Protein AF-0000000070184275 (afdb_homodimer)

Secondary structure (DSSP, 8-state):
--------------HHHHHHHHHHT-SHHHHHHHHHHHHHSEE-HHHHHHHHT---HHHHHHHHHHHBTTTEEEETTEEEE-HHHHHHHHHHHHHTTSPPPPPEEEEEEEEPTTT-PEEEEEEETTEEEEE-TTT--EEEEEE--HHHHHTS-HHHHHHHHHHHHHHHHHHHHTTB-TTT--BEEEEEEES-SSS-SEEEEEEETTT--EEEEEHHHHGGG-HHHHHHHHHTT--GGGS-GGGSTTTSSS-EEEEEETTEEEEEEEEETTEEEEEEE-TTS-EEEEEEE---/--------------HHHHHHHHHHT-SHHHHHHHHHHHHHSEE-HHHHHHHHT---HHHHHHHHHHHBTTTEEEETTEEEE-HHHHHHHHHHHHHTTSPPPPPEEEEEEEEPTTT-PEEEEEEETTEEEEE-TTT--EEEEEE--HHHHHTS-HHHHHHHHHHHHHHHHHHHHTTB-TTT--BEEEEEEES-SSS-SEEEEEEETTT--EEEEEHHHHGGG-HHHHHHHHHTT--GGGS-GGGSTTTSSS-EEEEEETTEEEEEEEEETTEEEEEEE-TTS-EEEEEEE---

Solvent-accessible surface area (backbone atoms only — not comparable to full-atom values): 31453 Å² total; per-residue (Å²): 134,84,81,90,54,93,71,79,78,67,81,67,58,34,40,59,52,43,8,52,54,26,42,63,38,40,33,37,68,44,45,33,40,52,53,35,33,62,74,54,55,54,32,39,71,68,57,40,34,59,62,37,67,46,83,52,64,67,61,42,50,52,47,48,58,71,36,46,76,65,29,23,38,82,54,96,80,26,35,29,63,28,65,55,28,49,51,50,46,50,49,43,60,45,54,21,59,58,84,71,47,82,65,38,82,43,80,52,93,34,62,28,83,85,77,59,49,59,21,28,41,36,35,55,70,26,40,33,33,34,27,23,84,84,81,61,50,57,74,42,77,51,79,47,52,34,49,24,41,59,81,38,54,69,67,54,34,53,52,50,48,31,49,47,49,54,42,36,43,48,35,30,71,72,29,26,24,71,86,56,48,17,52,28,56,47,34,56,36,76,59,69,84,56,76,48,58,55,25,31,35,31,46,23,75,68,79,58,53,74,46,76,41,42,53,43,57,59,38,66,78,34,45,69,51,35,35,54,35,44,76,69,73,42,55,76,86,78,44,53,62,69,74,38,66,42,40,58,74,84,25,63,44,80,78,37,78,84,70,47,29,35,35,39,46,41,75,56,90,79,30,37,38,40,40,30,24,37,52,64,69,43,77,77,45,77,47,77,45,70,73,129,135,84,82,89,52,94,73,80,78,70,82,64,59,35,39,60,52,43,9,52,53,26,42,63,39,40,32,37,68,45,45,33,38,51,53,36,34,62,74,52,56,53,30,39,70,68,58,39,34,60,64,37,69,45,83,53,64,66,62,41,49,53,48,50,58,72,35,46,76,65,29,24,38,80,53,96,80,25,35,28,62,28,63,56,26,48,51,49,46,50,51,43,60,44,55,21,59,57,81,69,45,83,64,39,82,43,80,50,93,34,60,29,84,87,78,58,49,58,21,26,42,36,34,52,69,27,39,33,34,36,28,22,84,85,81,61,50,58,74,43,77,51,79,48,50,34,49,25,42,60,82,38,55,67,68,53,33,51,51,52,48,33,50,47,49,54,44,37,44,50,35,30,69,71,27,24,25,72,85,55,48,18,51,26,55,47,32,54,35,75,59,70,83,56,75,48,58,54,24,32,35,31,44,23,74,68,80,56,53,74,47,74,42,40,53,43,56,60,39,64,77,35,43,68,51,35,35,54,35,44,76,71,72,42,54,75,83,78,45,51,63,71,74,38,64,42,39,57,76,83,26,63,44,80,76,36,77,84,70,46,29,35,35,39,47,43,74,56,90,80,31,37,38,38,38,29,22,37,53,63,69,42,78,77,47,78,48,79,46,70,73,130

pLDDT: mean 89.22, std 12.29, range [20.38, 98.25]

Radius of gyration: 24.87 Å; Cα contacts (8 Å, |Δi|>4): 1134; chains: 2; bounding box: 64×76×77 Å

Foldseek 3Di:
DPPVPPPPCLPDDPVVVVVVVVVLVPDVLLVLLLLQQVVVQFDALVSSCVSSPHDDSVVSVVSVVSCDPPFWDQDPRGIHGDPNSVVVVVVCLQPVVDDFADKDWAWDPFAQLVPGHTWIWIDTQFWTWTADPPPGATQDIDGDTRNLRRVDDNVVSLLVVQLVVLVQLQCLLVQAHPVPRAGKFWFWDAPPVHSARIWIWIAGPNPGDIDIFQLVSNCLPPPVVQVVCVVLPHHSSRDRPSPQDQRDDDQKDFDDVVQTKIWGWHDHDQKIKIWIAGGRSHTDDIDIDDDD/DPPPPPPPCLPDDPVVVVVVVVVLVPDVLLVLLLLQQVVVQFDALVRSCVSSPHDDSVVSVVSVVSCDPPFWDQDPRHIHGDPNSVVVVVVCLQPVVDDFADKDWAWDPFAQLVPGHTWIWIGTQFWTWTADPPPGATQDIDGDTRNLRRVDDNVVSLLVVQLVVLVQLQCQLVQAHPVPRAGKFWFWDAPPVHSARIWIWIAGPNPGDIDIFQLVSNCLPPPVVQVVCVVLPHHSSVDRPSPQDQRDDDQKDFDDVVQTKIWGWHDHDQKIKIWIAGGRSHTDDIDIDDDD

Structure (mmCIF, N/CA/C/O backbone):
data_AF-0000000070184275-model_v1
#
loop_
_entity.id
_entity.type
_entity.pdbx_description
1 polymer 'Putative transcriptional regulator, contains HTH domain'
#
loop_
_atom_site.group_PDB
_atom_site.id
_atom_site.type_symbol
_atom_site.label_atom_id
_atom_site.label_alt_id
_atom_site.label_comp_id
_atom_site.label_asym_id
_atom_site.label_entity_id
_atom_site.label_seq_id
_atom_site.pdbx_PDB_ins_code
_atom_site.Cartn_x
_atom_site.Cartn_y
_atom_site.Cartn_z
_atom_site.occupancy
_atom_site.B_iso_or_equiv
_atom_site.auth_seq_id
_atom_site.auth_comp_id
_atom_site.auth_asym_id
_atom_site.auth_atom_id
_atom_site.pdbx_PDB_model_num
ATOM 1 N N . MET A 1 1 ? 5.344 22.141 -36.656 1 20.38 1 MET A N 1
ATOM 2 C CA . MET A 1 1 ? 4.105 22.172 -35.875 1 20.38 1 MET A CA 1
ATOM 3 C C . MET A 1 1 ? 4.398 22.078 -34.375 1 20.38 1 MET A C 1
ATOM 5 O O . MET A 1 1 ? 5.145 21.188 -33.938 1 20.38 1 MET A O 1
ATOM 9 N N . ASP A 1 2 ? 4.301 23.094 -33.438 1 22.06 2 ASP A N 1
ATOM 10 C CA . ASP A 1 2 ? 4.859 23.531 -32.156 1 22.06 2 ASP A CA 1
ATOM 11 C C . ASP A 1 2 ? 4.422 22.609 -31.031 1 22.06 2 ASP A C 1
ATOM 13 O O . ASP A 1 2 ? 3.232 22.312 -30.875 1 22.06 2 ASP A O 1
ATOM 17 N N . ARG A 1 3 ? 5.012 21.5 -30.734 1 21.61 3 ARG A N 1
ATOM 18 C CA . ARG A 1 3 ? 5.035 20.391 -29.781 1 21.61 3 ARG A CA 1
ATOM 19 C C . ARG A 1 3 ? 4.609 20.859 -28.391 1 21.61 3 ARG A C 1
ATOM 21 O O . ARG A 1 3 ? 4.832 20.156 -27.406 1 21.61 3 ARG A O 1
ATOM 28 N N . ARG A 1 4 ? 4.453 22.219 -28.047 1 30.14 4 ARG A N 1
ATOM 29 C CA . ARG A 1 4 ? 3.953 22.969 -26.906 1 30.14 4 ARG A CA 1
ATOM 30 C C . ARG A 1 4 ? 2.584 22.453 -26.469 1 30.14 4 ARG A C 1
ATOM 32 O O . ARG A 1 4 ? 1.748 23.219 -26 1 30.14 4 ARG A O 1
ATOM 39 N N . GLY A 1 5 ? 1.942 21.359 -26.859 1 26.84 5 GLY A N 1
ATOM 40 C CA . GLY A 1 5 ? 0.765 20.531 -27.062 1 26.84 5 GLY A CA 1
ATOM 41 C C . GLY A 1 5 ? 0.108 20.078 -25.781 1 26.84 5 GLY A C 1
ATOM 42 O O . GLY A 1 5 ? 0.647 20.297 -24.688 1 26.84 5 GLY A O 1
ATOM 43 N N . MET A 1 6 ? -0.789 18.969 -25.672 1 29.98 6 MET A N 1
ATOM 44 C CA . MET A 1 6 ? -1.665 18.625 -24.547 1 29.98 6 MET A CA 1
ATOM 45 C C . MET A 1 6 ? -0.872 18.5 -23.266 1 29.98 6 MET A C 1
ATOM 47 O O . MET A 1 6 ? -0.197 17.5 -23.031 1 29.98 6 MET A O 1
ATOM 51 N N . SER A 1 7 ? -0.055 19.297 -22.703 1 34.16 7 SER A N 1
ATOM 52 C CA . SER A 1 7 ? 0.747 19.359 -21.484 1 34.16 7 SER A CA 1
ATOM 53 C C . SER A 1 7 ? 0.037 18.688 -20.328 1 34.16 7 SER A C 1
ATOM 55 O O . SER A 1 7 ? -1.111 19.016 -20.016 1 34.16 7 SER A O 1
ATOM 57 N N . GLU A 1 8 ? 0.13 17.391 -19.969 1 40.06 8 GLU A N 1
ATOM 58 C CA . GLU A 1 8 ? -0.425 16.375 -19.094 1 40.06 8 GLU A CA 1
ATOM 59 C C . GLU A 1 8 ? -0.727 16.938 -17.703 1 40.06 8 GLU A C 1
ATOM 61 O O . GLU A 1 8 ? 0.146 17.531 -17.062 1 40.06 8 GLU A O 1
ATOM 66 N N . SER A 1 9 ? -1.924 17.484 -17.359 1 41.97 9 SER A N 1
ATOM 67 C CA . SER A 1 9 ? -2.609 18.062 -16.203 1 41.97 9 SER A CA 1
ATOM 68 C C . SER A 1 9 ? -2.125 17.438 -14.906 1 41.97 9 SER A C 1
ATOM 70 O O . SER A 1 9 ? -2.584 16.359 -14.516 1 41.97 9 SER A O 1
ATOM 72 N N . THR A 1 10 ? -0.894 17.156 -14.688 1 50.34 10 THR A N 1
ATOM 73 C CA . THR A 1 10 ? -0.517 16.875 -13.312 1 50.34 10 THR A CA 1
ATOM 74 C C . THR A 1 10 ? -1.271 17.797 -12.352 1 50.34 10 THR A C 1
ATOM 76 O O . THR A 1 10 ? -1.134 19.016 -12.414 1 50.34 10 THR A O 1
ATOM 79 N N . LEU A 1 11 ? -2.521 17.453 -11.969 1 58.44 11 LEU A N 1
ATOM 80 C CA . LEU A 1 11 ? -3.373 18.172 -11.023 1 58.44 11 LEU A CA 1
ATOM 81 C C . LEU A 1 11 ? -2.539 18.844 -9.945 1 58.44 11 LEU A C 1
ATOM 83 O O . LEU A 1 11 ? -1.762 18.188 -9.25 1 58.44 11 LEU A O 1
ATOM 87 N N . GLU A 1 12 ? -2.242 20.078 -10.148 1 76.56 12 GLU A N 1
ATOM 88 C CA . GLU A 1 12 ? -1.49 21 -9.297 1 76.56 12 GLU A CA 1
ATOM 89 C C . GLU A 1 12 ? -2.135 21.125 -7.922 1 76.56 12 GLU A C 1
ATOM 91 O O . GLU A 1 12 ? -3.361 21.188 -7.809 1 76.56 12 GLU A O 1
ATOM 96 N N . VAL A 1 13 ? -1.323 20.984 -6.941 1 85.88 13 VAL A N 1
ATOM 97 C CA . VAL A 1 13 ? -1.755 21.156 -5.559 1 85.88 13 VAL A CA 1
ATOM 98 C C . VAL A 1 13 ? -2.131 22.609 -5.312 1 85.88 13 VAL A C 1
ATOM 100 O O . VAL A 1 13 ? -1.393 23.516 -5.695 1 85.88 13 VAL A O 1
ATOM 103 N N . ASP A 1 14 ? -3.328 22.875 -4.887 1 90.75 14 ASP A N 1
ATOM 104 C CA . ASP A 1 14 ? -3.686 24.203 -4.398 1 90.75 14 ASP A CA 1
ATOM 105 C C . ASP A 1 14 ? -3.006 24.5 -3.062 1 90.75 14 ASP A C 1
ATOM 107 O O . ASP A 1 14 ? -3.564 24.219 -2.002 1 90.75 14 ASP A O 1
ATOM 111 N N . THR A 1 15 ? -1.89 25.172 -3.127 1 93.75 15 THR A N 1
ATOM 112 C CA . THR A 1 15 ? -1.046 25.312 -1.946 1 93.75 15 THR A CA 1
ATOM 113 C C . THR A 1 15 ? -1.691 26.25 -0.931 1 93.75 15 THR A C 1
ATOM 115 O O . THR A 1 15 ? -1.501 26.094 0.277 1 93.75 15 THR A O 1
ATOM 118 N N . GLU A 1 16 ? -2.439 27.188 -1.404 1 94.5 16 GLU A N 1
ATOM 119 C CA . GL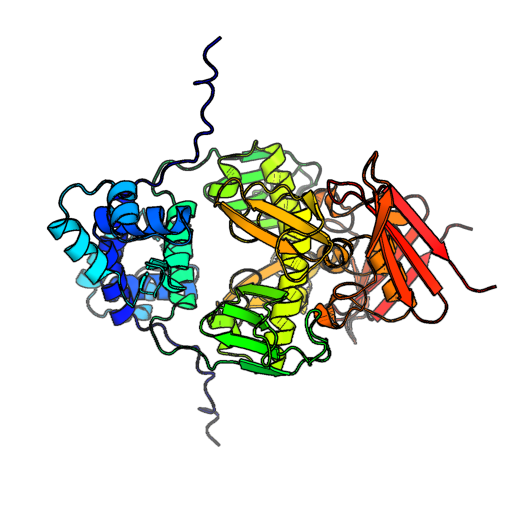U A 1 16 ? -3.137 28.078 -0.483 1 94.5 16 GLU A CA 1
ATOM 120 C C . GLU A 1 16 ? -4.215 27.344 0.299 1 94.5 16 GLU A C 1
ATOM 122 O O . GLU A 1 16 ? -4.312 27.484 1.52 1 94.5 16 GLU A O 1
ATOM 127 N N . ALA A 1 17 ? -4.941 26.609 -0.433 1 93.12 17 ALA A N 1
ATOM 128 C CA . ALA A 1 17 ? -5.977 25.812 0.222 1 93.12 17 ALA A CA 1
ATOM 129 C C . ALA A 1 17 ? -5.363 24.797 1.193 1 93.12 17 ALA A C 1
ATOM 131 O O . ALA A 1 17 ? -5.91 24.562 2.27 1 93.12 17 ALA A O 1
ATOM 132 N N . ALA A 1 18 ? -4.289 24.266 0.787 1 94.44 18 ALA A N 1
ATOM 133 C CA . ALA A 1 18 ? -3.586 23.312 1.646 1 94.44 18 ALA A CA 1
ATOM 134 C C . ALA A 1 18 ? -3.125 23.969 2.939 1 94.44 18 ALA A C 1
ATOM 136 O O . ALA A 1 18 ? -3.348 23.438 4.031 1 94.44 18 ALA A O 1
ATOM 137 N N . ALA A 1 19 ? -2.512 25.109 2.801 1 95.88 19 ALA A N 1
ATOM 138 C CA . ALA A 1 19 ? -2.031 25.844 3.969 1 95.88 19 ALA A CA 1
ATOM 139 C C . ALA A 1 19 ? -3.184 26.188 4.91 1 95.88 19 ALA A C 1
ATOM 141 O O . ALA A 1 19 ? -3.047 26.078 6.129 1 95.88 19 ALA A O 1
ATOM 142 N N . ASP A 1 20 ? -4.223 26.578 4.305 1 95.38 20 ASP A N 1
ATOM 143 C CA . ASP A 1 20 ? -5.41 26.891 5.094 1 95.38 20 ASP A CA 1
ATOM 144 C C . ASP A 1 20 ? -5.891 25.656 5.863 1 95.38 20 ASP A C 1
ATOM 146 O O . ASP A 1 20 ? -6.234 25.75 7.043 1 95.38 20 ASP A O 1
ATOM 150 N N . ALA A 1 21 ? -5.922 24.578 5.16 1 94.56 21 ALA A N 1
ATOM 151 C CA . ALA A 1 21 ? -6.332 23.312 5.785 1 94.56 21 ALA A CA 1
ATOM 152 C C . ALA A 1 21 ? -5.414 22.953 6.945 1 94.56 21 ALA A C 1
ATOM 154 O O . ALA A 1 21 ? -5.879 22.562 8.016 1 94.56 21 ALA A O 1
ATOM 155 N N . PHE A 1 22 ? -4.145 23.109 6.738 1 95.62 22 PHE A N 1
ATOM 156 C CA . PHE A 1 22 ? -3.188 22.812 7.801 1 95.62 22 PHE A CA 1
ATOM 157 C C . PHE A 1 22 ? -3.367 23.781 8.969 1 95.62 22 PHE A C 1
ATOM 159 O O . PHE A 1 22 ? -3.18 23.406 10.125 1 95.62 22 PHE A O 1
ATOM 166 N N . GLY A 1 23 ? -3.672 24.984 8.633 1 96.38 23 GLY A N 1
ATOM 167 C CA . GLY A 1 23 ? -3.953 25.953 9.68 1 96.38 23 GLY A CA 1
ATOM 168 C C . GLY A 1 23 ? -5.086 25.547 10.594 1 96.38 23 GLY A C 1
ATOM 169 O O . GLY A 1 23 ? -5.027 25.766 11.805 1 96.38 23 GLY A O 1
ATOM 170 N N . VAL A 1 24 ? -6.043 24.938 10.023 1 96.31 24 VAL A N 1
ATOM 171 C CA . VAL A 1 24 ? -7.176 24.453 10.797 1 96.31 24 VAL A CA 1
ATOM 172 C C . VAL A 1 24 ? -6.703 23.375 11.773 1 96.31 24 VAL A C 1
ATOM 174 O O . VAL A 1 24 ? -7.215 23.266 12.891 1 96.31 24 VAL A O 1
ATOM 177 N N . LEU A 1 25 ? -5.711 22.672 11.422 1 96.5 25 LEU A N 1
ATOM 178 C CA . LEU A 1 25 ? -5.242 21.531 12.203 1 96.5 25 LEU A CA 1
ATOM 179 C C . LEU A 1 25 ? 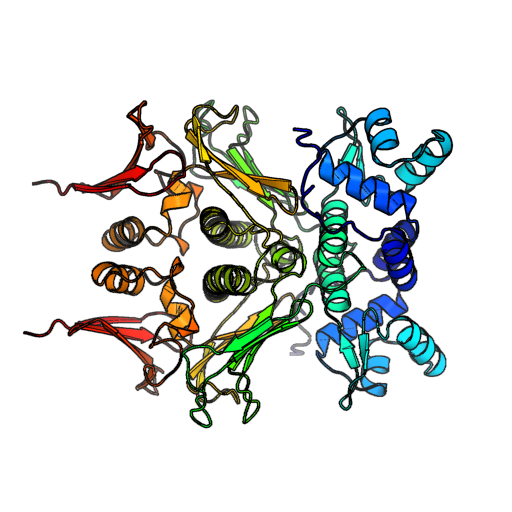-4.168 21.969 13.203 1 96.5 25 LEU A C 1
ATOM 181 O O . LEU A 1 25 ? -3.623 21.141 13.93 1 96.5 25 LEU A O 1
ATOM 185 N N . SER A 1 26 ? -3.887 23.297 13.227 1 96.88 26 SER A N 1
ATOM 186 C CA . SER A 1 26 ? -2.861 23.812 14.133 1 96.88 26 SER A CA 1
ATOM 187 C C . SER A 1 26 ? -3.395 23.938 15.555 1 96.88 26 SER A C 1
ATOM 189 O O . SER A 1 26 ? -3.006 24.844 16.281 1 96.88 26 SER A O 1
ATOM 191 N N . ASP A 1 27 ? -4.355 23.172 15.906 1 96.56 27 ASP A N 1
ATOM 192 C CA . ASP A 1 27 ? -4.977 23.109 17.219 1 96.56 27 ASP A CA 1
ATOM 193 C C . ASP A 1 27 ? -5.09 21.656 17.703 1 96.56 27 ASP A C 1
ATOM 195 O O . ASP A 1 27 ? -5.691 20.812 17.031 1 96.56 27 ASP A O 1
ATOM 199 N N . ASP A 1 28 ? -4.57 21.438 18.922 1 95.75 28 ASP A N 1
ATOM 200 C CA . ASP A 1 28 ? -4.473 20.062 19.391 1 95.75 28 ASP A CA 1
ATOM 201 C C . ASP A 1 28 ? -5.855 19.484 19.656 1 95.75 28 ASP A C 1
ATOM 203 O O . ASP A 1 28 ? -6.07 18.281 19.5 1 95.75 28 ASP A O 1
ATOM 207 N N . SER A 1 29 ? -6.781 20.312 20.031 1 96.06 29 SER A N 1
ATOM 208 C CA . SER A 1 29 ? -8.141 19.812 20.234 1 96.06 29 SER A CA 1
ATOM 209 C C . SER A 1 29 ? -8.742 19.266 18.953 1 96.06 29 SER A C 1
ATOM 211 O O . SER A 1 29 ? -9.453 18.266 18.969 1 96.06 29 SER A O 1
ATOM 213 N N . ARG A 1 30 ? -8.5 19.906 17.906 1 97.31 30 ARG A N 1
ATOM 214 C CA . ARG A 1 30 ? -9.031 19.469 16.625 1 97.31 30 ARG A CA 1
ATOM 215 C C . ARG A 1 30 ? -8.336 18.188 16.156 1 97.31 30 ARG A C 1
ATOM 217 O O . ARG A 1 30 ? -8.969 17.312 15.555 1 97.31 30 ARG A O 1
ATOM 224 N N . VAL A 1 31 ? -7.09 18.062 16.406 1 96.25 31 VAL A N 1
ATOM 225 C CA . VAL A 1 31 ? -6.375 16.812 16.156 1 96.25 31 VAL A CA 1
ATOM 226 C C . VAL A 1 31 ? -6.98 15.688 16.984 1 96.25 31 VAL A C 1
ATOM 228 O O . VAL A 1 31 ? -7.215 14.594 16.484 1 96.25 31 VAL A O 1
ATOM 231 N N . ASP A 1 32 ? -7.309 16.016 18.203 1 95.38 32 ASP A N 1
ATOM 232 C CA . ASP A 1 32 ? -7.934 15.039 19.094 1 95.38 32 ASP A CA 1
ATOM 233 C C . ASP A 1 32 ? -9.273 14.57 18.531 1 95.38 32 ASP A C 1
ATOM 235 O O . ASP A 1 32 ? -9.609 13.383 18.609 1 95.38 32 ASP A O 1
ATOM 239 N N . ILE A 1 33 ? -9.992 15.469 18.031 1 96.06 33 ILE A N 1
ATOM 240 C CA . ILE A 1 33 ? -11.305 15.148 17.484 1 96.06 33 ILE A CA 1
ATOM 241 C C . ILE A 1 33 ? -11.156 14.18 16.312 1 96.06 33 ILE A C 1
ATOM 243 O O . ILE A 1 33 ? -11.891 13.195 16.219 1 96.06 33 ILE A O 1
ATOM 247 N N . LEU A 1 34 ? -10.219 14.43 15.43 1 95.12 34 LEU A N 1
ATOM 248 C CA . LEU A 1 34 ? -9.992 13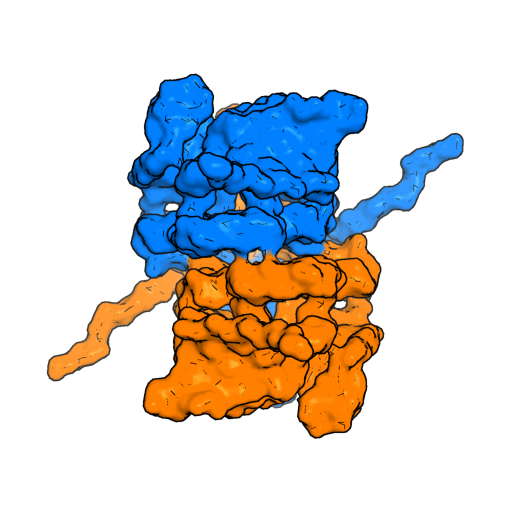.562 14.281 1 95.12 34 LEU A CA 1
ATOM 249 C C . LEU A 1 34 ? -9.602 12.156 14.727 1 95.12 34 LEU A C 1
ATOM 251 O O . LEU A 1 34 ? -10.109 11.164 14.203 1 95.12 34 LEU A O 1
ATOM 255 N N . LEU A 1 35 ? -8.734 12.086 15.734 1 92.5 35 LEU A N 1
ATOM 256 C CA . LEU A 1 35 ? -8.297 10.789 16.234 1 92.5 35 LEU A CA 1
ATOM 257 C C . LEU A 1 35 ? -9.445 10.039 16.906 1 92.5 35 LEU A C 1
ATOM 259 O O . LEU A 1 35 ? -9.578 8.828 16.734 1 92.5 35 LEU A O 1
ATOM 263 N N . ALA A 1 36 ? -10.281 10.766 17.562 1 92.94 36 ALA A N 1
ATOM 264 C CA . ALA A 1 36 ? -11.445 10.156 18.203 1 92.94 36 ALA A CA 1
ATOM 265 C C . ALA A 1 36 ? -12.414 9.586 17.172 1 92.94 36 ALA A C 1
ATOM 267 O O . ALA A 1 36 ? -12.961 8.5 17.359 1 92.94 36 ALA A O 1
ATOM 268 N N . LEU A 1 37 ? -12.609 10.336 16.156 1 92.25 37 LEU A N 1
ATOM 269 C CA . LEU A 1 37 ? -13.523 9.906 15.117 1 92.25 37 LEU A CA 1
ATOM 270 C C . LEU A 1 37 ? -12.977 8.68 14.391 1 92.25 37 LEU A C 1
ATOM 272 O O . LEU A 1 37 ? -13.742 7.805 13.969 1 92.25 37 LEU A O 1
ATOM 276 N N . TRP A 1 38 ? -11.758 8.68 14.18 1 87.31 38 TRP A N 1
ATOM 277 C CA . TRP A 1 38 ? -11.133 7.523 13.547 1 87.31 38 TRP A CA 1
ATOM 278 C C . TRP A 1 38 ? -11.367 6.262 14.367 1 87.31 38 TRP A C 1
ATOM 280 O O . TRP A 1 38 ? -11.688 5.203 13.812 1 87.31 38 TRP A O 1
ATOM 290 N N . ASP A 1 39 ? -11.297 6.359 15.625 1 83 39 ASP A N 1
ATOM 291 C CA . ASP A 1 39 ? -11.453 5.223 16.531 1 83 39 ASP A CA 1
ATOM 292 C C . ASP A 1 39 ? -12.891 4.707 16.516 1 83 39 ASP A C 1
ATOM 294 O O . ASP A 1 39 ? -13.117 3.498 16.578 1 83 39 ASP A O 1
ATOM 298 N N . ALA A 1 40 ? -13.82 5.598 16.391 1 82.75 40 ALA A N 1
ATOM 299 C CA . ALA A 1 40 ? -15.227 5.227 16.531 1 82.75 40 ALA A CA 1
ATOM 300 C C . ALA A 1 40 ? -15.867 5.012 15.164 1 82.75 40 ALA A C 1
ATOM 302 O O . ALA A 1 40 ? -17 4.531 15.07 1 82.75 40 ALA A O 1
ATOM 303 N N . GLU A 1 41 ? -15.148 5.242 14.055 1 76.69 41 GLU A N 1
ATOM 304 C CA . GLU A 1 41 ? -15.664 5.211 12.695 1 76.69 41 GLU A CA 1
ATOM 305 C C . GLU A 1 41 ? -16.781 6.234 12.508 1 76.69 41 GLU A C 1
ATOM 307 O O . GLU A 1 41 ? -16.719 7.062 11.594 1 76.69 41 GLU A O 1
ATOM 312 N N . GLN A 1 42 ? -17.812 6.125 13.367 1 82.25 42 GLN A N 1
ATOM 313 C CA . GLN A 1 42 ? -18.906 7.09 13.438 1 82.25 42 GLN A CA 1
ATOM 314 C C . GLN A 1 42 ? -19.281 7.379 14.883 1 82.25 42 GLN A C 1
ATOM 316 O O . GLN A 1 42 ? -19.203 6.496 15.742 1 82.25 42 GLN A O 1
ATOM 321 N N . SER A 1 43 ? -19.578 8.703 15.102 1 89.25 43 SER A N 1
ATOM 322 C CA . SER A 1 43 ? -19.875 9.062 16.484 1 89.25 43 SER A CA 1
ATOM 323 C C . SER A 1 43 ? -20.906 10.195 16.547 1 89.25 43 SER A C 1
ATOM 325 O O . SER A 1 43 ? -20.906 11.086 15.695 1 89.25 43 SER A O 1
ATOM 327 N N . SER A 1 44 ? -21.719 10.102 17.516 1 92.25 44 SER A N 1
ATOM 328 C CA . SER A 1 44 ? -22.609 11.227 17.812 1 92.25 44 SER A CA 1
ATOM 329 C C . SER A 1 44 ? -21.828 12.398 18.406 1 92.25 44 SER A C 1
ATOM 331 O O . SER A 1 44 ? -20.672 12.25 18.781 1 92.25 44 SER A O 1
ATOM 333 N N . PHE A 1 45 ? -22.531 13.531 18.422 1 93.31 45 PHE A N 1
ATOM 334 C CA . PHE A 1 45 ? -21.922 14.742 18.953 1 93.31 45 PHE A CA 1
ATOM 335 C C . PHE A 1 45 ? -21.438 14.508 20.375 1 93.31 45 PHE A C 1
ATOM 337 O O . PHE A 1 45 ? -20.266 14.75 20.688 1 93.31 45 PHE A O 1
ATOM 344 N N . GLU A 1 46 ? -22.25 14.016 21.188 1 93.06 46 GLU A N 1
ATOM 345 C CA . GLU A 1 46 ? -21.938 13.836 22.609 1 93.06 46 GLU A CA 1
ATOM 346 C C . GLU A 1 46 ? -20.844 12.789 22.797 1 93.06 46 GLU A C 1
ATOM 348 O O . GLU A 1 46 ? -19.922 12.977 23.609 1 93.06 46 GLU A O 1
ATOM 353 N N . ASP A 1 47 ? -20.906 11.742 22.141 1 94.69 47 ASP A N 1
ATOM 354 C CA . ASP A 1 47 ? -19.906 10.688 22.234 1 94.69 47 ASP A CA 1
ATOM 355 C C . ASP A 1 47 ? -18.547 11.172 21.734 1 94.69 47 ASP A C 1
ATOM 357 O O . ASP A 1 47 ? -17.516 10.844 22.312 1 94.69 47 ASP A O 1
ATOM 361 N N . LEU A 1 48 ? -18.609 11.922 20.672 1 94.69 48 LEU A N 1
ATOM 362 C CA . LEU A 1 48 ? -17.375 12.453 20.094 1 94.69 48 LEU A CA 1
ATOM 363 C C . LEU A 1 48 ? -16.719 13.445 21.047 1 94.69 48 LEU A C 1
ATOM 365 O O . LEU A 1 48 ? -15.5 13.43 21.219 1 94.69 48 LEU A O 1
ATOM 369 N N . ARG A 1 49 ? -17.531 14.312 21.625 1 95.31 49 ARG A N 1
ATOM 370 C CA . ARG A 1 49 ? -17.016 15.281 22.594 1 95.31 49 ARG A CA 1
ATOM 371 C C . ARG A 1 49 ? -16.312 14.578 23.75 1 95.31 49 ARG A C 1
ATOM 373 O O . ARG A 1 49 ? -15.211 14.953 24.141 1 95.31 49 ARG A O 1
ATOM 380 N N . ARG A 1 50 ? -16.938 13.57 24.281 1 93.94 50 ARG A N 1
ATOM 381 C CA . ARG A 1 50 ? -16.375 12.805 25.391 1 93.94 50 ARG A CA 1
ATOM 382 C C . ARG A 1 50 ? -15.086 12.109 24.984 1 93.94 50 ARG A C 1
ATOM 384 O O . ARG A 1 50 ? -14.094 12.156 25.719 1 93.94 50 ARG A O 1
ATOM 391 N N . ALA A 1 51 ? -15.07 11.547 23.859 1 92.81 51 ALA A N 1
ATOM 392 C CA . ALA A 1 51 ? -13.906 10.812 23.375 1 92.81 51 ALA A CA 1
ATOM 393 C C . ALA A 1 51 ? -12.727 11.75 23.125 1 92.81 51 ALA A C 1
ATOM 395 O O . ALA A 1 51 ? -11.57 11.367 23.328 1 92.81 51 ALA A O 1
ATOM 396 N N . ALA A 1 52 ? -13.023 12.945 22.688 1 93.62 52 ALA A N 1
ATOM 397 C CA . ALA A 1 52 ? -11.984 13.922 22.375 1 93.62 52 ALA A CA 1
ATOM 398 C C . ALA A 1 52 ? -11.445 14.578 23.656 1 93.62 52 ALA A C 1
ATOM 400 O O . ALA A 1 52 ? -10.453 15.305 23.609 1 93.62 52 ALA A O 1
ATOM 401 N N . GLY A 1 53 ? -12.148 14.422 24.734 1 93.06 53 GLY A N 1
ATOM 402 C CA . GLY A 1 53 ? -11.695 14.945 26.016 1 93.06 53 GLY A CA 1
ATOM 403 C C . GLY A 1 53 ? -11.945 16.422 26.172 1 93.06 53 GLY A C 1
ATOM 404 O O . GLY A 1 53 ? -11.164 17.125 26.828 1 93.06 53 GLY A O 1
ATOM 405 N N . ILE A 1 54 ? -12.875 16.891 25.484 1 94.44 54 ILE A N 1
ATOM 406 C CA . ILE A 1 54 ? -13.203 18.312 25.594 1 94.44 54 ILE A CA 1
ATOM 407 C C . ILE A 1 54 ? -14.469 18.484 26.422 1 94.44 54 ILE A C 1
ATOM 409 O O . ILE A 1 54 ? -15.562 18.094 26 1 94.44 54 ILE A O 1
ATOM 413 N N . ASP A 1 55 ? -14.438 19.062 27.547 1 91.81 55 ASP A N 1
ATOM 414 C CA . ASP A 1 55 ? -15.547 19.141 28.5 1 91.81 55 ASP A CA 1
ATOM 415 C C . ASP A 1 55 ? -16.547 20.203 28.078 1 91.81 55 ASP A C 1
ATOM 417 O O . ASP A 1 55 ? -17.766 19.984 28.156 1 91.81 55 ASP A O 1
ATOM 421 N N . ASP A 1 56 ? -16.062 21.297 27.719 1 94 56 ASP A N 1
ATOM 422 C CA . ASP A 1 56 ? -16.938 22.422 27.375 1 94 56 ASP A CA 1
ATOM 423 C C . ASP A 1 56 ? -17.609 22.203 26.016 1 94 56 ASP A C 1
ATOM 425 O O . ASP A 1 56 ? -16.938 22.125 24.984 1 94 56 ASP A O 1
ATOM 429 N N . SER A 1 57 ? -18.922 22.203 25.953 1 94.12 57 SER A N 1
ATOM 430 C CA . SER A 1 57 ? -19.688 21.906 24.75 1 94.12 57 SER A CA 1
ATOM 431 C C . SER A 1 57 ? -19.531 23 23.719 1 94.12 57 SER A C 1
ATOM 433 O O . SER A 1 57 ? -19.469 22.734 22.516 1 94.12 57 SER A O 1
ATOM 435 N N . GLY A 1 58 ? -19.531 24.203 24.141 1 94.81 58 GLY A N 1
ATOM 436 C CA . GLY A 1 58 ? -19.328 25.312 23.219 1 94.81 58 GLY A CA 1
ATOM 437 C C . GLY A 1 58 ? -17.984 25.266 22.516 1 94.81 58 GLY A C 1
ATOM 438 O O . GLY A 1 58 ? -17.922 25.453 21.297 1 94.81 58 GLY A O 1
ATOM 439 N N . ARG A 1 59 ? -17 25.062 23.312 1 95.5 59 ARG A N 1
ATOM 440 C CA . ARG A 1 59 ? -15.664 24.938 22.75 1 95.5 59 ARG A CA 1
ATOM 441 C C . ARG A 1 59 ? -15.602 23.766 21.766 1 95.5 59 ARG A C 1
ATOM 443 O O . ARG A 1 59 ? -15.016 23.906 20.688 1 95.5 59 ARG A O 1
ATOM 450 N N . PHE A 1 60 ? -16.141 22.688 22.156 1 96.62 60 PHE A N 1
ATOM 451 C CA . PHE A 1 60 ? -16.172 21.516 21.281 1 96.62 60 PHE A CA 1
ATOM 452 C C . PHE A 1 60 ? -16.875 21.844 19.969 1 96.62 60 PHE A C 1
ATOM 454 O O . PHE A 1 60 ? -16.359 21.516 18.891 1 96.62 60 PHE A O 1
ATOM 461 N N . ASN A 1 61 ? -17.953 22.375 20.047 1 95.69 61 ASN A N 1
ATOM 462 C CA . ASN A 1 61 ? -18.719 22.719 18.859 1 95.69 61 ASN A CA 1
ATOM 463 C C . ASN A 1 61 ? -17.938 23.641 17.922 1 95.69 61 ASN A C 1
ATOM 465 O O . ASN A 1 61 ? -17.969 23.484 16.703 1 95.69 61 ASN A O 1
ATOM 469 N N . TYR A 1 62 ? -17.359 24.594 18.531 1 96.5 62 TYR A N 1
ATOM 470 C CA . TYR A 1 62 ? -16.531 25.516 17.75 1 96.5 62 TYR A CA 1
ATOM 471 C C . TYR A 1 62 ? -15.477 24.766 16.953 1 96.5 62 TYR A C 1
ATOM 473 O O . TYR A 1 62 ? -15.305 25 15.75 1 96.5 62 TYR A O 1
ATOM 481 N N . HIS A 1 63 ? -14.688 23.938 17.609 1 96.38 63 HIS A N 1
ATOM 482 C CA . HIS A 1 63 ? -13.625 23.188 16.969 1 96.38 63 HIS A CA 1
ATOM 483 C C . HIS A 1 63 ? -14.188 22.219 15.93 1 96.38 63 HIS A C 1
ATOM 485 O O . HIS A 1 63 ? -13.617 22.078 14.844 1 96.38 63 HIS A O 1
ATOM 491 N N . LEU A 1 64 ? -15.234 21.594 16.25 1 96.69 64 LEU A N 1
ATOM 492 C CA . LEU A 1 64 ? -15.875 20.656 15.328 1 96.69 64 LEU A CA 1
ATOM 493 C C . LEU A 1 64 ? -16.344 21.375 14.07 1 96.69 64 LEU A C 1
ATOM 495 O O . LEU A 1 64 ? -16.156 20.875 12.961 1 96.69 64 LEU A O 1
ATOM 499 N N . ASP A 1 65 ? -16.844 22.547 14.234 1 95.88 65 ASP A N 1
ATOM 500 C CA . ASP A 1 65 ? -17.328 23.344 13.109 1 95.88 65 ASP A CA 1
ATOM 501 C C . ASP A 1 65 ? -16.188 23.672 12.148 1 95.88 65 ASP A C 1
ATOM 503 O O . ASP A 1 65 ? -16.391 23.75 10.93 1 95.88 65 ASP A O 1
ATOM 507 N N . GLN A 1 66 ? -15.109 23.922 12.68 1 96.38 66 GLN A N 1
ATOM 508 C CA . GLN A 1 66 ? -13.953 24.25 11.852 1 96.38 66 GLN A CA 1
ATOM 509 C C . GLN A 1 66 ? -13.523 23.047 11.016 1 96.38 66 GLN A C 1
ATOM 511 O O . GLN A 1 66 ? -12.914 23.219 9.953 1 96.38 66 GLN A O 1
ATOM 516 N N . LEU A 1 67 ? -13.789 21.797 11.469 1 96.88 67 LEU A N 1
ATOM 517 C CA . LEU A 1 67 ? -13.359 20.562 10.812 1 96.88 67 LEU A CA 1
ATOM 518 C C . LEU A 1 67 ? -14.391 20.109 9.781 1 96.88 67 LEU A C 1
ATOM 520 O O . LEU A 1 67 ? -14.047 19.453 8.805 1 96.88 67 LEU A O 1
ATOM 524 N N . VAL A 1 68 ? -15.602 20.422 10 1 95 68 VAL A N 1
ATOM 525 C CA . VAL A 1 68 ? -16.719 19.922 9.195 1 95 68 VAL A CA 1
ATOM 526 C C . VAL A 1 68 ? -16.562 20.406 7.75 1 95 68 VAL A C 1
ATOM 528 O O . VAL A 1 68 ? -16.172 21.562 7.512 1 95 68 VAL A O 1
ATOM 531 N N . ASP A 1 69 ? -16.844 19.516 6.832 1 89.5 69 ASP A N 1
ATOM 532 C CA . ASP A 1 69 ? -16.797 19.688 5.383 1 89.5 69 ASP A CA 1
ATOM 533 C C . ASP A 1 69 ? -15.43 19.281 4.828 1 89.5 69 ASP A C 1
ATOM 535 O O . ASP A 1 69 ? -15.344 18.422 3.941 1 89.5 69 ASP A O 1
ATOM 539 N N . ARG A 1 70 ? -14.375 19.797 5.449 1 90.75 70 ARG A N 1
ATOM 540 C CA . ARG A 1 70 ? -13.07 19.469 4.898 1 90.75 70 ARG A CA 1
ATOM 541 C C . ARG A 1 70 ? -12.555 18.141 5.445 1 90.75 70 ARG A C 1
ATOM 543 O O . ARG A 1 70 ? -12.078 17.297 4.688 1 90.75 70 ARG A O 1
ATOM 550 N N . PHE A 1 71 ? -12.688 17.984 6.742 1 95 71 PHE A N 1
ATOM 551 C CA . PHE A 1 71 ? -12.07 16.812 7.363 1 95 71 PHE A CA 1
ATOM 552 C C . PHE A 1 71 ? -13.133 15.875 7.93 1 95 71 PHE A C 1
ATOM 554 O O . PHE A 1 71 ? -12.875 14.688 8.141 1 95 71 PHE A O 1
ATOM 561 N N . VAL A 1 72 ? -14.281 16.453 8.266 1 94.69 72 VAL A N 1
ATOM 562 C CA . VAL A 1 72 ? -15.367 15.719 8.922 1 94.69 72 VAL A CA 1
ATOM 563 C C . VAL A 1 72 ? -16.672 15.93 8.148 1 94.69 72 VAL A C 1
ATOM 565 O O . VAL A 1 72 ? -16.953 17.047 7.699 1 94.69 72 VAL A O 1
ATOM 568 N N . ARG A 1 73 ? -17.375 14.867 8.039 1 93 73 ARG A N 1
ATOM 569 C CA . ARG A 1 73 ? -18.688 14.93 7.422 1 93 73 ARG A CA 1
ATOM 570 C C . ARG A 1 73 ? -19.797 14.695 8.445 1 93 73 ARG A C 1
ATOM 572 O O . ARG A 1 73 ? -19.703 13.766 9.258 1 93 73 ARG A O 1
ATOM 579 N N . LYS A 1 74 ? -20.766 15.516 8.398 1 92.81 74 LYS A N 1
ATOM 580 C CA . LYS A 1 74 ? -21.953 15.32 9.219 1 92.81 74 LYS A CA 1
ATOM 581 C C . LYS A 1 74 ? -23 14.484 8.484 1 92.81 74 LYS A C 1
ATOM 583 O O . LYS A 1 74 ? -23.328 14.766 7.336 1 92.81 74 LYS A O 1
ATOM 588 N N . THR A 1 75 ? -23.438 13.406 9.055 1 88.81 75 THR A N 1
ATOM 589 C CA . THR A 1 75 ? -24.484 12.555 8.5 1 88.81 75 THR A CA 1
ATOM 590 C C . THR A 1 75 ? -25.672 12.469 9.453 1 88.81 75 THR A C 1
ATOM 592 O O . THR A 1 75 ? -25.656 13.055 10.539 1 88.81 75 THR A O 1
ATOM 595 N N . ASP A 1 76 ? -26.672 11.742 9.016 1 87.5 76 ASP A N 1
ATOM 596 C CA . ASP A 1 76 ? -27.844 11.547 9.867 1 87.5 76 ASP A CA 1
ATOM 597 C C . ASP A 1 76 ? -27.484 10.75 11.117 1 87.5 76 ASP A C 1
ATOM 599 O O . ASP A 1 76 ? -28.125 10.914 12.164 1 87.5 76 ASP A O 1
ATOM 603 N N . ASP A 1 77 ? -26.484 10 11.039 1 87.81 77 ASP A N 1
ATOM 604 C CA . ASP A 1 77 ? -26.109 9.102 12.125 1 87.81 77 ASP A CA 1
ATOM 605 C C . ASP A 1 77 ? -24.969 9.688 12.961 1 87.81 77 ASP A C 1
ATOM 607 O O . ASP A 1 77 ? -24.484 9.055 13.898 1 87.81 77 ASP A O 1
ATOM 611 N N . GLY A 1 78 ? -24.578 10.891 12.586 1 93.44 78 GLY A N 1
ATOM 612 C CA . GLY A 1 78 ? -23.5 11.516 13.328 1 93.44 78 GLY A CA 1
ATOM 613 C C . GLY A 1 78 ? -22.391 12.055 12.438 1 93.44 78 GLY A C 1
ATOM 614 O O . GLY A 1 78 ? -22.672 12.68 11.414 1 93.44 78 GLY A O 1
ATOM 615 N N . TYR A 1 79 ? -21.203 11.914 13.016 1 95.25 79 TYR A N 1
ATOM 616 C CA . TYR A 1 79 ? -20.047 12.477 12.328 1 95.25 79 TYR A CA 1
ATOM 617 C C . TYR A 1 79 ? -19.078 11.375 11.898 1 95.25 79 TYR A C 1
ATOM 619 O O . TYR A 1 79 ? -18.891 10.391 12.617 1 95.25 79 TYR A O 1
ATOM 627 N N . ARG A 1 80 ? -18.5 11.539 10.734 1 93.12 80 ARG A N 1
ATOM 628 C CA . ARG A 1 80 ? -17.469 10.633 10.242 1 93.12 80 ARG A CA 1
ATOM 629 C C . ARG A 1 80 ? -16.359 11.406 9.539 1 93.12 80 ARG A C 1
ATOM 631 O O . ARG A 1 80 ? -16.531 12.562 9.172 1 93.12 80 ARG A O 1
ATOM 638 N N . LEU A 1 81 ? -15.266 10.773 9.344 1 91.12 81 LEU A N 1
ATOM 639 C CA . LEU A 1 81 ? -14.156 11.414 8.656 1 91.12 81 LEU A CA 1
ATOM 640 C C . LEU A 1 81 ? -14.406 11.484 7.156 1 91.12 81 LEU A C 1
ATOM 642 O O . LEU A 1 81 ? -14.969 10.562 6.57 1 91.12 81 LEU A O 1
ATOM 646 N N . THR A 1 82 ? -14.023 12.617 6.535 1 88.62 82 THR A N 1
ATOM 647 C CA . THR A 1 82 ? -13.875 12.648 5.086 1 88.62 82 THR A CA 1
ATOM 648 C C . THR A 1 82 ? -12.609 11.914 4.652 1 88.62 82 THR A C 1
ATOM 650 O O . THR A 1 82 ? -11.828 11.477 5.492 1 88.62 82 THR A O 1
ATOM 653 N N . SER A 1 83 ? -12.414 11.781 3.32 1 83.19 83 SER A N 1
ATOM 654 C CA . SER A 1 83 ? -11.195 11.164 2.811 1 83.19 83 SER A CA 1
ATOM 655 C C . SER A 1 83 ? -9.961 11.945 3.25 1 83.19 83 SER A C 1
ATOM 657 O O . SER A 1 83 ? -8.945 11.352 3.629 1 83.19 83 SER A O 1
ATOM 659 N N . LEU A 1 84 ? -10.086 13.25 3.188 1 88.31 84 LEU A N 1
ATOM 660 C CA . LEU A 1 84 ? -8.977 14.078 3.633 1 88.31 84 LEU A CA 1
ATOM 661 C C . LEU A 1 84 ? -8.727 13.898 5.129 1 88.31 84 LEU A C 1
ATOM 663 O O . LEU A 1 84 ? -7.578 13.797 5.566 1 88.31 84 LEU A O 1
ATOM 667 N N . GLY A 1 85 ? -9.828 13.836 5.867 1 91.88 85 GLY A N 1
ATOM 668 C CA . GLY A 1 85 ? -9.695 13.578 7.293 1 91.88 85 GLY A CA 1
ATOM 669 C C . GLY A 1 85 ? -9 12.266 7.602 1 91.88 85 GLY A C 1
ATOM 670 O O . GLY A 1 85 ? -8.133 12.211 8.477 1 91.88 85 GLY A O 1
ATOM 671 N N . ALA A 1 86 ? -9.367 11.281 6.906 1 87.56 86 ALA A N 1
ATOM 672 C CA . ALA A 1 86 ? -8.75 9.969 7.078 1 87.56 86 ALA A CA 1
ATOM 673 C C . ALA A 1 86 ? -7.266 10.016 6.719 1 87.56 86 ALA A C 1
ATOM 675 O O . ALA A 1 86 ? -6.438 9.414 7.406 1 87.56 86 ALA A O 1
ATOM 676 N N . ASN A 1 87 ? -6.914 10.695 5.688 1 88.38 87 ASN A N 1
ATOM 677 C CA . ASN A 1 87 ? -5.516 10.844 5.289 1 88.38 87 ASN A CA 1
ATOM 678 C C . ASN A 1 87 ? -4.699 11.547 6.371 1 88.38 87 ASN A C 1
ATOM 680 O O . ASN A 1 87 ? -3.551 11.18 6.625 1 88.38 87 ASN A O 1
ATOM 684 N N . VAL A 1 88 ? -5.289 12.539 6.926 1 92.56 88 VAL A N 1
ATOM 685 C CA . VAL A 1 88 ? -4.613 13.258 7.996 1 92.56 88 VAL A CA 1
ATOM 686 C C . VAL A 1 88 ? -4.375 12.328 9.18 1 92.56 88 VAL A C 1
ATOM 688 O O . VAL A 1 88 ? -3.285 12.312 9.758 1 92.56 88 VAL A O 1
ATOM 691 N N . VAL A 1 89 ? -5.359 11.602 9.5 1 89.94 89 VAL A N 1
ATOM 692 C CA . VAL A 1 89 ? -5.219 10.672 10.617 1 89.94 89 VAL A CA 1
ATOM 693 C C . VAL A 1 89 ? -4.121 9.656 10.32 1 89.94 89 VAL A C 1
ATOM 695 O O . VAL A 1 89 ? -3.334 9.305 11.195 1 89.94 89 VAL A O 1
ATOM 698 N N . ASP A 1 90 ? -4.031 9.227 9.109 1 86.25 90 ASP A N 1
ATOM 699 C CA . ASP A 1 90 ? -2.953 8.328 8.703 1 86.25 90 ASP A CA 1
ATOM 700 C C . ASP A 1 90 ? -1.586 8.953 8.961 1 86.25 90 ASP A C 1
ATOM 702 O O . ASP A 1 90 ? -0.683 8.297 9.484 1 86.25 90 ASP A O 1
ATOM 706 N N . LEU A 1 91 ? -1.501 10.172 8.57 1 88.88 91 LEU A N 1
ATOM 707 C CA . LEU A 1 91 ? -0.258 10.898 8.805 1 88.88 91 LEU A CA 1
ATOM 708 C C . LEU A 1 91 ? 0.046 10.984 10.297 1 88.88 91 LEU A C 1
ATOM 710 O O . LEU A 1 91 ? 1.183 10.75 10.719 1 88.88 91 LEU A O 1
ATOM 714 N N . LEU A 1 92 ? -0.958 11.273 11.125 1 89 92 LEU A N 1
ATOM 715 C CA . LEU A 1 92 ? -0.811 11.383 12.57 1 89 92 LEU A CA 1
ATOM 716 C C . LEU A 1 92 ? -0.342 10.062 13.172 1 89 92 LEU A C 1
ATOM 718 O O . LEU A 1 92 ? 0.592 10.039 13.977 1 89 92 LEU A O 1
ATOM 722 N N . LEU A 1 93 ? -0.934 9.039 12.742 1 83.25 93 LEU A N 1
ATOM 723 C CA . LEU A 1 93 ? -0.643 7.73 13.312 1 83.25 93 LEU A CA 1
ATOM 724 C C . LEU A 1 93 ? 0.721 7.23 12.859 1 83.25 93 LEU A C 1
ATOM 726 O O . LEU A 1 93 ? 1.4 6.508 13.586 1 83.25 93 LEU A O 1
ATOM 730 N N . ASP A 1 94 ? 1.102 7.621 11.719 1 82.12 94 ASP A N 1
ATOM 731 C CA . ASP A 1 94 ? 2.4 7.203 11.195 1 82.12 94 ASP A CA 1
ATOM 732 C C . ASP A 1 94 ? 3.533 7.996 11.844 1 82.12 94 ASP A C 1
ATOM 734 O O . ASP A 1 94 ? 4.535 7.422 12.273 1 82.12 94 ASP A O 1
ATOM 738 N N . ALA A 1 95 ? 3.324 9.305 11.906 1 82.81 95 ALA A N 1
ATOM 739 C CA . ALA A 1 95 ? 4.383 10.18 12.398 1 82.81 95 ALA A CA 1
ATOM 740 C C . ALA A 1 95 ? 4.438 10.164 13.93 1 82.81 95 ALA A C 1
ATOM 742 O O . ALA A 1 95 ? 5.504 10.344 14.516 1 82.81 95 ALA A O 1
ATOM 743 N N . ARG A 1 96 ? 3.303 10.055 14.508 1 79.12 96 ARG A N 1
ATOM 744 C CA . ARG A 1 96 ? 3.1 10.023 15.953 1 79.12 96 ARG A CA 1
ATOM 745 C C . ARG A 1 96 ? 3.717 11.25 16.609 1 79.12 96 ARG A C 1
ATOM 747 O O . ARG A 1 96 ? 3.428 11.547 17.781 1 79.12 96 ARG A O 1
ATOM 754 N N . PHE A 1 97 ? 4.625 11.891 15.922 1 78.19 97 PHE A N 1
ATOM 755 C CA . PHE A 1 97 ? 5.254 13.125 16.391 1 78.19 97 PHE A CA 1
ATOM 756 C C . PHE A 1 97 ? 5.926 12.914 17.734 1 78.19 97 PHE A C 1
ATOM 758 O O . PHE A 1 97 ? 5.93 13.812 18.578 1 78.19 97 PHE A O 1
ATOM 765 N N . GLY A 1 98 ? 6.25 11.656 17.969 1 72.56 98 GLY A N 1
ATOM 766 C CA . GLY A 1 98 ? 6.961 11.281 19.172 1 72.56 98 GLY A CA 1
ATOM 767 C C . GLY A 1 98 ? 8.266 10.555 18.906 1 72.56 98 GLY A C 1
ATOM 768 O O . GLY A 1 98 ? 8.992 10.906 17.984 1 72.56 98 GLY A O 1
ATOM 769 N N . LEU A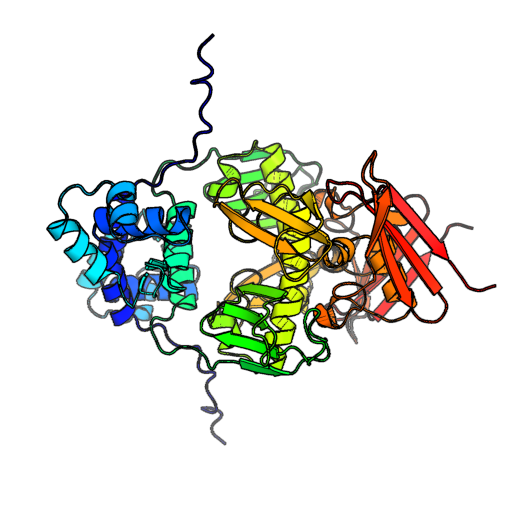 1 99 ? 8.5 9.703 19.734 1 72.25 99 LEU A N 1
ATOM 770 C CA . LEU A 1 99 ? 9.766 8.977 19.656 1 72.25 99 LEU A CA 1
ATOM 771 C C . LEU A 1 99 ? 9.766 8.008 18.469 1 72.25 99 LEU A C 1
ATOM 773 O O . LEU A 1 99 ? 8.734 7.41 18.156 1 72.25 99 LEU A O 1
ATOM 777 N N . SER A 1 100 ? 10.875 7.996 17.859 1 77.19 100 SER A N 1
ATOM 778 C CA . SER A 1 100 ? 11.086 7.059 16.766 1 77.19 100 SER A CA 1
ATOM 779 C C . SER A 1 100 ? 11.234 5.633 17.281 1 77.19 100 SER A C 1
ATOM 781 O O . SER A 1 100 ? 11.812 5.406 18.344 1 77.19 100 SER A O 1
ATOM 783 N N . PRO A 1 101 ? 10.594 4.73 16.547 1 84.44 101 PRO A N 1
ATOM 784 C CA . PRO A 1 101 ? 10.828 3.334 16.938 1 84.44 101 PRO A CA 1
ATOM 785 C C . PRO A 1 101 ? 12.305 2.945 16.891 1 84.44 101 PRO A C 1
ATOM 787 O O . PRO A 1 101 ? 13.109 3.648 16.266 1 84.44 101 PRO A O 1
ATOM 790 N N . SER A 1 102 ? 12.594 1.896 17.562 1 90.81 102 SER A N 1
ATOM 791 C CA . SER A 1 102 ? 13.977 1.429 17.625 1 90.81 102 SER A CA 1
ATOM 792 C C . SER A 1 102 ? 14.5 1.078 16.234 1 90.81 102 SER A C 1
ATOM 794 O O . SER A 1 102 ? 13.781 0.483 15.422 1 90.81 102 SER A O 1
ATOM 796 N N . PRO A 1 103 ? 15.688 1.406 15.984 1 94.75 103 PRO A N 1
ATOM 797 C CA . PRO A 1 103 ? 16.297 1.049 14.703 1 94.75 103 PRO A CA 1
ATOM 798 C C . PRO A 1 103 ? 16.641 -0.434 14.609 1 94.75 103 PRO A C 1
ATOM 800 O O . PRO A 1 103 ? 16.531 -1.162 15.594 1 94.75 103 PRO A O 1
ATOM 803 N N . ILE A 1 104 ? 16.938 -0.904 13.438 1 97.25 104 ILE A N 1
ATOM 804 C CA . ILE A 1 104 ? 17.359 -2.275 13.172 1 97.25 104 ILE A CA 1
ATOM 805 C C . ILE A 1 104 ? 18.719 -2.27 12.469 1 97.25 104 ILE A C 1
ATOM 807 O O . ILE A 1 104 ? 18.953 -1.455 11.578 1 97.25 104 ILE A O 1
ATOM 811 N N . ASP A 1 105 ? 19.625 -3.061 12.914 1 97.94 105 ASP A N 1
ATOM 812 C CA . ASP A 1 105 ? 20.875 -3.441 12.266 1 97.94 105 ASP A CA 1
ATOM 813 C C . ASP A 1 105 ? 21.156 -4.93 12.453 1 97.94 105 ASP A C 1
ATOM 815 O O . ASP A 1 105 ? 21.641 -5.348 13.5 1 97.94 105 ASP A O 1
ATOM 819 N N . GLU A 1 106 ? 20.797 -5.703 11.453 1 97.12 106 GLU A N 1
ATOM 820 C CA . GLU A 1 106 ? 20.922 -7.156 11.539 1 97.12 106 GLU A CA 1
ATOM 821 C C . GLU A 1 106 ? 21.594 -7.73 10.297 1 97.12 106 GLU A C 1
ATOM 823 O O . GLU A 1 106 ? 21.359 -7.262 9.18 1 97.12 106 GLU A O 1
ATOM 828 N N . PRO A 1 107 ? 22.422 -8.711 10.453 1 95.75 107 PRO A N 1
ATOM 829 C CA . PRO A 1 107 ? 23.031 -9.367 9.297 1 95.75 107 PRO A CA 1
ATOM 830 C C . PRO A 1 107 ? 22.031 -10.219 8.516 1 95.75 107 PRO A C 1
ATOM 832 O O . PRO A 1 107 ? 21.047 -10.688 9.078 1 95.75 107 PRO A O 1
ATOM 835 N N . THR A 1 108 ? 22.297 -10.32 7.293 1 94.94 108 THR A N 1
ATOM 836 C CA . THR A 1 108 ? 21.5 -11.203 6.441 1 94.94 108 THR A CA 1
ATOM 837 C C . THR A 1 108 ? 22.359 -12.367 5.93 1 94.94 108 THR A C 1
ATOM 839 O O . THR A 1 108 ? 23.516 -12.516 6.332 1 94.94 108 THR A O 1
ATOM 842 N N . ASN A 1 109 ? 21.75 -13.18 5.125 1 90.19 109 ASN A N 1
ATOM 843 C CA . ASN A 1 109 ? 22.484 -14.289 4.523 1 90.19 109 ASN A CA 1
ATOM 844 C C . ASN A 1 109 ? 22.875 -13.977 3.082 1 90.19 109 ASN A C 1
ATOM 846 O O . ASN A 1 109 ? 23.344 -14.852 2.357 1 90.19 109 ASN A O 1
ATOM 850 N N . ALA A 1 110 ? 22.703 -12.812 2.67 1 90.31 110 ALA A N 1
ATOM 851 C CA . ALA A 1 110 ? 23.047 -12.406 1.312 1 90.31 110 ALA A CA 1
ATOM 852 C C . ALA A 1 110 ? 24.438 -11.773 1.275 1 90.31 110 ALA A C 1
ATOM 854 O O . ALA A 1 110 ? 24.828 -11.047 2.197 1 90.31 110 ALA A O 1
ATOM 855 N N . ASP A 1 111 ? 25.078 -11.961 0.163 1 91.06 111 ASP A N 1
ATOM 856 C CA . ASP A 1 111 ? 26.422 -11.406 -0.011 1 91.06 111 ASP A CA 1
ATOM 857 C C . ASP A 1 111 ? 26.375 -10.102 -0.797 1 91.06 111 ASP A C 1
ATOM 859 O O . ASP A 1 111 ? 25.547 -9.938 -1.699 1 91.06 111 ASP A O 1
ATOM 863 N N . CYS A 1 112 ? 27.266 -9.25 -0.476 1 92.5 112 CYS A N 1
ATOM 864 C CA . CYS A 1 112 ? 27.453 -8.008 -1.223 1 92.5 112 CYS A CA 1
ATOM 865 C C . CYS A 1 112 ? 27.984 -8.289 -2.621 1 92.5 112 CYS A C 1
ATOM 867 O O . CYS A 1 112 ? 29.016 -8.961 -2.773 1 92.5 112 CYS A O 1
ATOM 869 N N . PRO A 1 113 ? 27.359 -7.773 -3.551 1 87.19 113 PRO A N 1
ATOM 870 C CA . PRO A 1 113 ? 27.844 -8.016 -4.914 1 87.19 113 PRO A CA 1
ATOM 871 C C . PRO A 1 113 ? 29.156 -7.309 -5.215 1 87.19 113 PRO A C 1
ATOM 873 O O . PRO A 1 113 ? 29.859 -7.684 -6.156 1 87.19 113 PRO A O 1
ATOM 876 N N . ALA A 1 114 ? 29.469 -6.348 -4.48 1 89.5 114 ALA A N 1
ATOM 877 C CA . ALA A 1 114 ? 30.656 -5.547 -4.742 1 89.5 114 ALA A CA 1
ATOM 878 C C . ALA A 1 114 ? 31.875 -6.152 -4.055 1 89.5 114 ALA A C 1
ATOM 880 O O . ALA A 1 114 ? 32.969 -6.168 -4.621 1 89.5 114 ALA A O 1
ATOM 881 N N . CYS A 1 115 ? 31.719 -6.688 -2.844 1 94.19 115 CYS A N 1
ATOM 882 C CA . CYS A 1 115 ? 32.938 -7.078 -2.115 1 94.19 115 CYS A CA 1
ATOM 883 C C . CYS A 1 115 ? 32.75 -8.453 -1.482 1 94.19 115 CYS A C 1
ATOM 885 O O . CYS A 1 115 ? 33.688 -8.984 -0.882 1 94.19 115 CYS A O 1
ATOM 887 N N . GLY A 1 116 ? 31.578 -9.016 -1.485 1 91.69 116 GLY A N 1
ATOM 888 C CA . GLY A 1 116 ? 31.359 -10.383 -1.048 1 91.69 116 GLY A CA 1
ATOM 889 C C . GLY A 1 116 ? 31 -10.492 0.422 1 91.69 116 GLY A C 1
ATOM 890 O O . GLY A 1 116 ? 30.594 -11.555 0.893 1 91.69 116 GLY A O 1
ATOM 891 N N . GLU A 1 117 ? 31.109 -9.422 1.183 1 95.25 117 GLU A N 1
ATOM 892 C CA . GLU A 1 117 ? 30.734 -9.438 2.596 1 95.25 117 GLU A CA 1
ATOM 893 C C . GLU A 1 117 ? 29.234 -9.586 2.775 1 95.25 117 GLU A C 1
ATOM 895 O O . GLU A 1 117 ? 28.453 -9.273 1.866 1 95.25 117 GLU A O 1
ATOM 900 N N . ARG A 1 118 ? 28.844 -10.016 4 1 94.88 118 ARG A N 1
ATOM 901 C CA . ARG A 1 118 ? 27.422 -10.203 4.266 1 94.88 118 ARG A CA 1
ATOM 902 C C . ARG A 1 118 ? 26.688 -8.867 4.336 1 94.88 118 ARG A C 1
ATOM 904 O O . ARG A 1 118 ? 27.141 -7.945 5.016 1 94.88 118 ARG A O 1
ATOM 911 N N . LEU A 1 119 ? 25.641 -8.758 3.693 1 96.06 119 LEU A N 1
ATOM 912 C CA . LEU A 1 119 ? 24.797 -7.57 3.752 1 96.06 119 LEU A CA 1
ATOM 913 C C . LEU A 1 119 ? 24.078 -7.477 5.094 1 96.06 119 LEU A C 1
ATOM 915 O O . LEU A 1 119 ? 23.875 -8.492 5.766 1 96.06 119 LEU A O 1
ATOM 919 N N . HIS A 1 120 ? 23.781 -6.258 5.477 1 98.19 120 HIS A N 1
ATOM 920 C CA . HIS A 1 120 ? 22.938 -6 6.645 1 98.19 120 HIS A CA 1
ATOM 921 C C . HIS A 1 120 ? 21.625 -5.336 6.242 1 98.19 120 HIS A C 1
ATOM 923 O O . HIS A 1 120 ? 21.562 -4.617 5.242 1 98.19 120 HIS A O 1
ATOM 929 N N . VAL A 1 121 ? 20.625 -5.633 7.023 1 97.94 121 VAL A N 1
ATOM 930 C CA . VAL A 1 121 ? 19.375 -4.891 6.918 1 97.94 121 VAL A CA 1
ATOM 931 C C . VAL A 1 121 ? 19.312 -3.82 8.008 1 97.94 121 VAL A C 1
ATOM 933 O O . VAL A 1 121 ? 19.594 -4.098 9.172 1 97.94 121 VAL A O 1
ATOM 936 N N . TYR A 1 122 ? 19.016 -2.594 7.559 1 97.75 122 TYR A N 1
ATOM 937 C CA . TYR A 1 122 ? 18.922 -1.44 8.445 1 97.75 122 TYR A CA 1
ATOM 938 C C . TYR A 1 122 ? 17.531 -0.825 8.406 1 97.75 122 TYR A C 1
ATOM 940 O O . TYR A 1 122 ? 16.906 -0.753 7.348 1 97.75 122 TYR A O 1
ATOM 948 N N . TYR A 1 123 ? 17.094 -0.428 9.539 1 96.19 123 TYR A N 1
ATOM 949 C CA . TYR A 1 123 ? 15.859 0.358 9.641 1 96.19 123 TYR A CA 1
ATOM 950 C C . TYR A 1 123 ? 16.062 1.573 10.539 1 96.19 123 TYR A C 1
ATOM 952 O O . TYR A 1 123 ? 16.594 1.452 11.648 1 96.19 123 TYR A O 1
ATOM 960 N N . GLU A 1 124 ? 15.664 2.744 10.023 1 90.62 124 GLU A N 1
ATOM 961 C CA . GLU A 1 124 ? 15.656 3.963 10.828 1 90.62 124 GLU A CA 1
ATOM 962 C C . GLU A 1 124 ? 14.555 4.918 10.367 1 90.62 124 GLU A C 1
ATOM 964 O O . GLU A 1 124 ? 14.586 5.398 9.227 1 90.62 124 GLU A O 1
ATOM 969 N N . ASP A 1 125 ? 13.617 5.117 11.203 1 81.62 125 ASP A N 1
ATOM 970 C CA . ASP A 1 125 ? 12.57 6.109 11.008 1 81.62 125 ASP A CA 1
ATOM 971 C C . ASP A 1 125 ? 11.859 5.91 9.672 1 81.62 125 ASP A C 1
ATOM 973 O O . ASP A 1 125 ? 11.711 6.855 8.891 1 81.62 125 ASP A O 1
ATOM 977 N N . GLY A 1 126 ? 11.609 4.703 9.367 1 87.94 126 GLY A N 1
ATOM 978 C CA . GLY A 1 126 ? 10.828 4.406 8.18 1 87.94 126 GLY A CA 1
ATOM 979 C C . GLY A 1 126 ? 11.672 3.939 7.008 1 87.94 126 GLY A C 1
ATOM 980 O O . GLY A 1 126 ? 11.156 3.357 6.051 1 87.94 126 GLY A O 1
ATOM 981 N N . ASP A 1 127 ? 12.969 4.238 7.066 1 90.12 127 ASP A N 1
ATOM 982 C CA . ASP A 1 127 ? 13.867 3.863 5.973 1 90.12 127 ASP A CA 1
ATOM 983 C C . ASP A 1 127 ? 14.391 2.439 6.156 1 90.12 127 ASP A C 1
ATOM 985 O O . ASP A 1 127 ? 14.992 2.121 7.184 1 90.12 127 ASP A O 1
ATOM 989 N N . MET A 1 128 ? 14.109 1.649 5.207 1 94.94 128 MET A N 1
ATOM 990 C CA . MET A 1 128 ? 14.672 0.302 5.152 1 94.94 128 MET A CA 1
ATOM 991 C C . MET A 1 128 ? 15.773 0.21 4.102 1 94.94 128 MET A C 1
ATOM 993 O O . MET A 1 128 ? 15.586 0.651 2.965 1 94.94 128 MET A O 1
ATOM 997 N N . ARG A 1 129 ? 16.922 -0.369 4.52 1 95.94 129 ARG A N 1
ATOM 998 C CA . ARG A 1 129 ? 18.031 -0.501 3.582 1 95.94 129 ARG A CA 1
ATOM 999 C C . ARG A 1 129 ? 18.703 -1.87 3.703 1 95.94 129 ARG A C 1
ATOM 1001 O O . ARG A 1 129 ? 18.844 -2.4 4.809 1 95.94 129 ARG A O 1
ATOM 1008 N N . LEU A 1 130 ? 18.984 -2.434 2.648 1 96.06 130 LEU A N 1
ATOM 1009 C CA . LEU A 1 130 ? 19.922 -3.541 2.564 1 96.06 130 LEU A CA 1
ATOM 1010 C C . LEU A 1 130 ? 21.266 -3.066 2.029 1 96.06 130 LEU A C 1
ATOM 1012 O O . LEU A 1 130 ? 21.375 -2.652 0.873 1 96.06 130 LEU A O 1
ATOM 1016 N N . ALA A 1 131 ? 22.266 -3.09 2.867 1 96.62 131 ALA A N 1
ATOM 1017 C CA . ALA A 1 131 ? 23.531 -2.453 2.518 1 96.62 131 ALA A CA 1
ATOM 1018 C C . ALA A 1 131 ? 24.703 -3.203 3.133 1 96.62 131 ALA A C 1
ATOM 1020 O O . ALA A 1 131 ? 24.531 -3.969 4.086 1 96.62 131 ALA A O 1
ATOM 1021 N N . CYS A 1 132 ? 25.812 -2.986 2.551 1 96.69 132 CYS A N 1
ATOM 1022 C CA . CYS A 1 132 ? 27.047 -3.586 3.029 1 96.69 132 CYS A CA 1
ATOM 1023 C C . CYS A 1 132 ? 27.703 -2.713 4.098 1 96.69 132 CYS A C 1
ATOM 1025 O O . CYS A 1 132 ? 27.969 -1.534 3.861 1 96.69 132 CYS A O 1
ATOM 1027 N N . PRO A 1 133 ? 27.953 -3.275 5.297 1 96.5 133 PRO A N 1
ATOM 1028 C CA . PRO A 1 133 ? 28.594 -2.473 6.336 1 96.5 133 PRO A CA 1
ATOM 1029 C C . PRO A 1 133 ? 30.062 -2.184 6.035 1 96.5 133 PRO A C 1
ATOM 1031 O O . PRO A 1 133 ? 30.641 -1.263 6.609 1 96.5 133 PRO A O 1
ATOM 1034 N N . SER A 1 134 ? 30.641 -2.895 5.172 1 96.38 134 SER A N 1
ATOM 1035 C CA . SER A 1 134 ? 32.062 -2.764 4.883 1 96.38 134 SER A CA 1
ATOM 1036 C C . SER A 1 134 ? 32.312 -1.73 3.791 1 96.38 134 SER A C 1
ATOM 1038 O O . SER A 1 134 ? 33.156 -0.828 3.961 1 96.38 134 SER A O 1
ATOM 1040 N N . CYS A 1 135 ? 31.625 -1.884 2.621 1 96.19 135 CYS A N 1
ATOM 1041 C CA . CYS A 1 135 ? 31.922 -0.995 1.501 1 96.19 135 CYS A CA 1
ATOM 1042 C C . CYS A 1 135 ? 30.781 -0.003 1.284 1 96.19 135 CYS A C 1
ATOM 1044 O O . CYS A 1 135 ? 30.828 0.8 0.351 1 96.19 135 CYS A O 1
ATOM 1046 N N . GLU A 1 136 ? 29.656 -0.099 1.942 1 93.88 136 GLU A N 1
ATOM 1047 C CA . GLU A 1 136 ? 28.562 0.853 2.025 1 93.88 136 GLU A CA 1
ATOM 1048 C C . GLU A 1 136 ? 27.656 0.76 0.798 1 93.88 136 GLU A C 1
ATOM 1050 O O . GLU A 1 136 ? 26.781 1.61 0.595 1 93.88 136 GLU A O 1
ATOM 1055 N N . THR A 1 137 ? 27.938 -0.281 0.028 1 93.44 137 THR A N 1
ATOM 1056 C CA . THR A 1 137 ? 27.062 -0.504 -1.122 1 93.44 137 THR A CA 1
ATOM 1057 C C . THR A 1 137 ? 25.625 -0.768 -0.672 1 93.44 137 THR A C 1
ATOM 1059 O O . THR A 1 137 ? 25.391 -1.589 0.216 1 93.44 137 THR A O 1
ATOM 1062 N N . VAL A 1 138 ? 24.703 0.007 -1.275 1 93.25 138 VAL A N 1
ATOM 1063 C CA . VAL A 1 138 ? 23.281 -0.199 -1.013 1 93.25 138 VAL A CA 1
ATOM 1064 C C . VAL A 1 138 ? 22.656 -0.999 -2.154 1 93.25 138 VAL A C 1
ATOM 1066 O O . VAL A 1 138 ? 22.703 -0.586 -3.314 1 93.25 138 VAL A O 1
ATOM 1069 N N . VAL A 1 139 ? 22.016 -2.094 -1.793 1 91.94 139 VAL A N 1
ATOM 1070 C CA . VAL A 1 139 ? 21.469 -2.947 -2.84 1 91.94 139 VAL A CA 1
ATOM 1071 C C . VAL A 1 139 ? 19.938 -2.826 -2.863 1 91.94 139 VAL A C 1
ATOM 1073 O O . VAL A 1 139 ? 19.297 -3.225 -3.834 1 91.94 139 VAL A O 1
ATOM 1076 N N . HIS A 1 140 ? 19.391 -2.303 -1.791 1 92.88 140 HIS A N 1
ATOM 1077 C CA . HIS A 1 140 ? 17.953 -2.111 -1.691 1 92.88 140 HIS A CA 1
ATOM 1078 C C . HIS A 1 140 ? 17.609 -0.945 -0.767 1 92.88 140 HIS A C 1
ATOM 1080 O O . HIS A 1 140 ? 18.281 -0.736 0.246 1 92.88 140 HIS A O 1
ATOM 1086 N N . TYR A 1 141 ? 16.672 -0.187 -1.179 1 91.56 141 TYR A N 1
ATOM 1087 C CA . TYR A 1 141 ? 16.109 0.88 -0.356 1 91.56 141 TYR A CA 1
ATOM 1088 C C . TYR A 1 141 ? 14.594 0.912 -0.461 1 91.56 141 TYR A C 1
ATOM 1090 O O . TYR A 1 141 ? 14.031 0.754 -1.55 1 91.56 141 TYR A O 1
ATOM 1098 N N . GLY A 1 142 ? 13.938 1.022 0.672 1 91.38 142 GLY A N 1
ATOM 1099 C CA . GLY A 1 142 ? 12.484 1.117 0.706 1 91.38 142 GLY A CA 1
ATOM 1100 C C . GLY A 1 142 ? 11.961 1.803 1.953 1 91.38 142 GLY A C 1
ATOM 1101 O O . GLY A 1 142 ? 12.742 2.34 2.746 1 91.38 142 GLY A O 1
ATOM 1102 N N . PHE A 1 143 ? 10.625 1.839 2.021 1 89.94 143 PHE A N 1
ATOM 1103 C CA . PHE A 1 143 ? 9.961 2.5 3.137 1 89.94 143 PHE A CA 1
ATOM 1104 C C . PHE A 1 143 ? 9.062 1.521 3.889 1 89.94 143 PHE A C 1
ATOM 1106 O O . PHE A 1 143 ? 8.367 0.709 3.275 1 89.94 143 PHE A O 1
ATOM 1113 N N . PHE A 1 144 ? 9.18 1.547 5.152 1 92.5 144 PHE A N 1
ATOM 1114 C CA . PHE A 1 144 ? 8.305 0.818 6.062 1 92.5 144 PHE A CA 1
ATOM 1115 C C . PHE A 1 144 ? 7.852 1.715 7.207 1 92.5 144 PHE A C 1
ATOM 1117 O O . PHE A 1 144 ? 8.672 2.213 7.977 1 92.5 144 PHE A O 1
ATOM 1124 N N . PRO A 1 145 ? 6.574 1.95 7.355 1 88.25 145 PRO A N 1
ATOM 1125 C CA . PRO A 1 145 ? 6.082 2.955 8.305 1 88.25 145 PRO A CA 1
ATOM 1126 C C . PRO A 1 145 ? 6.484 2.654 9.742 1 88.25 145 PRO A C 1
ATOM 1128 O O . PRO A 1 145 ? 6.457 1.496 10.164 1 88.25 145 PRO A O 1
ATOM 1131 N N . PRO A 1 146 ? 6.766 3.691 10.516 1 86.25 146 PRO A N 1
ATOM 1132 C CA . PRO A 1 146 ? 7.156 3.527 11.914 1 86.25 146 PRO A CA 1
ATOM 1133 C C . PRO A 1 146 ? 6.094 2.814 12.742 1 86.25 146 PRO A C 1
ATOM 1135 O O . PRO A 1 146 ? 6.426 2.047 13.648 1 86.25 146 PRO A O 1
ATOM 1138 N N . ARG A 1 147 ? 4.898 3.033 12.414 1 82.75 147 ARG A N 1
ATOM 1139 C CA . ARG A 1 147 ? 3.822 2.365 13.141 1 82.75 147 ARG A CA 1
ATOM 1140 C C . ARG A 1 147 ? 3.955 0.849 13.039 1 82.75 147 ARG A C 1
ATOM 1142 O O . ARG A 1 147 ? 3.711 0.135 14.016 1 82.75 147 ARG A O 1
ATOM 1149 N N . GLY A 1 148 ? 4.293 0.382 11.906 1 89.25 148 GLY A N 1
ATOM 1150 C CA . GLY A 1 148 ? 4.492 -1.047 11.727 1 89.25 148 GLY A CA 1
ATOM 1151 C C . GLY A 1 148 ? 5.684 -1.589 12.484 1 89.25 148 GLY A C 1
ATOM 1152 O O . GLY A 1 148 ? 5.688 -2.748 12.906 1 89.25 148 GLY A O 1
ATOM 1153 N N . ARG A 1 149 ? 6.668 -0.733 12.688 1 91.94 149 ARG A N 1
ATOM 1154 C CA . ARG A 1 149 ? 7.891 -1.106 13.391 1 91.94 149 ARG A CA 1
ATOM 1155 C C . ARG A 1 149 ? 7.68 -1.079 14.906 1 91.94 149 ARG A C 1
ATOM 1157 O O . ARG A 1 149 ? 8.234 -1.908 15.625 1 91.94 149 ARG A O 1
ATOM 1164 N N . ALA A 1 150 ? 6.879 -0.227 15.328 1 86 150 ALA A N 1
ATOM 1165 C CA . ALA A 1 150 ? 6.758 0.072 16.75 1 86 150 ALA A CA 1
ATOM 1166 C C . ALA A 1 150 ? 6.227 -1.133 17.531 1 86 150 ALA A C 1
ATOM 1168 O O . ALA A 1 150 ? 6.566 -1.331 18.688 1 86 150 ALA A O 1
ATOM 1169 N N . THR A 1 151 ? 5.48 -1.964 16.891 1 87.75 151 THR A N 1
ATOM 1170 C CA . THR A 1 151 ? 4.809 -3.043 17.609 1 87.75 151 THR A CA 1
ATOM 1171 C C . THR A 1 151 ? 5.41 -4.395 17.234 1 87.75 151 THR A C 1
ATOM 1173 O O . THR A 1 151 ? 4.832 -5.441 17.531 1 87.75 151 THR A O 1
ATOM 1176 N N . ARG A 1 152 ? 6.516 -4.379 16.516 1 94.31 152 ARG A N 1
ATOM 1177 C CA . ARG A 1 152 ? 7.141 -5.613 16.047 1 94.31 152 ARG A CA 1
ATOM 1178 C C . ARG A 1 152 ? 8.578 -5.715 16.547 1 94.31 152 ARG A C 1
ATOM 1180 O O . ARG A 1 152 ? 9.234 -4.695 16.797 1 94.31 152 ARG A O 1
ATOM 1187 N N . THR A 1 153 ? 9.008 -6.941 16.75 1 95.56 153 THR A N 1
ATOM 1188 C CA . THR A 1 153 ? 10.438 -7.184 16.891 1 95.56 153 THR A CA 1
ATOM 1189 C C . THR A 1 153 ? 11.164 -6.887 15.578 1 95.56 153 THR A C 1
ATOM 1191 O O . THR A 1 153 ? 10.523 -6.672 14.547 1 95.56 153 THR A O 1
ATOM 1194 N N . ALA A 1 154 ? 12.461 -6.836 15.68 1 96.38 154 ALA A N 1
ATOM 1195 C CA . ALA A 1 154 ? 13.258 -6.625 14.477 1 96.38 154 ALA A CA 1
ATOM 1196 C C . ALA A 1 154 ? 12.977 -7.711 13.438 1 96.38 154 ALA A C 1
ATOM 1198 O O . ALA A 1 154 ? 12.742 -7.414 12.266 1 96.38 154 ALA A O 1
ATOM 1199 N N . GLU A 1 155 ? 12.93 -8.969 13.883 1 96.06 155 GLU A N 1
ATOM 1200 C CA . GLU A 1 155 ? 12.703 -10.102 12.992 1 96.06 155 GLU A CA 1
ATOM 1201 C C . GLU A 1 155 ? 11.328 -10.023 12.344 1 96.06 155 GLU A C 1
ATOM 1203 O O . GLU A 1 155 ? 11.195 -10.211 11.133 1 96.06 155 GLU A O 1
ATOM 1208 N N . GLU A 1 156 ? 10.383 -9.688 13.148 1 95.94 156 GLU A N 1
ATOM 1209 C CA . GLU A 1 156 ? 9.023 -9.586 12.641 1 95.94 156 GLU A CA 1
ATOM 1210 C C . GLU A 1 156 ? 8.883 -8.43 11.648 1 95.94 156 GLU A C 1
ATOM 1212 O O . GLU A 1 156 ? 8.141 -8.523 10.672 1 95.94 156 GLU A O 1
ATOM 1217 N N . THR A 1 157 ? 9.602 -7.336 11.93 1 96.5 157 THR A N 1
ATOM 1218 C CA . THR A 1 157 ? 9.594 -6.18 11.047 1 96.5 157 THR A CA 1
ATOM 1219 C C . THR A 1 157 ? 10.172 -6.539 9.68 1 96.5 157 THR A C 1
ATOM 1221 O O . THR A 1 157 ? 9.594 -6.215 8.641 1 96.5 157 THR A O 1
ATOM 1224 N N . ILE A 1 158 ? 11.242 -7.266 9.719 1 97 158 ILE A N 1
ATOM 1225 C CA . ILE A 1 158 ? 11.93 -7.66 8.492 1 97 158 ILE A CA 1
ATOM 1226 C C . ILE A 1 158 ? 11.023 -8.586 7.676 1 97 158 ILE A C 1
ATOM 1228 O O . ILE A 1 158 ? 10.906 -8.438 6.461 1 97 158 ILE A O 1
ATOM 1232 N N . ASP A 1 159 ? 10.336 -9.445 8.352 1 95.81 159 ASP A N 1
ATOM 1233 C CA . ASP A 1 159 ? 9.414 -10.352 7.684 1 95.81 159 ASP A CA 1
ATOM 1234 C C . ASP A 1 159 ? 8.258 -9.586 7.047 1 95.81 159 ASP A C 1
ATOM 1236 O O . ASP A 1 159 ? 7.91 -9.82 5.887 1 95.81 159 ASP A O 1
ATOM 1240 N N . ALA A 1 160 ? 7.68 -8.68 7.812 1 95.88 160 ALA A N 1
ATOM 1241 C CA . ALA A 1 160 ? 6.562 -7.879 7.316 1 95.88 160 ALA A CA 1
ATOM 1242 C C . ALA A 1 160 ? 6.984 -7.031 6.121 1 95.88 160 ALA A C 1
ATOM 1244 O O . ALA A 1 160 ? 6.25 -6.93 5.137 1 95.88 160 ALA A O 1
ATOM 1245 N N . TYR A 1 161 ? 8.172 -6.496 6.23 1 96.31 161 TYR A N 1
ATOM 1246 C CA . TYR A 1 161 ? 8.688 -5.672 5.145 1 96.31 161 TYR A CA 1
ATOM 1247 C C . TYR A 1 161 ? 8.898 -6.5 3.883 1 96.31 161 TYR A C 1
ATOM 1249 O O . TYR A 1 161 ? 8.586 -6.051 2.777 1 96.31 161 TYR A O 1
ATOM 1257 N N . SER A 1 162 ? 9.414 -7.652 4.062 1 95 162 SER A N 1
ATOM 1258 C CA . SER A 1 162 ? 9.656 -8.523 2.914 1 95 162 SER A CA 1
ATOM 1259 C C . SER A 1 162 ? 8.359 -8.867 2.195 1 95 162 SER A C 1
ATOM 1261 O O . SER A 1 162 ? 8.312 -8.898 0.963 1 95 162 SER A O 1
ATOM 1263 N N . ARG A 1 163 ? 7.332 -9.078 2.91 1 92.69 163 ARG A N 1
ATOM 1264 C CA . ARG A 1 163 ? 6.023 -9.336 2.316 1 92.69 163 ARG A CA 1
ATOM 1265 C C . ARG A 1 163 ? 5.516 -8.109 1.566 1 92.69 163 ARG A C 1
ATOM 1267 O O . ARG A 1 163 ? 4.934 -8.227 0.487 1 92.69 163 ARG A O 1
ATOM 1274 N N . GLN A 1 164 ? 5.77 -6.992 2.117 1 93.81 164 GLN A N 1
ATOM 1275 C CA . GLN A 1 164 ? 5.379 -5.742 1.474 1 93.81 164 GLN A CA 1
ATOM 1276 C C . GLN A 1 164 ? 6.145 -5.527 0.172 1 93.81 164 GLN A C 1
ATOM 1278 O O . GLN A 1 164 ? 5.574 -5.086 -0.826 1 93.81 164 GLN A O 1
ATOM 1283 N N . VAL A 1 165 ? 7.422 -5.828 0.22 1 93 165 VAL A N 1
ATOM 1284 C CA . VAL A 1 165 ? 8.258 -5.648 -0.964 1 93 165 VAL A CA 1
ATOM 1285 C C . VAL A 1 165 ? 7.711 -6.492 -2.113 1 93 165 VAL A C 1
ATOM 1287 O O . VAL A 1 165 ? 7.602 -6.016 -3.244 1 93 165 VAL A O 1
ATOM 1290 N N . TRP A 1 166 ? 7.359 -7.664 -1.81 1 88.25 166 TRP A N 1
ATOM 1291 C CA . TRP A 1 166 ? 6.789 -8.547 -2.822 1 88.25 166 TRP A CA 1
ATOM 1292 C C . TRP A 1 166 ? 5.539 -7.926 -3.441 1 88.25 166 TRP A C 1
ATOM 1294 O O . TRP A 1 166 ? 5.406 -7.879 -4.664 1 88.25 166 TRP A O 1
ATOM 1304 N N . ARG A 1 167 ? 4.699 -7.426 -2.643 1 88.56 167 ARG A N 1
ATOM 1305 C CA . ARG A 1 167 ? 3.471 -6.797 -3.115 1 88.56 167 ARG A CA 1
ATOM 1306 C C . ARG A 1 167 ? 3.773 -5.543 -3.928 1 88.56 167 ARG A C 1
ATOM 1308 O O . ARG A 1 167 ? 3.174 -5.32 -4.984 1 88.56 167 ARG A O 1
ATOM 1315 N N . ASP A 1 168 ? 4.68 -4.785 -3.459 1 91.69 168 ASP A N 1
ATOM 1316 C CA . ASP A 1 168 ? 5.016 -3.525 -4.117 1 91.69 168 ASP A CA 1
ATOM 1317 C C . ASP A 1 168 ? 5.594 -3.768 -5.508 1 91.69 168 ASP A C 1
ATOM 1319 O O . ASP A 1 168 ? 5.207 -3.105 -6.473 1 91.69 168 ASP A O 1
ATOM 1323 N N . VAL A 1 169 ? 6.441 -4.746 -5.586 1 90.81 169 VAL A N 1
ATOM 1324 C CA . VAL A 1 169 ? 7.133 -5 -6.848 1 90.81 169 VAL A CA 1
ATOM 1325 C C . VAL A 1 169 ? 6.145 -5.539 -7.879 1 90.81 169 VAL A C 1
ATOM 1327 O O . VAL A 1 169 ? 6.176 -5.141 -9.047 1 90.81 169 VAL A O 1
ATOM 1330 N N . THR A 1 170 ? 5.273 -6.367 -7.465 1 88.56 170 THR A N 1
ATOM 1331 C CA . THR A 1 170 ? 4.309 -6.953 -8.391 1 88.56 170 THR A CA 1
ATOM 1332 C C . THR A 1 170 ? 3.295 -5.91 -8.844 1 88.56 170 THR A C 1
ATOM 1334 O O . THR A 1 170 ? 2.836 -5.941 -9.992 1 88.56 170 THR A O 1
ATOM 1337 N N . LEU A 1 171 ? 2.959 -4.977 -7.961 1 91.75 171 LEU A N 1
ATOM 1338 C CA . LEU A 1 171 ? 2.055 -3.893 -8.328 1 91.75 171 LEU A CA 1
ATOM 1339 C C . LEU A 1 171 ? 2.715 -2.953 -9.336 1 91.75 171 LEU A C 1
ATOM 1341 O O . LEU A 1 171 ? 2.119 -2.621 -10.359 1 91.75 171 LEU A O 1
ATOM 1345 N N . ALA A 1 172 ? 3.951 -2.615 -9.039 1 92.19 172 ALA A N 1
ATOM 1346 C CA . ALA A 1 172 ? 4.699 -1.73 -9.93 1 92.19 172 ALA A CA 1
ATOM 1347 C C . ALA A 1 172 ? 4.848 -2.348 -11.312 1 92.19 172 ALA A C 1
ATOM 1349 O O . ALA A 1 172 ? 4.699 -1.657 -12.328 1 92.19 172 ALA A O 1
ATOM 1350 N N . HIS A 1 173 ? 5.098 -3.598 -11.312 1 88.62 173 HIS A N 1
ATOM 1351 C CA . HIS A 1 173 ? 5.242 -4.312 -12.578 1 88.62 173 HIS A CA 1
ATOM 1352 C C . HIS A 1 173 ? 3.961 -4.242 -13.398 1 88.62 173 HIS A C 1
ATOM 1354 O O . HIS A 1 173 ? 4.008 -4.219 -14.633 1 88.62 173 HIS A O 1
ATOM 1360 N N . ARG A 1 174 ? 2.887 -4.152 -12.734 1 90.25 174 ARG A N 1
ATOM 1361 C CA . ARG A 1 174 ? 1.609 -4.152 -13.438 1 90.25 174 ARG A CA 1
ATOM 1362 C C . ARG A 1 174 ? 1.115 -2.729 -13.68 1 90.25 174 ARG A C 1
ATOM 1364 O O . ARG A 1 174 ? -0.073 -2.51 -13.922 1 90.25 174 ARG A O 1
ATOM 1371 N N . GLY A 1 175 ? 1.975 -1.807 -13.453 1 92.12 175 GLY A N 1
ATOM 1372 C CA . GLY A 1 175 ? 1.722 -0.448 -13.906 1 92.12 175 GLY A CA 1
ATOM 1373 C C . GLY A 1 175 ? 1.053 0.417 -12.859 1 92.12 175 GLY A C 1
ATOM 1374 O O . GLY A 1 175 ? 0.495 1.47 -13.172 1 92.12 175 GLY A O 1
ATOM 1375 N N . VAL A 1 176 ? 1.002 -0.013 -11.664 1 94.5 176 VAL A N 1
ATOM 1376 C CA . VAL A 1 176 ? 0.395 0.758 -10.578 1 94.5 176 VAL A CA 1
ATOM 1377 C C . VAL A 1 176 ? 1.45 1.099 -9.531 1 94.5 176 VAL A C 1
ATOM 1379 O O . VAL A 1 176 ? 2.107 0.207 -8.992 1 94.5 176 VAL A O 1
ATOM 1382 N N . CYS A 1 177 ? 1.607 2.346 -9.219 1 94.06 177 CYS A N 1
ATOM 1383 C CA . CYS A 1 177 ? 2.564 2.807 -8.227 1 94.06 177 CYS A CA 1
ATOM 1384 C C . CYS A 1 177 ? 2.16 2.348 -6.828 1 94.06 177 CYS A C 1
ATOM 1386 O O . CYS A 1 177 ? 1.066 2.664 -6.359 1 94.06 177 CYS A O 1
ATOM 1388 N N . PRO A 1 178 ? 3.061 1.616 -6.164 1 91.31 178 PRO A N 1
ATOM 1389 C CA . PRO A 1 178 ? 2.717 1.163 -4.812 1 91.31 178 PRO A CA 1
ATOM 1390 C C . PRO A 1 178 ? 2.547 2.318 -3.828 1 91.31 178 PRO A C 1
ATOM 1392 O O . PRO A 1 178 ? 1.93 2.15 -2.773 1 91.31 178 PRO A O 1
ATOM 1395 N N . HIS A 1 179 ? 3.104 3.43 -4.145 1 86.88 179 HIS A N 1
ATOM 1396 C CA . HIS A 1 179 ? 3.088 4.578 -3.246 1 86.88 179 HIS A CA 1
ATOM 1397 C C . HIS A 1 179 ? 1.811 5.395 -3.418 1 86.88 179 HIS A C 1
ATOM 1399 O O . HIS A 1 179 ? 1.165 5.762 -2.434 1 86.88 179 HIS A O 1
ATOM 1405 N N . CYS A 1 180 ? 1.42 5.68 -4.637 1 86.56 180 CYS A N 1
ATOM 1406 C CA . CYS A 1 180 ? 0.332 6.629 -4.828 1 86.56 180 CYS A CA 1
ATOM 1407 C C . CYS A 1 180 ? -0.74 6.055 -5.746 1 86.56 180 CYS A C 1
ATOM 1409 O O . CYS A 1 180 ? -1.705 6.742 -6.086 1 86.56 180 CYS A O 1
ATOM 1411 N N . SER A 1 181 ? -0.554 4.867 -6.242 1 92.19 181 SER A N 1
ATOM 1412 C CA . SER A 1 181 ? -1.457 4.195 -7.172 1 92.19 181 SER A CA 1
ATOM 1413 C C . SER A 1 181 ? -1.455 4.879 -8.539 1 92.19 181 SER A C 1
ATOM 1415 O O . SER A 1 181 ? -2.377 4.691 -9.336 1 92.19 181 SER A O 1
ATOM 1417 N N . GLY A 1 182 ? -0.5 5.707 -8.773 1 92.31 182 GLY A N 1
ATOM 1418 C CA . GLY A 1 182 ? -0.342 6.328 -10.078 1 92.31 182 GLY A CA 1
ATOM 1419 C C . GLY A 1 182 ? 0.157 5.367 -11.141 1 92.31 182 GLY A C 1
ATOM 1420 O O . GLY A 1 182 ? 0.272 4.164 -10.891 1 92.31 182 GLY A O 1
ATOM 1421 N N . ARG A 1 183 ? 0.346 5.93 -12.422 1 94.19 183 ARG A N 1
ATOM 1422 C CA . ARG A 1 183 ? 0.751 5.109 -13.562 1 94.19 183 ARG A CA 1
ATOM 1423 C C . ARG A 1 183 ? 2.252 4.836 -13.531 1 94.19 183 ARG A C 1
ATOM 1425 O O . ARG A 1 183 ? 3.049 5.754 -13.328 1 94.19 183 ARG A O 1
ATOM 1432 N N . MET A 1 184 ? 2.582 3.604 -13.711 1 92.75 184 MET A N 1
ATOM 1433 C CA . MET A 1 184 ? 3.973 3.164 -13.688 1 92.75 184 MET A CA 1
ATOM 1434 C C . MET A 1 184 ? 4.328 2.406 -14.961 1 92.75 184 MET A C 1
ATOM 1436 O O . MET A 1 184 ? 3.486 1.7 -15.523 1 92.75 184 MET A O 1
ATOM 1440 N N . GLU A 1 185 ? 5.492 2.654 -15.398 1 90.38 185 GLU A N 1
ATOM 1441 C CA . GLU A 1 185 ? 6.105 1.833 -16.438 1 90.38 185 GLU A CA 1
ATOM 1442 C C . GLU A 1 185 ? 7.516 1.402 -16.047 1 90.38 185 GLU A C 1
ATOM 1444 O O . GLU A 1 185 ? 8.289 2.205 -15.531 1 90.38 185 GLU A O 1
ATOM 1449 N N . THR A 1 186 ? 7.758 0.131 -16.203 1 89.88 186 THR A N 1
ATOM 1450 C CA . THR A 1 186 ? 9.07 -0.394 -15.852 1 89.88 186 THR A CA 1
ATOM 1451 C C . THR A 1 186 ? 9.797 -0.917 -17.094 1 89.88 186 THR A C 1
ATOM 1453 O O . THR A 1 186 ? 9.172 -1.476 -18 1 89.88 186 THR A O 1
ATOM 1456 N N . ARG A 1 187 ? 11.062 -0.735 -17.125 1 93.62 187 ARG A N 1
ATOM 1457 C CA . ARG A 1 187 ? 11.938 -1.222 -18.203 1 93.62 187 ARG A CA 1
ATOM 1458 C C . ARG A 1 187 ? 13.219 -1.816 -17.625 1 93.62 187 ARG A C 1
ATOM 1460 O O . ARG A 1 187 ? 13.711 -1.362 -16.594 1 93.62 187 ARG A O 1
ATOM 1467 N N . ILE A 1 188 ? 13.727 -2.785 -18.359 1 94.25 188 ILE A N 1
ATOM 1468 C CA . ILE A 1 188 ? 14.977 -3.404 -17.938 1 94.25 188 ILE A CA 1
ATOM 1469 C C . ILE A 1 188 ? 16.156 -2.555 -18.391 1 94.25 188 ILE A C 1
ATOM 1471 O O . ILE A 1 188 ? 16.188 -2.088 -19.531 1 94.25 188 ILE A O 1
ATOM 1475 N N . GLU A 1 189 ? 17.031 -2.275 -17.484 1 92.19 189 GLU A N 1
ATOM 1476 C CA . GLU A 1 189 ? 18.281 -1.562 -17.766 1 92.19 189 GLU A CA 1
ATOM 1477 C C . GLU A 1 189 ? 19.484 -2.402 -17.375 1 92.19 189 GLU A C 1
ATOM 1479 O O . GLU A 1 189 ? 19.5 -3.033 -16.328 1 92.19 189 GLU A O 1
ATOM 1484 N N . VAL A 1 190 ? 20.375 -2.428 -18.297 1 90.44 190 VAL A N 1
ATOM 1485 C CA . VAL A 1 190 ? 21.641 -3.105 -18.031 1 90.44 190 VAL A CA 1
ATOM 1486 C C . VAL A 1 190 ? 22.656 -2.111 -17.484 1 90.44 190 VAL A C 1
ATOM 1488 O O . VAL A 1 190 ? 22.812 -1.016 -18.031 1 90.44 190 VAL A O 1
ATOM 1491 N N . ASP A 1 191 ? 23.219 -2.4 -16.344 1 83.94 191 ASP A N 1
ATOM 1492 C CA . ASP A 1 191 ? 24.219 -1.596 -15.656 1 83.94 191 ASP A CA 1
ATOM 1493 C C . ASP A 1 191 ? 23.672 -0.217 -15.305 1 83.94 191 ASP A C 1
ATOM 1495 O O . ASP A 1 191 ? 24.25 0.805 -15.68 1 83.94 191 ASP A O 1
ATOM 1499 N N . PRO A 1 192 ? 22.531 -0.035 -14.57 1 78.94 192 PRO A N 1
ATOM 1500 C CA . PRO A 1 192 ? 21.859 1.216 -14.219 1 78.94 192 PRO A CA 1
ATOM 1501 C C . PRO A 1 192 ? 22.641 2.047 -13.211 1 78.94 192 PRO A C 1
ATOM 1503 O O . PRO A 1 192 ? 22.094 2.992 -12.633 1 78.94 192 PRO A O 1
ATOM 1506 N N . ASP A 1 193 ? 23.906 1.942 -13.062 1 77.31 193 ASP A N 1
ATOM 1507 C CA . ASP A 1 193 ? 24.688 2.637 -12.047 1 77.31 193 ASP A CA 1
ATOM 1508 C C . ASP A 1 193 ? 24.188 2.307 -10.641 1 77.31 193 ASP A C 1
ATOM 1510 O O . ASP A 1 193 ? 23.938 3.207 -9.836 1 77.31 193 ASP A O 1
ATOM 1514 N N . TRP A 1 194 ? 23.891 1.201 -10.461 1 78.94 194 TRP A N 1
ATOM 1515 C CA . TRP A 1 194 ? 23.438 0.568 -9.227 1 78.94 194 TRP A CA 1
ATOM 1516 C C . TRP A 1 194 ? 24.203 -0.73 -8.969 1 78.94 194 TRP A C 1
ATOM 1518 O O . TRP A 1 194 ? 24.984 -1.181 -9.812 1 78.94 194 TRP A O 1
ATOM 1528 N N . ALA A 1 195 ? 24.094 -1.261 -7.844 1 78.31 195 ALA A N 1
ATOM 1529 C CA . ALA A 1 195 ? 24.812 -2.459 -7.434 1 78.31 195 ALA A CA 1
ATOM 1530 C C . ALA A 1 195 ? 24.297 -3.693 -8.164 1 78.31 195 ALA A C 1
ATOM 1532 O O . ALA A 1 195 ? 24.953 -4.746 -8.156 1 78.31 195 ALA A O 1
ATOM 1533 N N . ILE A 1 196 ? 23.203 -3.551 -8.914 1 82.81 196 ILE A N 1
ATOM 1534 C CA . ILE A 1 196 ? 22.578 -4.664 -9.625 1 82.81 196 ILE A CA 1
ATOM 1535 C C . ILE A 1 196 ? 22.844 -4.531 -11.125 1 82.81 196 ILE A C 1
ATOM 1537 O O . ILE A 1 196 ? 22.594 -3.475 -11.711 1 82.81 196 ILE A O 1
ATOM 1541 N N . ASP A 1 197 ? 23.328 -5.566 -11.734 1 86.25 197 ASP A N 1
ATOM 1542 C CA . ASP A 1 197 ? 23.781 -5.52 -13.125 1 86.25 197 ASP A CA 1
ATOM 1543 C C . ASP A 1 197 ? 22.594 -5.383 -14.07 1 86.25 197 ASP A C 1
ATOM 1545 O O . ASP A 1 197 ? 22.688 -4.715 -15.102 1 86.25 197 ASP A O 1
ATOM 1549 N N . VAL A 1 198 ? 21.594 -6.105 -13.781 1 90.5 198 VAL A N 1
ATOM 1550 C CA . VAL A 1 198 ? 20.375 -6.062 -14.586 1 90.5 198 VAL A CA 1
ATOM 1551 C C . VAL A 1 198 ? 19.172 -5.805 -13.688 1 90.5 198 VAL A C 1
ATOM 1553 O O . VAL A 1 198 ? 18.844 -6.633 -12.836 1 90.5 198 VAL A O 1
ATOM 1556 N N . ALA A 1 199 ? 18.578 -4.652 -13.906 1 92.19 199 ALA A N 1
ATOM 1557 C CA . ALA A 1 199 ? 17.469 -4.262 -13.023 1 92.19 199 ALA A CA 1
ATOM 1558 C C . ALA A 1 199 ? 16.281 -3.74 -13.828 1 92.19 199 ALA A C 1
ATOM 1560 O O . ALA A 1 199 ? 16.438 -3.289 -14.961 1 92.19 199 ALA A O 1
ATOM 1561 N N . ALA A 1 200 ? 15.133 -3.994 -13.289 1 92.38 200 ALA A N 1
ATOM 1562 C CA . ALA A 1 200 ? 13.938 -3.309 -13.781 1 92.38 200 ALA A CA 1
ATOM 1563 C C . ALA A 1 200 ? 13.789 -1.941 -13.125 1 92.38 200 ALA A C 1
ATOM 1565 O O . ALA A 1 200 ? 13.828 -1.827 -11.898 1 92.38 200 ALA A O 1
ATOM 1566 N N . GLN A 1 201 ? 13.656 -0.95 -13.969 1 91.88 201 GLN A N 1
ATOM 1567 C CA . GLN A 1 201 ? 13.547 0.407 -13.445 1 91.88 201 GLN A CA 1
ATOM 1568 C C . GLN A 1 201 ? 12.305 1.104 -13.984 1 91.88 201 GLN A C 1
ATOM 1570 O O . GLN A 1 201 ? 11.867 0.829 -15.102 1 91.88 201 GLN A O 1
ATOM 1575 N N . GLY A 1 202 ? 11.789 1.925 -13.07 1 90.5 202 GLY A N 1
ATOM 1576 C CA . GLY A 1 202 ? 10.656 2.756 -13.453 1 90.5 202 GLY A CA 1
ATOM 1577 C C . GLY A 1 202 ? 10.469 3.963 -12.555 1 90.5 202 GLY A C 1
ATOM 1578 O O . GLY A 1 202 ? 11.156 4.102 -11.539 1 90.5 202 GLY A O 1
ATOM 1579 N N . ARG A 1 203 ? 9.664 4.84 -13.062 1 90.69 203 ARG A N 1
ATOM 1580 C CA . ARG A 1 203 ? 9.273 6.031 -12.312 1 90.69 203 ARG A CA 1
ATOM 1581 C C . ARG A 1 203 ? 7.781 6.301 -12.445 1 90.69 203 ARG A C 1
ATOM 1583 O O . ARG A 1 203 ? 7.227 6.199 -13.539 1 90.69 203 ARG A O 1
ATOM 1590 N N . CYS A 1 204 ? 7.191 6.535 -11.297 1 92.06 204 CYS A N 1
ATOM 1591 C CA . CYS A 1 204 ? 5.77 6.855 -11.352 1 92.06 204 CYS A CA 1
ATOM 1592 C C . CYS A 1 204 ? 5.531 8.156 -12.109 1 92.06 204 CYS A C 1
ATOM 1594 O O . CYS A 1 204 ? 6.207 9.156 -11.859 1 92.06 204 CYS A O 1
ATOM 1596 N N . ARG A 1 205 ? 4.613 8.188 -12.945 1 90.31 205 ARG A N 1
ATOM 1597 C CA . ARG A 1 205 ? 4.305 9.367 -13.75 1 90.31 205 ARG A CA 1
ATOM 1598 C C . ARG A 1 205 ? 3.541 10.398 -12.93 1 90.31 205 ARG A C 1
ATOM 1600 O O . ARG A 1 205 ? 3.531 11.586 -13.273 1 90.31 205 ARG A O 1
ATOM 1607 N N . ASP A 1 206 ? 2.957 9.938 -11.906 1 84.81 206 ASP A N 1
ATOM 1608 C CA . ASP A 1 206 ? 2.041 10.812 -11.18 1 84.81 206 ASP A CA 1
ATOM 1609 C C . ASP A 1 206 ? 2.703 11.391 -9.93 1 84.81 206 ASP A C 1
ATOM 1611 O O . ASP A 1 206 ? 2.451 12.539 -9.562 1 84.81 206 ASP A O 1
ATOM 1615 N N . CYS A 1 207 ? 3.566 10.633 -9.281 1 81.31 207 CYS A N 1
ATOM 1616 C CA . CYS A 1 207 ? 4.203 11.164 -8.078 1 81.31 207 CYS A CA 1
ATOM 1617 C C . CYS A 1 207 ? 5.707 11.297 -8.273 1 81.31 207 CYS A C 1
ATOM 1619 O O . CYS A 1 207 ? 6.395 11.883 -7.434 1 81.31 207 CYS A O 1
ATOM 1621 N N . GLY A 1 208 ? 6.293 10.633 -9.219 1 83.5 208 GLY A N 1
ATOM 1622 C CA . GLY A 1 208 ? 7.711 10.75 -9.508 1 83.5 208 GLY A CA 1
ATOM 1623 C C . GLY A 1 208 ? 8.562 9.766 -8.727 1 83.5 208 GLY A C 1
ATOM 1624 O O . GLY A 1 208 ? 9.781 9.703 -8.914 1 83.5 208 GLY A O 1
ATOM 1625 N N . ALA A 1 209 ? 7.992 8.961 -7.898 1 85.12 209 ALA A N 1
ATOM 1626 C CA . ALA A 1 209 ? 8.766 8 -7.113 1 85.12 209 ALA A CA 1
ATOM 1627 C C . ALA A 1 209 ? 9.484 7.008 -8.016 1 85.12 209 ALA A C 1
ATOM 1629 O O . ALA A 1 209 ? 8.891 6.441 -8.938 1 85.12 209 ALA A O 1
ATOM 1630 N N . PRO A 1 210 ? 10.758 6.875 -7.711 1 87.62 210 PRO A N 1
ATOM 1631 C CA . PRO A 1 210 ? 11.508 5.867 -8.461 1 87.62 210 PRO A CA 1
ATOM 1632 C C . PRO A 1 210 ? 11.359 4.465 -7.871 1 87.62 210 PRO A C 1
ATOM 1634 O O . PRO A 1 210 ? 11.273 4.309 -6.652 1 87.62 210 PRO A O 1
ATOM 1637 N N . TYR A 1 211 ? 11.32 3.496 -8.758 1 89.5 211 TYR A N 1
ATOM 1638 C CA . TYR A 1 211 ? 11.328 2.094 -8.352 1 89.5 211 TYR A CA 1
ATOM 1639 C C . TYR A 1 211 ? 12.344 1.299 -9.164 1 89.5 211 TYR A C 1
ATOM 1641 O O . TYR A 1 211 ? 12.352 1.354 -10.391 1 89.5 211 TYR A O 1
ATOM 1649 N N . SER A 1 212 ? 13.242 0.724 -8.492 1 90.88 212 SER A N 1
ATOM 1650 C CA . SER A 1 212 ? 14.242 -0.159 -9.094 1 90.88 212 SER A CA 1
ATOM 1651 C C . SER A 1 212 ? 14.32 -1.487 -8.344 1 90.88 212 SER A C 1
ATOM 1653 O O . SER A 1 212 ? 14.406 -1.511 -7.117 1 90.88 212 SER A O 1
ATOM 1655 N N . PHE A 1 213 ? 14.297 -2.562 -9.117 1 90.62 213 PHE A N 1
ATOM 1656 C CA . PHE A 1 213 ? 14.32 -3.887 -8.508 1 90.62 213 PHE A CA 1
ATOM 1657 C C . PHE A 1 213 ? 15.094 -4.871 -9.375 1 90.62 213 PHE A C 1
ATOM 1659 O O . PHE A 1 213 ? 15.117 -4.742 -10.602 1 90.62 213 PHE A O 1
ATOM 1666 N N . PRO A 1 214 ? 15.727 -5.805 -8.672 1 90.12 214 PRO A N 1
ATOM 1667 C CA . PRO A 1 214 ? 16.219 -6.926 -9.484 1 90.12 214 PRO A CA 1
ATOM 1668 C C . PRO A 1 214 ? 15.109 -7.621 -10.266 1 90.12 214 PRO A C 1
ATOM 1670 O O . PRO A 1 214 ? 14 -7.793 -9.75 1 90.12 214 PRO A O 1
ATOM 1673 N N . ILE A 1 215 ? 15.375 -8.055 -11.523 1 90.12 215 ILE A N 1
ATOM 1674 C CA . ILE A 1 215 ? 14.328 -8.578 -12.391 1 90.12 215 ILE A CA 1
ATOM 1675 C C . ILE A 1 215 ? 13.781 -9.883 -11.805 1 90.12 215 ILE A C 1
ATOM 1677 O O . ILE A 1 215 ? 12.633 -10.258 -12.078 1 90.12 215 ILE A O 1
ATOM 1681 N N . GLY A 1 216 ? 14.57 -10.562 -11 1 89.81 216 GLY A N 1
ATOM 1682 C CA . GLY A 1 216 ? 14.078 -11.766 -10.344 1 89.81 216 GLY A CA 1
ATOM 1683 C C . GLY A 1 216 ? 12.867 -11.516 -9.477 1 89.81 216 GLY A C 1
ATOM 1684 O O . GLY A 1 216 ? 11.992 -12.383 -9.352 1 89.81 216 GLY A O 1
ATOM 1685 N N . LEU A 1 217 ? 12.766 -10.336 -8.867 1 90.06 217 LEU A N 1
ATOM 1686 C CA . LEU A 1 217 ? 11.648 -10.008 -7.992 1 90.06 217 LEU A CA 1
ATOM 1687 C C . LEU A 1 217 ? 10.359 -9.852 -8.797 1 90.06 217 LEU A C 1
ATOM 1689 O O . LEU A 1 217 ? 9.273 -10.117 -8.281 1 90.06 217 LEU A O 1
ATOM 1693 N N . HIS A 1 218 ? 10.5 -9.578 -10.07 1 86.38 218 HIS A N 1
ATOM 1694 C CA . HIS A 1 218 ? 9.336 -9.398 -10.93 1 86.38 218 HIS A CA 1
ATOM 1695 C C . HIS A 1 218 ? 8.68 -10.734 -11.258 1 86.38 218 HIS A C 1
ATOM 1697 O O . HIS A 1 218 ? 7.52 -10.773 -11.68 1 86.38 218 HIS A O 1
ATOM 1703 N N . LEU A 1 219 ? 9.406 -11.742 -11.023 1 90 219 LEU A N 1
ATOM 1704 C CA . LEU A 1 219 ? 8.938 -13.055 -11.453 1 90 219 LEU A CA 1
ATOM 1705 C C . LEU A 1 219 ? 8.18 -13.75 -10.336 1 90 219 LEU A C 1
ATOM 1707 O O . LEU A 1 219 ? 7.637 -14.844 -10.531 1 90 219 LEU A O 1
ATOM 1711 N N . LEU A 1 220 ? 8.086 -13.07 -9.203 1 86.62 220 LEU A N 1
ATOM 1712 C CA . LEU A 1 220 ? 7.504 -13.727 -8.039 1 86.62 220 LEU A CA 1
ATOM 1713 C C . LEU A 1 220 ? 6 -13.906 -8.211 1 86.62 220 LEU A C 1
ATOM 1715 O O . LEU A 1 220 ? 5.383 -14.703 -7.496 1 86.62 220 LEU A O 1
ATOM 1719 N N . ALA A 1 221 ? 5.398 -13.18 -9.148 1 84.06 221 ALA A N 1
ATOM 1720 C CA . ALA A 1 221 ? 3.973 -13.359 -9.414 1 84.06 221 ALA A CA 1
ATOM 1721 C C . ALA A 1 221 ? 3.742 -14.148 -10.695 1 84.06 221 ALA A C 1
ATOM 1723 O O . ALA A 1 221 ? 2.602 -14.32 -11.133 1 84.06 221 ALA A O 1
ATOM 1724 N N . GLU A 1 222 ? 4.82 -14.539 -11.344 1 90 222 GLU A N 1
ATOM 1725 C CA . GLU A 1 222 ? 4.703 -15.367 -12.547 1 90 222 GLU A CA 1
ATOM 1726 C C . GLU A 1 222 ? 4.238 -16.781 -12.195 1 90 222 GLU A C 1
ATOM 1728 O O . GLU A 1 222 ? 4.902 -17.484 -11.43 1 90 222 GLU A O 1
ATOM 1733 N N . PRO A 1 223 ? 3.105 -17.203 -12.781 1 91.38 223 PRO A N 1
ATOM 1734 C CA . PRO A 1 223 ? 2.525 -18.484 -12.398 1 91.38 223 PRO A CA 1
ATOM 1735 C C . PRO A 1 223 ? 3.521 -19.641 -12.508 1 91.38 223 PRO A C 1
ATOM 1737 O O . PRO A 1 223 ? 3.586 -20.484 -11.609 1 91.38 223 PRO A O 1
ATOM 1740 N N . ALA A 1 224 ? 4.297 -19.625 -13.531 1 94 224 ALA A N 1
ATOM 1741 C CA . ALA A 1 224 ? 5.266 -20.703 -13.711 1 94 224 ALA A CA 1
ATOM 1742 C C . ALA A 1 224 ? 6.309 -20.703 -12.602 1 94 224 ALA A C 1
ATOM 1744 O O . ALA A 1 224 ? 6.738 -21.766 -12.133 1 94 224 ALA A O 1
ATOM 1745 N N . VAL A 1 225 ? 6.738 -19.547 -12.188 1 93.38 225 VAL A N 1
ATOM 1746 C CA . VAL A 1 225 ? 7.734 -19.406 -11.133 1 93.38 225 VAL A CA 1
ATOM 1747 C C . VAL A 1 225 ? 7.121 -19.812 -9.789 1 93.38 225 VAL A C 1
ATOM 1749 O O . VAL A 1 225 ? 7.715 -20.578 -9.023 1 93.38 225 VAL A O 1
ATOM 1752 N N . VAL A 1 226 ? 5.902 -19.344 -9.523 1 90.81 226 VAL A N 1
ATOM 1753 C CA . VAL A 1 226 ? 5.188 -19.688 -8.297 1 90.81 226 VAL A CA 1
ATOM 1754 C C . VAL A 1 226 ? 5.016 -21.203 -8.195 1 90.81 226 VAL A C 1
ATOM 1756 O O . VAL A 1 226 ? 5.316 -21.797 -7.16 1 90.81 226 VAL A O 1
ATOM 1759 N N . SER A 1 227 ? 4.594 -21.766 -9.281 1 92.62 227 SER A N 1
ATOM 1760 C CA . SER A 1 227 ? 4.359 -23.219 -9.32 1 92.62 227 SER A CA 1
ATOM 1761 C C . SER A 1 227 ? 5.66 -23.984 -9.133 1 92.62 227 SER A C 1
ATOM 1763 O O . SER A 1 227 ? 5.711 -24.953 -8.367 1 92.62 227 SER A O 1
ATOM 1765 N N . PHE A 1 228 ? 6.684 -23.609 -9.812 1 95.56 228 PHE A N 1
ATOM 1766 C CA . PHE A 1 228 ? 7.977 -24.281 -9.734 1 95.56 228 PHE A CA 1
ATOM 1767 C C . PHE A 1 228 ? 8.523 -24.25 -8.312 1 95.56 228 PHE A C 1
ATOM 1769 O O . PHE A 1 228 ? 8.969 -25.281 -7.793 1 95.56 228 PHE A O 1
ATOM 1776 N N . LEU A 1 229 ? 8.484 -23.094 -7.68 1 93.69 229 LEU A N 1
ATOM 1777 C CA . LEU A 1 229 ? 8.977 -22.938 -6.316 1 93.69 229 LEU A CA 1
ATOM 1778 C C . LEU A 1 229 ? 8.148 -23.781 -5.348 1 93.69 229 LEU A C 1
ATOM 1780 O O . LEU A 1 229 ? 8.703 -24.453 -4.477 1 93.69 229 LEU A O 1
ATOM 1784 N N . ALA A 1 230 ? 6.855 -23.766 -5.539 1 92.62 230 ALA A N 1
ATOM 1785 C CA . ALA A 1 230 ? 5.969 -24.547 -4.672 1 92.62 230 ALA A CA 1
ATOM 1786 C C . ALA A 1 230 ? 6.242 -26.031 -4.809 1 92.62 230 ALA A C 1
ATOM 1788 O O . ALA A 1 230 ? 6.242 -26.766 -3.816 1 92.62 230 ALA A O 1
ATOM 1789 N N . ASP A 1 231 ? 6.469 -26.469 -6.051 1 93.19 231 ASP A N 1
ATOM 1790 C CA . ASP A 1 231 ? 6.793 -27.875 -6.309 1 93.19 231 ASP A CA 1
ATOM 1791 C C . ASP A 1 231 ? 8.016 -28.312 -5.504 1 93.19 231 ASP A C 1
ATOM 1793 O O . ASP A 1 231 ? 8.156 -29.5 -5.172 1 93.19 231 ASP A O 1
ATOM 1797 N N . HIS A 1 232 ? 8.828 -27.406 -5.223 1 94.25 232 HIS A N 1
ATOM 1798 C CA . HIS A 1 232 ? 10.055 -27.719 -4.512 1 94.25 232 HIS A CA 1
ATOM 1799 C C . HIS A 1 232 ? 9.992 -27.25 -3.064 1 94.25 232 HIS A C 1
ATOM 1801 O O . HIS A 1 232 ? 11.031 -27.078 -2.416 1 94.25 232 HIS A O 1
ATOM 1807 N N . GLY A 1 233 ? 8.805 -26.828 -2.631 1 91.25 233 GLY A N 1
ATOM 1808 C CA . GLY A 1 233 ? 8.562 -26.547 -1.224 1 91.25 233 GLY A CA 1
ATOM 1809 C C . GLY A 1 233 ? 8.914 -25.141 -0.817 1 91.25 233 GLY A C 1
ATOM 1810 O O . GLY A 1 233 ? 9.086 -24.844 0.369 1 91.25 233 GLY A O 1
ATOM 1811 N N . THR A 1 234 ? 9.133 -24.297 -1.762 1 89.31 234 THR A N 1
ATOM 1812 C CA . THR A 1 234 ? 9.414 -22.891 -1.47 1 89.31 234 THR A CA 1
ATOM 1813 C C . THR A 1 234 ? 8.188 -22.031 -1.729 1 89.31 234 THR A C 1
ATOM 1815 O O . THR A 1 234 ? 7.637 -22.031 -2.83 1 89.31 234 THR A O 1
ATOM 1818 N N . PHE A 1 235 ? 7.84 -21.266 -0.702 1 86.19 235 PHE A N 1
ATOM 1819 C CA . PHE A 1 235 ? 6.723 -20.344 -0.82 1 86.19 235 PHE A CA 1
ATOM 1820 C C . PHE A 1 235 ? 7.199 -18.891 -0.683 1 86.19 235 PHE A C 1
ATOM 1822 O O . PHE A 1 235 ? 7.848 -18.547 0.304 1 86.19 235 PHE A O 1
ATOM 1829 N N . ILE A 1 236 ? 6.855 -18.125 -1.653 1 80.19 236 ILE A N 1
ATOM 1830 C CA . ILE A 1 236 ? 7.445 -16.797 -1.838 1 80.19 236 ILE A CA 1
ATOM 1831 C C . ILE A 1 236 ? 7.105 -15.914 -0.643 1 80.19 236 ILE A C 1
ATOM 1833 O O . ILE A 1 236 ? 7.922 -15.086 -0.225 1 80.19 236 ILE A O 1
ATOM 1837 N N . ASP A 1 237 ? 5.977 -16.125 -0.037 1 77.69 237 ASP A N 1
ATOM 1838 C CA . ASP A 1 237 ? 5.543 -15.25 1.051 1 77.69 237 ASP A CA 1
ATOM 1839 C C . ASP A 1 237 ? 6.125 -15.703 2.387 1 77.69 237 ASP A C 1
ATOM 1841 O O . ASP A 1 237 ? 5.879 -15.086 3.422 1 77.69 237 ASP A O 1
ATOM 1845 N N . GLU A 1 238 ? 6.906 -16.781 2.354 1 84.56 238 GLU A N 1
ATOM 1846 C CA . GLU A 1 238 ? 7.523 -17.281 3.578 1 84.56 238 GLU A CA 1
ATOM 1847 C C . GLU A 1 238 ? 9.031 -17.047 3.578 1 84.56 238 GLU A C 1
ATOM 1849 O O . GLU A 1 238 ? 9.727 -17.453 4.508 1 84.56 238 GLU A O 1
ATOM 1854 N N . ARG A 1 239 ? 9.445 -16.469 2.596 1 90.44 239 ARG A N 1
ATOM 1855 C CA . ARG A 1 239 ? 10.875 -16.188 2.469 1 90.44 239 ARG A CA 1
ATOM 1856 C C . ARG A 1 239 ? 11.133 -14.695 2.359 1 90.44 239 ARG A C 1
ATOM 1858 O O . ARG A 1 239 ? 10.336 -13.961 1.753 1 90.44 239 ARG A O 1
ATOM 1865 N N . ARG A 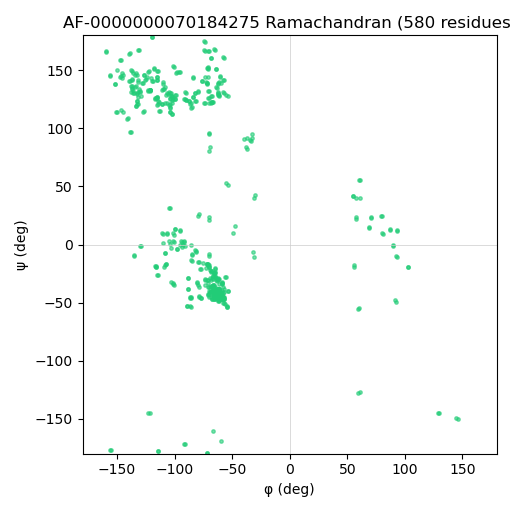1 240 ? 12.219 -14.312 2.965 1 94.06 240 ARG A N 1
ATOM 1866 C CA . ARG A 1 240 ? 12.688 -12.953 2.703 1 94.06 240 ARG A CA 1
ATOM 1867 C C . ARG A 1 240 ? 13.234 -12.828 1.283 1 94.06 240 ARG A C 1
ATOM 1869 O O . ARG A 1 240 ? 13.859 -13.758 0.77 1 94.06 240 ARG A O 1
ATOM 1876 N N . PHE A 1 241 ? 13.023 -11.688 0.658 1 91.31 241 PHE A N 1
ATOM 1877 C CA . PHE A 1 241 ? 13.273 -11.57 -0.773 1 91.31 241 PHE A CA 1
ATOM 1878 C C . PHE A 1 241 ? 14.75 -11.773 -1.083 1 91.31 241 PHE A C 1
ATOM 1880 O O . PHE A 1 241 ? 15.102 -12.305 -2.141 1 91.31 241 PHE A O 1
ATOM 1887 N N . TRP A 1 242 ? 15.656 -11.453 -0.15 1 91.38 242 TRP A N 1
ATOM 1888 C CA . TRP A 1 242 ? 17.078 -11.594 -0.42 1 91.38 242 TRP A CA 1
ATOM 1889 C C . TRP A 1 242 ? 17.531 -13.031 -0.2 1 91.38 242 TRP A C 1
ATOM 1891 O O . TRP A 1 242 ? 18.703 -13.367 -0.428 1 91.38 242 TRP A O 1
ATOM 1901 N N . GLU A 1 243 ? 16.656 -13.922 0.286 1 91.5 243 GLU A N 1
ATOM 1902 C CA . GLU A 1 243 ? 16.969 -15.336 0.47 1 91.5 243 GLU A CA 1
ATOM 1903 C C . GLU A 1 243 ? 16.75 -16.125 -0.818 1 91.5 243 GLU A C 1
ATOM 1905 O O . GLU A 1 243 ? 17.156 -17.281 -0.924 1 91.5 243 GLU A O 1
ATOM 1910 N N . LEU A 1 244 ? 16.078 -15.523 -1.752 1 90.69 244 LEU A N 1
ATOM 1911 C CA . LEU A 1 244 ? 15.883 -16.156 -3.049 1 90.69 244 LEU A CA 1
ATOM 1912 C C . LEU A 1 244 ? 17.094 -15.961 -3.947 1 90.69 244 LEU A C 1
ATOM 1914 O O . LEU A 1 244 ? 17.422 -14.836 -4.324 1 90.69 244 LEU A O 1
ATOM 1918 N N . ASP A 1 245 ? 17.656 -16.969 -4.414 1 87 245 ASP A N 1
ATOM 1919 C CA . ASP A 1 245 ? 18.969 -16.969 -5.074 1 87 245 ASP A CA 1
ATOM 1920 C C . ASP A 1 245 ? 18.891 -16.234 -6.414 1 87 245 ASP A C 1
ATOM 1922 O O . ASP A 1 245 ? 19.906 -15.719 -6.902 1 87 245 ASP A O 1
ATOM 1926 N N . PHE A 1 246 ? 17.75 -16.156 -6.934 1 89.88 246 PHE A N 1
ATOM 1927 C CA . PHE A 1 246 ? 17.641 -15.57 -8.266 1 89.88 246 PHE A CA 1
ATOM 1928 C C . PHE A 1 246 ? 17.328 -14.086 -8.188 1 89.88 246 PHE A C 1
ATOM 1930 O O . PHE A 1 246 ? 17.156 -13.43 -9.219 1 89.88 246 PHE A O 1
ATOM 1937 N N . VAL A 1 247 ? 17.25 -13.523 -6.973 1 87.06 247 VAL A N 1
ATOM 1938 C CA . VAL A 1 247 ? 16.984 -12.102 -6.805 1 87.06 247 VAL A CA 1
ATOM 1939 C C . VAL A 1 247 ? 18.297 -11.312 -6.871 1 87.06 247 VAL A C 1
ATOM 1941 O O . VAL A 1 247 ? 18.391 -10.32 -7.598 1 87.06 247 VAL A O 1
ATOM 1944 N N . TYR A 1 248 ? 19.188 -11.852 -5.961 1 80.38 248 TYR A N 1
ATOM 1945 C CA . TYR A 1 248 ? 20.5 -11.234 -5.965 1 80.38 248 TYR A CA 1
ATOM 1946 C C . TYR A 1 248 ? 21.562 -12.227 -6.414 1 80.38 248 TYR A C 1
ATOM 1948 O O . TYR A 1 248 ? 21.438 -13.43 -6.207 1 80.38 248 TYR A O 1
ATOM 1956 N N . GLY A 1 249 ? 22.281 -11.984 -7.457 1 73.44 249 GLY A N 1
ATOM 1957 C CA . GLY A 1 249 ? 23.328 -12.891 -7.895 1 73.44 249 GLY A CA 1
ATOM 1958 C C . GLY A 1 249 ? 23.484 -12.945 -9.398 1 73.44 249 GLY A C 1
ATOM 1959 O O . GLY A 1 249 ? 23.156 -11.984 -10.102 1 73.44 249 GLY A O 1
ATOM 1960 N N . ASP A 1 250 ? 23.938 -14.227 -9.734 1 80.5 250 ASP A N 1
ATOM 1961 C CA . ASP A 1 250 ? 24.312 -14.375 -11.133 1 80.5 250 ASP A CA 1
ATOM 1962 C C . ASP A 1 250 ? 23.25 -15.141 -11.914 1 80.5 250 ASP A C 1
ATOM 1964 O O . ASP A 1 250 ? 23.562 -15.867 -12.859 1 80.5 250 ASP A O 1
ATOM 1968 N N . ALA A 1 251 ? 22.094 -14.953 -11.469 1 88.75 251 ALA A N 1
ATOM 1969 C CA . ALA A 1 251 ? 21.031 -15.758 -12.055 1 88.75 251 ALA A CA 1
ATOM 1970 C C . ALA A 1 251 ? 20.5 -15.117 -13.344 1 88.75 251 ALA A C 1
ATOM 1972 O O . ALA A 1 251 ? 19.703 -15.719 -14.062 1 88.75 251 ALA A O 1
ATOM 1973 N N . VAL A 1 252 ? 20.906 -13.914 -13.648 1 91.62 252 VAL A N 1
ATOM 1974 C CA . VAL A 1 252 ? 20.375 -13.195 -14.805 1 91.62 252 VAL A CA 1
ATOM 1975 C C . VAL A 1 252 ? 21.438 -13.117 -15.898 1 91.62 252 VAL A C 1
ATOM 1977 O O . VAL A 1 252 ? 22.594 -12.828 -15.617 1 91.62 252 VAL A O 1
ATOM 1980 N N . SER A 1 253 ? 21.047 -13.383 -17.141 1 93 253 SER A N 1
ATOM 1981 C CA . SER A 1 253 ? 21.938 -13.258 -18.297 1 93 253 SER A CA 1
ATOM 1982 C C . SER A 1 253 ? 21.234 -12.539 -19.453 1 93 253 SER A C 1
ATOM 1984 O O . SER A 1 253 ? 20.031 -12.656 -19.609 1 93 253 SER A O 1
ATOM 1986 N N . VAL A 1 254 ? 22.047 -11.805 -20.156 1 94.75 254 VAL A N 1
ATOM 1987 C CA . VAL A 1 254 ? 21.578 -11.242 -21.422 1 94.75 254 VAL A CA 1
ATOM 1988 C C . VAL A 1 254 ? 21.75 -12.266 -22.547 1 94.75 254 VAL A C 1
ATOM 1990 O O . VAL A 1 254 ? 22.875 -12.633 -22.891 1 94.75 254 VAL A O 1
ATOM 1993 N N . VAL A 1 255 ? 20.656 -12.656 -23.141 1 96.12 255 VAL A N 1
ATOM 1994 C CA . VAL A 1 255 ? 20.766 -13.766 -24.078 1 96.12 255 VAL A CA 1
ATOM 1995 C C . VAL A 1 255 ? 20.578 -13.25 -25.5 1 96.12 255 VAL A C 1
ATOM 1997 O O . VAL A 1 255 ? 20.891 -13.953 -26.469 1 96.12 255 VAL A O 1
ATOM 2000 N N . SER A 1 256 ? 20.016 -12.125 -25.656 1 96.25 256 SER A N 1
ATOM 2001 C CA . SER A 1 256 ? 19.891 -11.453 -26.953 1 96.25 256 SER A CA 1
ATOM 2002 C C . SER A 1 256 ? 20 -9.938 -26.797 1 96.25 256 SER A C 1
ATOM 2004 O O . SER A 1 256 ? 19.469 -9.367 -25.844 1 96.25 256 SER A O 1
ATOM 2006 N N . GLU A 1 257 ? 20.562 -9.273 -27.75 1 93.56 257 GLU A N 1
ATOM 2007 C CA . GLU A 1 257 ? 20.672 -7.816 -27.734 1 93.56 257 GLU A CA 1
ATOM 2008 C C . GLU A 1 257 ? 19.641 -7.172 -28.656 1 93.56 257 GLU A C 1
ATOM 2010 O O . GLU A 1 257 ? 19.188 -6.055 -28.406 1 93.56 257 GLU A O 1
ATOM 2015 N N . SER A 1 258 ? 19.359 -7.957 -29.766 1 94.62 258 SER A N 1
ATOM 2016 C CA . SER A 1 258 ? 18.391 -7.438 -30.719 1 94.62 258 SER A CA 1
ATOM 2017 C C . SER A 1 258 ? 17.5 -8.555 -31.25 1 94.62 258 SER A C 1
ATOM 2019 O O . SER A 1 258 ? 17.938 -9.383 -32.062 1 94.62 258 SER A O 1
ATOM 2021 N N . PRO A 1 259 ? 16.25 -8.531 -30.812 1 95.44 259 PRO A N 1
ATOM 2022 C CA . PRO A 1 259 ? 15.648 -7.758 -29.719 1 95.44 259 PRO A CA 1
ATOM 2023 C C . PRO A 1 259 ? 16.219 -8.141 -28.344 1 95.44 259 PRO A C 1
ATOM 2025 O O . PRO A 1 259 ? 16.688 -9.266 -28.156 1 95.44 259 PRO A O 1
ATOM 2028 N N . PRO A 1 260 ? 16.219 -7.203 -27.453 1 96.12 260 PRO A N 1
ATOM 2029 C CA . PRO A 1 260 ? 16.766 -7.52 -26.125 1 96.12 260 PRO A CA 1
ATOM 2030 C C . PRO A 1 260 ? 15.992 -8.625 -25.406 1 96.12 260 PRO A C 1
ATOM 2032 O O . PRO A 1 260 ? 14.758 -8.609 -25.406 1 96.12 260 PRO A O 1
ATOM 2035 N N . ARG A 1 261 ? 16.719 -9.633 -24.922 1 97.88 261 ARG A N 1
ATOM 2036 C CA . ARG A 1 261 ? 16.172 -10.719 -24.109 1 97.88 261 ARG A CA 1
ATOM 2037 C C . ARG A 1 261 ? 17.047 -10.992 -22.891 1 97.88 261 ARG A C 1
ATOM 2039 O O . ARG A 1 261 ? 18.266 -11.008 -23 1 97.88 261 ARG A O 1
ATOM 2046 N N . TYR A 1 262 ? 16.359 -11.156 -21.812 1 96.19 262 TYR A N 1
ATOM 2047 C CA . TYR A 1 262 ? 17.016 -11.438 -20.531 1 96.19 262 TYR A CA 1
ATOM 2048 C C . TYR A 1 262 ? 16.516 -12.75 -19.953 1 96.19 262 TYR A C 1
ATOM 2050 O O . TYR A 1 262 ? 15.312 -13.023 -19.969 1 96.19 262 TYR A O 1
ATOM 2058 N N . GLN A 1 263 ? 17.438 -13.539 -19.531 1 96.94 263 GLN A N 1
ATOM 2059 C CA . GLN A 1 263 ? 17.047 -14.844 -19 1 96.94 263 GLN A CA 1
ATOM 2060 C C . GLN A 1 263 ? 17.375 -14.945 -17.516 1 96.94 263 GLN A C 1
ATOM 2062 O O . GLN A 1 263 ? 18.5 -14.625 -17.094 1 96.94 263 GLN A O 1
ATOM 2067 N N . VAL A 1 264 ? 16.391 -15.297 -16.734 1 96.44 264 VAL A N 1
ATOM 2068 C CA . VAL A 1 264 ? 16.562 -15.594 -15.32 1 96.44 264 VAL A CA 1
ATOM 2069 C C . VAL A 1 264 ? 16.516 -17.109 -15.102 1 96.44 264 VAL A C 1
ATOM 2071 O O . VAL A 1 264 ? 15.555 -17.766 -15.484 1 96.44 264 VAL A O 1
ATOM 2074 N N . THR A 1 265 ? 17.531 -17.625 -14.484 1 96.56 265 THR A N 1
ATOM 2075 C CA . THR A 1 265 ? 17.594 -19.047 -14.18 1 96.56 265 THR A CA 1
ATOM 2076 C C . THR A 1 265 ? 17.297 -19.297 -12.703 1 96.56 265 THR A C 1
ATOM 2078 O O . THR A 1 265 ? 18.031 -18.844 -11.828 1 96.56 265 THR A O 1
ATOM 2081 N N . ILE A 1 266 ? 16.219 -20.016 -12.461 1 95.56 266 ILE A N 1
ATOM 2082 C CA . ILE A 1 266 ? 15.812 -20.375 -11.109 1 95.56 266 ILE A CA 1
ATOM 2083 C C . ILE A 1 266 ? 16.094 -21.859 -10.867 1 95.56 266 ILE A C 1
ATOM 2085 O O . ILE A 1 266 ? 15.555 -22.719 -11.578 1 95.56 266 ILE A O 1
ATOM 2089 N N . THR A 1 267 ? 16.906 -22.125 -9.836 1 94.12 267 THR A N 1
ATOM 2090 C CA . THR A 1 267 ? 17.297 -23.5 -9.57 1 94.12 267 THR A CA 1
ATOM 2091 C C . THR A 1 267 ? 16.641 -24 -8.289 1 94.12 267 THR A C 1
ATOM 2093 O O . THR A 1 267 ? 16.484 -23.25 -7.32 1 94.12 267 THR A O 1
ATOM 2096 N N . ALA A 1 268 ? 16.172 -25.203 -8.297 1 92.12 268 ALA A N 1
ATOM 2097 C CA . ALA A 1 268 ? 15.656 -25.938 -7.137 1 92.12 268 ALA A CA 1
ATOM 2098 C C . ALA A 1 268 ? 15.992 -27.422 -7.223 1 92.12 268 ALA A C 1
ATOM 2100 O O . ALA A 1 268 ? 15.484 -28.125 -8.094 1 92.12 268 ALA A O 1
ATOM 2101 N N . GLY A 1 269 ? 16.812 -27.812 -6.301 1 89.25 269 GLY A N 1
ATOM 2102 C CA . GLY A 1 269 ? 17.297 -29.172 -6.438 1 89.25 269 GLY A CA 1
ATOM 2103 C C . GLY A 1 269 ? 18.078 -29.406 -7.719 1 89.25 269 GLY A C 1
ATOM 2104 O O . GLY A 1 269 ? 19.016 -28.672 -8.023 1 89.25 269 GLY A O 1
ATOM 2105 N N . ALA A 1 270 ? 17.688 -30.438 -8.492 1 93.44 270 ALA A N 1
ATOM 2106 C CA . ALA A 1 270 ? 18.344 -30.766 -9.742 1 93.44 270 ALA A CA 1
ATOM 2107 C C . ALA A 1 270 ? 17.625 -30.141 -10.93 1 93.44 270 ALA A C 1
ATOM 2109 O O . ALA A 1 270 ? 18.109 -30.203 -12.062 1 93.44 270 ALA A O 1
ATOM 2110 N N . GLU A 1 271 ? 16.562 -29.438 -10.656 1 95.81 271 GLU A N 1
ATOM 2111 C CA . GLU A 1 271 ? 15.766 -28.844 -11.727 1 95.81 271 GLU A CA 1
ATOM 2112 C C . GLU A 1 271 ? 16.062 -27.344 -11.883 1 95.81 271 GLU A C 1
ATOM 2114 O O . GLU A 1 271 ? 16.609 -26.719 -10.969 1 95.81 271 GLU A O 1
ATOM 2119 N N . ARG A 1 272 ? 15.844 -26.906 -13.07 1 96.31 272 ARG A N 1
ATOM 2120 C CA . ARG A 1 272 ? 15.977 -25.469 -13.305 1 96.31 272 ARG A CA 1
ATOM 2121 C C . ARG A 1 272 ? 14.844 -24.938 -14.172 1 96.31 272 ARG A C 1
ATOM 2123 O O . ARG A 1 272 ? 14.344 -25.656 -15.047 1 96.31 272 ARG A O 1
ATOM 2130 N N . LEU A 1 273 ? 14.398 -23.781 -13.852 1 97.38 273 LEU A N 1
ATOM 2131 C CA . LEU A 1 273 ? 13.422 -23.031 -14.633 1 97.38 273 LEU A CA 1
ATOM 2132 C C . LEU A 1 273 ? 14.07 -21.797 -15.266 1 97.38 273 LEU A C 1
ATOM 2134 O O . LEU A 1 273 ? 14.688 -20.984 -14.57 1 97.38 273 LEU A O 1
ATOM 2138 N N . GLU A 1 274 ? 14.008 -21.734 -16.578 1 97.62 274 GLU A N 1
ATOM 2139 C CA . GLU A 1 274 ? 14.523 -20.578 -17.297 1 97.62 274 GLU A CA 1
ATOM 2140 C C . GLU A 1 274 ? 13.383 -19.688 -17.797 1 97.62 274 GLU A C 1
ATOM 2142 O O . GLU A 1 274 ? 12.5 -20.141 -18.531 1 97.62 274 GLU A O 1
ATOM 2147 N N . VAL A 1 275 ? 13.422 -18.469 -17.328 1 97.62 275 VAL A N 1
ATOM 2148 C CA . VAL A 1 275 ? 12.398 -17.5 -17.703 1 97.62 275 VAL A CA 1
ATOM 2149 C C . VAL A 1 275 ? 13.031 -16.375 -18.547 1 97.62 275 VAL A C 1
ATOM 2151 O O . VAL A 1 275 ? 13.977 -15.727 -18.094 1 97.62 275 VAL A O 1
ATOM 2154 N N . THR A 1 276 ? 12.539 -16.172 -19.734 1 97.81 276 THR A N 1
ATOM 2155 C CA . THR A 1 276 ? 13.055 -15.133 -20.625 1 97.81 276 THR A CA 1
ATOM 2156 C C . THR A 1 276 ? 12.125 -13.93 -20.656 1 97.81 276 THR A C 1
ATOM 2158 O O . THR A 1 276 ? 10.914 -14.078 -20.828 1 97.81 276 THR A O 1
ATOM 2161 N N . LEU A 1 277 ? 12.711 -12.75 -20.469 1 96.56 277 LEU A N 1
ATOM 2162 C CA . LEU A 1 277 ? 11.953 -11.5 -20.453 1 96.56 277 LEU A CA 1
ATOM 2163 C C . LEU A 1 277 ? 12.406 -10.578 -21.578 1 96.56 277 LEU A C 1
ATOM 2165 O O . LEU A 1 277 ? 13.547 -10.664 -22.031 1 96.56 277 LEU A O 1
ATOM 2169 N N . ASP A 1 278 ? 11.531 -9.766 -22.047 1 96.38 278 ASP A N 1
ATOM 2170 C CA . ASP A 1 278 ? 11.906 -8.711 -22.969 1 96.38 278 ASP A CA 1
ATOM 2171 C C . ASP A 1 278 ? 12.258 -7.422 -22.234 1 96.38 278 ASP A C 1
ATOM 2173 O O . ASP A 1 278 ? 12.398 -7.43 -21 1 96.38 278 ASP A O 1
ATOM 2177 N N . GLU A 1 279 ? 12.445 -6.375 -22.938 1 94.31 279 GLU A N 1
ATOM 2178 C CA . GLU A 1 279 ? 12.953 -5.129 -22.359 1 94.31 279 GLU A CA 1
ATOM 2179 C C . GLU A 1 279 ? 11.898 -4.457 -21.484 1 94.31 279 GLU A C 1
ATOM 2181 O O . GLU A 1 279 ? 12.219 -3.578 -20.688 1 94.31 279 GLU A O 1
ATOM 2186 N N . GLN A 1 280 ? 10.648 -4.84 -21.625 1 91.56 280 GLN A N 1
ATOM 2187 C CA . GLN A 1 280 ? 9.562 -4.281 -20.828 1 91.56 280 GLN A CA 1
ATOM 2188 C C . GLN A 1 280 ? 9.195 -5.207 -19.672 1 91.56 280 GLN A C 1
ATOM 2190 O O . GLN A 1 280 ? 8.109 -5.094 -19.094 1 91.56 280 GLN A O 1
ATOM 2195 N N . CYS A 1 281 ? 10.055 -6.219 -19.375 1 91.56 281 CYS A N 1
ATOM 2196 C CA . CYS A 1 281 ? 9.906 -7.148 -18.25 1 91.56 281 CYS A CA 1
ATOM 2197 C C . CYS A 1 281 ? 8.734 -8.102 -18.5 1 91.56 281 CYS A C 1
ATOM 2199 O O . CYS A 1 281 ? 8.117 -8.586 -17.547 1 91.56 281 CYS A O 1
ATOM 2201 N N . VAL A 1 282 ? 8.414 -8.258 -19.781 1 92 282 VAL A N 1
ATOM 2202 C CA . VAL A 1 282 ? 7.355 -9.203 -20.125 1 92 282 VAL A CA 1
ATOM 2203 C C . VAL A 1 282 ? 7.957 -10.586 -20.375 1 92 282 VAL A C 1
ATOM 2205 O O . VAL A 1 282 ? 8.953 -10.711 -21.094 1 92 282 VAL A O 1
ATOM 2208 N N . VAL A 1 283 ? 7.391 -11.562 -19.766 1 94.56 283 VAL A N 1
ATOM 2209 C CA . VAL A 1 283 ? 7.855 -12.93 -19.969 1 94.56 283 VAL A CA 1
ATOM 2210 C C . VAL A 1 283 ? 7.492 -13.398 -21.391 1 94.56 283 VAL A C 1
ATOM 2212 O O . VAL A 1 283 ? 6.32 -13.375 -21.766 1 94.56 283 VAL A O 1
ATOM 2215 N N . VAL A 1 284 ? 8.477 -13.867 -22.141 1 96.81 284 VAL A N 1
ATOM 2216 C CA . VAL A 1 284 ? 8.227 -14.227 -23.531 1 96.81 284 VAL A CA 1
ATOM 2217 C C . VAL A 1 284 ? 8.445 -15.727 -23.719 1 96.81 284 VAL A C 1
ATOM 2219 O O . VAL A 1 284 ? 7.996 -16.312 -24.703 1 96.81 284 VAL A O 1
ATOM 2222 N N . ASP A 1 285 ? 9.172 -16.297 -22.75 1 96.94 285 ASP A N 1
ATOM 2223 C CA . ASP A 1 285 ? 9.422 -17.734 -22.844 1 96.94 285 ASP A CA 1
ATOM 2224 C C . ASP A 1 285 ? 9.719 -18.328 -21.484 1 96.94 285 ASP A C 1
ATOM 2226 O O . ASP A 1 285 ? 10.281 -17.656 -20.609 1 96.94 285 ASP A O 1
ATOM 2230 N N . ILE A 1 286 ? 9.289 -19.547 -21.297 1 97.06 286 ILE A N 1
ATOM 2231 C CA . ILE A 1 286 ? 9.562 -20.312 -20.078 1 97.06 286 ILE A CA 1
ATOM 2232 C C . ILE A 1 286 ? 9.953 -21.734 -20.438 1 97.06 286 ILE A C 1
ATOM 2234 O O . ILE A 1 286 ? 9.273 -22.391 -21.234 1 97.06 286 ILE A O 1
ATOM 2238 N N . ALA A 1 287 ? 11.078 -22.203 -19.859 1 97.31 287 ALA A N 1
ATOM 2239 C CA . ALA A 1 287 ? 11.531 -23.578 -20.062 1 97.31 287 ALA A CA 1
ATOM 2240 C C . ALA A 1 287 ? 11.906 -24.25 -18.75 1 97.31 287 ALA A C 1
ATOM 2242 O O . ALA A 1 287 ? 12.695 -23.703 -17.969 1 97.31 287 ALA A O 1
ATOM 2243 N N . ARG A 1 288 ? 11.289 -25.344 -18.5 1 95.81 288 ARG A N 1
ATOM 2244 C CA . ARG A 1 288 ? 11.625 -26.125 -17.312 1 95.81 288 ARG A CA 1
ATOM 2245 C C . ARG A 1 288 ? 12.484 -27.344 -17.672 1 95.81 288 ARG A C 1
ATOM 2247 O O . ARG A 1 288 ? 12.148 -28.078 -18.594 1 95.81 288 ARG A O 1
ATOM 2254 N N . HIS A 1 289 ? 13.594 -27.484 -17 1 94.88 289 HIS A N 1
ATOM 2255 C CA . HIS A 1 289 ? 14.539 -28.562 -17.266 1 94.88 289 HIS A CA 1
ATOM 2256 C C . HIS A 1 289 ? 14.617 -29.531 -16.094 1 94.88 289 HIS A C 1
ATOM 2258 O O . HIS A 1 289 ? 15.008 -29.141 -14.984 1 94.88 289 HIS A O 1
ATOM 2264 N N . VAL A 1 290 ? 14.172 -30.797 -16.328 1 90 290 VAL A N 1
ATOM 2265 C CA . VAL A 1 290 ? 14.219 -31.859 -15.328 1 90 290 VAL A CA 1
ATOM 2266 C C . VAL A 1 290 ? 15.383 -32.781 -15.633 1 90 290 VAL A C 1
ATOM 2268 O O . VAL A 1 290 ? 15.586 -33.188 -16.781 1 90 290 VAL A O 1
ATOM 2271 N N . PRO A 1 291 ? 16.266 -32.938 -14.617 1 82.25 291 PRO A N 1
ATOM 2272 C CA . PRO A 1 291 ? 17.359 -33.875 -14.914 1 82.25 291 PRO A CA 1
ATOM 2273 C C . PRO A 1 291 ? 16.859 -35.25 -15.352 1 82.25 291 PRO A C 1
ATOM 2275 O O . PRO A 1 291 ? 15.812 -35.688 -14.891 1 82.25 291 PRO A O 1
ATOM 2278 N N . HIS A 1 292 ? 17.297 -35.844 -16.469 1 67.88 292 HIS A N 1
ATOM 2279 C CA . HIS A 1 292 ? 17.062 -37.25 -16.891 1 67.88 292 HIS A CA 1
ATOM 2280 C C . HIS A 1 292 ? 17.75 -38.219 -15.945 1 67.88 292 HIS A C 1
ATOM 2282 O O . HIS A 1 292 ? 18.812 -37.906 -15.391 1 67.88 292 HIS A O 1
ATOM 2288 N N . MET B 1 1 ? -6.094 -11.562 41.531 1 21.36 1 MET B N 1
ATOM 2289 C CA . MET B 1 1 ? -4.867 -10.977 40.969 1 21.36 1 MET B CA 1
ATOM 2290 C C . MET B 1 1 ? -5.168 -10.109 39.781 1 21.36 1 MET B C 1
ATOM 2292 O O . MET B 1 1 ? -5.836 -10.547 38.844 1 21.36 1 MET B O 1
ATOM 2296 N N . ASP B 1 2 ? -5.203 -8.711 39.781 1 22.55 2 ASP B N 1
ATOM 2297 C CA . ASP B 1 2 ? -5.824 -7.566 39.125 1 22.55 2 ASP B CA 1
ATOM 2298 C C . ASP B 1 2 ? -5.301 -7.406 37.688 1 22.55 2 ASP B C 1
ATOM 2300 O O . ASP B 1 2 ? -4.09 -7.359 37.469 1 22.55 2 ASP B O 1
ATOM 2304 N N . ARG B 1 3 ? -5.727 -8.102 36.656 1 21.36 3 ARG B N 1
ATOM 2305 C CA . ARG B 1 3 ? -5.613 -8.258 35.219 1 21.36 3 ARG B CA 1
ATOM 2306 C C . ARG B 1 3 ? -5.328 -6.914 34.531 1 21.36 3 ARG B C 1
ATOM 2308 O O . ARG B 1 3 ? -5.559 -6.754 33.344 1 21.36 3 ARG B O 1
ATOM 2315 N N . ARG B 1 4 ? -5.32 -5.648 35.219 1 30 4 ARG B N 1
ATOM 2316 C CA . ARG B 1 4 ? -4.914 -4.277 34.906 1 30 4 ARG B CA 1
ATOM 2317 C C . ARG B 1 4 ? -3.531 -4.242 34.281 1 30 4 ARG B C 1
ATOM 2319 O O . ARG B 1 4 ? -2.701 -3.4 34.625 1 30 4 ARG B O 1
ATOM 2326 N N . GLY B 1 5 ? -2.836 -5.227 33.75 1 27.09 5 GLY B N 1
ATOM 2327 C CA . GLY B 1 5 ? -1.606 -5.836 33.25 1 27.09 5 GLY B CA 1
ATOM 2328 C C . GLY B 1 5 ? -0.977 -5.082 32.094 1 27.09 5 GLY B C 1
ATOM 2329 O O . GLY B 1 5 ? -1.586 -4.164 31.562 1 27.09 5 GLY B O 1
ATOM 2330 N N . MET B 1 6 ? 0.088 -5.625 31.312 1 29.92 6 MET B N 1
ATOM 2331 C CA . MET B 1 6 ? 0.972 -4.965 30.344 1 29.92 6 MET B CA 1
ATOM 2332 C C . MET B 1 6 ? 0.167 -4.223 29.281 1 29.92 6 MET B C 1
ATOM 2334 O O . MET B 1 6 ? -0.374 -4.844 28.375 1 29.92 6 MET B O 1
ATOM 2338 N N . SER B 1 7 ? -0.769 -3.379 29.422 1 33.88 7 SER B N 1
ATOM 2339 C CA . SER B 1 7 ? -1.601 -2.559 28.547 1 33.88 7 SER B CA 1
ATOM 2340 C C . SER B 1 7 ? -0.829 -2.111 27.312 1 33.88 7 SER B C 1
ATOM 2342 O O . SER B 1 7 ? 0.251 -1.527 27.422 1 33.88 7 SER B O 1
ATOM 2344 N N . GLU B 1 8 ? -0.731 -2.777 26.141 1 39.69 8 GLU B N 1
ATOM 2345 C CA . GLU B 1 8 ? -0.072 -2.768 24.844 1 39.69 8 GLU B CA 1
ATOM 2346 C C . GLU B 1 8 ? 0.098 -1.344 24.312 1 39.69 8 GLU B C 1
ATOM 2348 O O . GLU B 1 8 ? -0.869 -0.581 24.25 1 39.69 8 GLU B O 1
ATOM 2353 N N . SER B 1 9 ? 1.197 -0.57 24.531 1 41.41 9 SER B N 1
ATOM 2354 C CA . SER B 1 9 ? 1.757 0.739 24.219 1 41.41 9 SER B CA 1
ATOM 2355 C C . SER B 1 9 ? 1.271 1.227 22.844 1 41.41 9 SER B C 1
ATOM 2357 O O . SER B 1 9 ? 1.796 0.815 21.812 1 41.41 9 SER B O 1
ATOM 2359 N N . THR B 1 10 ? 0.064 1.109 22.453 1 49.94 10 THR B N 1
ATOM 2360 C CA . THR B 1 10 ? -0.399 1.871 21.297 1 49.94 10 THR B CA 1
ATOM 2361 C C . THR B 1 10 ? 0.229 3.262 21.281 1 49.94 10 THR B C 1
ATOM 2363 O O . THR B 1 10 ? 0.021 4.055 22.203 1 49.94 10 THR B O 1
ATOM 2366 N N . LEU B 1 11 ? 1.475 3.414 20.781 1 58.44 11 LEU B N 1
ATOM 2367 C CA . LEU B 1 11 ? 2.223 4.656 20.625 1 58.44 11 LEU B CA 1
ATOM 2368 C C . LEU B 1 11 ? 1.286 5.82 20.328 1 58.44 11 LEU B C 1
ATOM 2370 O O . LEU B 1 11 ? 0.564 5.797 19.328 1 58.44 11 LEU B O 1
ATOM 2374 N N . GLU B 1 12 ? 0.862 6.477 21.344 1 76.56 12 GLU B N 1
ATOM 2375 C CA . GLU B 1 12 ? -0.029 7.633 21.391 1 76.56 12 GLU B CA 1
ATOM 2376 C C . GLU B 1 12 ? 0.536 8.797 20.578 1 76.56 12 GLU B C 1
ATOM 2378 O O . GLU B 1 12 ? 1.742 9.047 20.594 1 76.56 12 GLU B O 1
ATOM 2383 N N . VAL B 1 13 ? -0.309 9.328 19.781 1 86.12 13 VAL B N 1
ATOM 2384 C CA . VAL B 1 13 ? 0.037 10.508 18.984 1 86.12 13 VAL B CA 1
ATOM 2385 C C . VAL B 1 13 ? 0.239 11.711 19.906 1 86.12 13 VAL B C 1
ATOM 2387 O O . VAL B 1 13 ? -0.579 11.961 20.797 1 86.12 13 VAL B O 1
ATOM 2390 N N . ASP B 1 14 ? 1.376 12.336 19.875 1 91.06 14 ASP B N 1
ATOM 2391 C CA . ASP B 1 14 ? 1.561 13.625 20.531 1 91.06 14 ASP B CA 1
ATOM 2392 C C . ASP B 1 14 ? 0.792 14.734 19.812 1 91.06 14 ASP B C 1
ATOM 2394 O O . ASP B 1 14 ? 1.326 15.375 18.906 1 91.06 14 ASP B O 1
ATOM 2398 N N . THR B 1 15 ? -0.382 15.016 20.281 1 93.81 15 THR B N 1
ATOM 2399 C CA . THR B 1 15 ? -1.291 15.883 19.547 1 93.81 15 THR B CA 1
ATOM 2400 C C . THR B 1 15 ? -0.8 17.328 19.578 1 93.81 15 THR B C 1
ATOM 2402 O O . THR B 1 15 ? -1.039 18.094 18.641 1 93.81 15 THR B O 1
ATOM 2405 N N . GLU B 1 16 ? -0.133 17.688 20.625 1 94.5 16 GLU B N 1
ATOM 2406 C CA . GLU B 1 16 ? 0.417 19.031 20.688 1 94.5 16 GLU B CA 1
ATOM 2407 C C . GLU B 1 16 ? 1.53 19.219 19.656 1 94.5 16 GLU B C 1
ATOM 2409 O O . GLU B 1 16 ? 1.556 20.234 18.938 1 94.5 16 GLU B O 1
ATOM 2414 N N . ALA B 1 17 ? 2.375 18.266 19.641 1 93.25 17 ALA B N 1
ATOM 2415 C CA . ALA B 1 17 ? 3.457 18.328 18.672 1 93.25 17 ALA B CA 1
ATOM 2416 C C . ALA B 1 17 ? 2.908 18.297 17.25 1 93.25 17 ALA B C 1
ATOM 2418 O O . ALA B 1 17 ? 3.428 18.984 16.359 1 93.25 17 ALA B O 1
ATOM 2419 N N . ALA B 1 18 ? 1.914 17.531 17.062 1 94.5 18 ALA B N 1
ATOM 2420 C CA . ALA B 1 18 ? 1.276 17.438 15.758 1 94.5 18 ALA B CA 1
ATOM 2421 C C . ALA B 1 18 ? 0.686 18.781 15.352 1 94.5 18 ALA B C 1
ATOM 2423 O O . ALA B 1 18 ? 0.909 19.25 14.227 1 94.5 18 ALA B O 1
ATOM 2424 N N . ALA B 1 19 ? -0.033 19.375 16.25 1 95.94 19 ALA B N 1
ATOM 2425 C CA . ALA B 1 19 ? -0.644 20.672 15.969 1 95.94 19 ALA B CA 1
ATOM 2426 C C . ALA B 1 19 ? 0.417 21.719 15.641 1 95.94 19 ALA B C 1
ATOM 2428 O O . ALA B 1 19 ? 0.235 22.531 14.727 1 95.94 19 ALA B O 1
ATOM 2429 N N . ASP B 1 20 ? 1.43 21.656 16.391 1 95.38 20 ASP B N 1
ATOM 2430 C CA . ASP B 1 20 ? 2.539 22.562 16.125 1 95.38 20 ASP B CA 1
ATOM 2431 C C . ASP B 1 20 ? 3.111 22.359 14.727 1 95.38 20 ASP B C 1
ATOM 2433 O O . ASP B 1 20 ? 3.385 23.328 14.016 1 95.38 20 ASP B O 1
ATOM 2437 N N . ALA B 1 21 ? 3.291 21.125 14.406 1 94.69 21 ALA B N 1
ATOM 2438 C CA . ALA B 1 21 ? 3.805 20.781 13.086 1 94.69 21 ALA B CA 1
ATOM 2439 C C . ALA B 1 21 ? 2.873 21.297 11.984 1 94.69 21 ALA B C 1
ATOM 2441 O O . ALA B 1 21 ? 3.328 21.859 10.992 1 94.69 21 ALA B O 1
ATOM 2442 N N . PHE B 1 22 ? 1.608 21.109 12.18 1 95.62 22 PHE B N 1
ATOM 2443 C CA . PHE B 1 22 ? 0.639 21.594 11.203 1 95.62 22 PHE B CA 1
ATOM 2444 C C . PHE B 1 22 ? 0.66 23.109 11.125 1 95.62 22 PHE B C 1
ATOM 2446 O O . PHE B 1 22 ? 0.454 23.688 10.055 1 95.62 22 PHE B O 1
ATOM 2453 N N . GLY B 1 23 ? 0.85 23.703 12.242 1 96.38 23 GLY B N 1
ATOM 2454 C CA . GLY B 1 23 ? 0.979 25.156 12.266 1 96.38 23 GLY B CA 1
ATOM 2455 C C . GLY B 1 23 ? 2.102 25.672 11.383 1 96.38 23 GLY B C 1
ATOM 2456 O O . GLY B 1 23 ? 1.963 26.703 10.734 1 96.38 23 GLY B O 1
ATOM 2457 N N . VAL B 1 24 ? 3.146 24.953 11.391 1 96.44 24 VAL B N 1
ATOM 2458 C CA . VAL B 1 24 ? 4.285 25.297 10.547 1 96.44 24 VAL B CA 1
ATOM 2459 C C . VAL B 1 24 ? 3.879 25.234 9.078 1 96.44 24 VAL B C 1
ATOM 2461 O O . VAL B 1 24 ? 4.34 26.047 8.266 1 96.44 24 VAL B O 1
ATOM 2464 N N . LEU B 1 25 ? 2.982 24.406 8.75 1 96.5 25 LEU B N 1
ATOM 2465 C CA . LEU B 1 25 ? 2.598 24.156 7.363 1 96.5 25 LEU B CA 1
ATOM 2466 C C . LEU B 1 25 ? 1.439 25.062 6.953 1 96.5 25 LEU B C 1
ATOM 2468 O O . LEU B 1 25 ? 0.948 24.984 5.828 1 96.5 25 LEU B O 1
ATOM 2472 N N . SER B 1 26 ? 1.023 25.953 7.891 1 96.81 26 SER B N 1
ATOM 2473 C CA . SER B 1 26 ? -0.096 26.844 7.598 1 96.81 26 SER B CA 1
ATOM 2474 C C . SER B 1 26 ? 0.345 28.031 6.738 1 96.81 26 SER B C 1
ATOM 2476 O O . SER B 1 26 ? -0.22 29.109 6.836 1 96.81 26 SER B O 1
ATOM 2478 N N . ASP B 1 27 ? 1.388 27.875 6.016 1 96.56 27 ASP B N 1
ATOM 2479 C CA . ASP B 1 27 ? 1.944 28.875 5.098 1 96.56 27 ASP B CA 1
ATOM 2480 C C . ASP B 1 27 ? 2.186 28.266 3.717 1 96.56 27 ASP B C 1
ATOM 2482 O O . ASP B 1 27 ? 2.912 27.266 3.586 1 96.56 27 ASP B O 1
ATOM 2486 N N . ASP B 1 28 ? 1.635 28.953 2.721 1 95.75 28 ASP B N 1
ATOM 2487 C CA . ASP B 1 28 ? 1.664 28.344 1.391 1 95.75 28 ASP B CA 1
ATOM 2488 C C . ASP B 1 28 ? 3.086 28.312 0.836 1 95.75 28 ASP B C 1
ATOM 2490 O O . ASP B 1 28 ? 3.436 27.406 0.07 1 95.75 28 ASP B O 1
ATOM 2494 N N . SER B 1 29 ? 3.902 29.234 1.237 1 96.06 29 SER B N 1
ATOM 2495 C CA . SER B 1 29 ? 5.293 29.203 0.795 1 96.06 29 SER B CA 1
ATOM 2496 C C . SER B 1 29 ? 6.008 27.953 1.296 1 96.06 29 SER B C 1
ATOM 2498 O O . SER B 1 29 ? 6.82 27.375 0.578 1 96.06 29 SER B O 1
ATOM 2500 N N . ARG B 1 30 ? 5.75 27.594 2.473 1 97.25 30 ARG B N 1
ATOM 2501 C CA . ARG B 1 30 ? 6.387 26.406 3.041 1 97.25 30 ARG B CA 1
ATOM 2502 C C . ARG B 1 30 ? 5.859 25.141 2.387 1 97.25 30 ARG B C 1
ATOM 2504 O O . ARG B 1 30 ? 6.613 24.172 2.188 1 97.25 30 ARG B O 1
ATOM 2511 N N . VAL B 1 31 ? 4.617 25.109 2.061 1 96.19 31 VAL B N 1
ATOM 2512 C CA . VAL B 1 31 ? 4.055 24.016 1.291 1 96.19 31 VAL B CA 1
ATOM 2513 C C . VAL B 1 31 ? 4.734 23.938 -0.074 1 96.19 31 VAL B C 1
ATOM 2515 O O . VAL B 1 31 ? 5.113 22.844 -0.525 1 96.19 31 VAL B O 1
ATOM 2518 N N . ASP B 1 32 ? 4.969 25.078 -0.653 1 95.31 32 ASP B N 1
ATOM 2519 C CA . ASP B 1 32 ? 5.652 25.141 -1.941 1 95.31 32 ASP B CA 1
ATOM 2520 C C . ASP B 1 32 ? 7.062 24.562 -1.844 1 95.31 32 ASP B C 1
ATOM 2522 O O . ASP B 1 32 ? 7.516 23.859 -2.75 1 95.31 32 ASP B O 1
ATOM 2526 N N . ILE B 1 33 ? 7.711 24.859 -0.8 1 96 33 ILE B N 1
ATOM 2527 C CA . ILE B 1 33 ? 9.078 24.375 -0.603 1 96 33 ILE B CA 1
ATOM 2528 C C . ILE B 1 33 ? 9.086 22.859 -0.526 1 96 33 ILE B C 1
ATOM 2530 O O . ILE B 1 33 ? 9.922 22.203 -1.15 1 96 33 ILE B O 1
ATOM 2534 N N . LEU B 1 34 ? 8.164 22.281 0.216 1 95.06 34 LEU B N 1
ATOM 2535 C CA . LEU B 1 34 ? 8.094 20.828 0.346 1 95.06 34 LEU B CA 1
ATOM 2536 C C . LEU B 1 34 ? 7.828 20.172 -1.006 1 95.06 34 LEU B C 1
ATOM 2538 O O . LEU B 1 34 ? 8.469 19.172 -1.352 1 95.06 34 LEU B O 1
ATOM 2542 N N . LEU B 1 35 ? 6.938 20.766 -1.774 1 92.5 35 LEU B N 1
ATOM 2543 C CA . LEU B 1 35 ? 6.609 20.219 -3.088 1 92.5 35 LEU B CA 1
ATOM 2544 C C . LEU B 1 35 ? 7.805 20.328 -4.031 1 92.5 35 LEU B C 1
ATOM 2546 O O . LEU B 1 35 ? 8.07 19.391 -4.797 1 92.5 35 LEU B O 1
ATOM 2550 N N . ALA B 1 36 ? 8.523 21.391 -3.918 1 92.69 36 ALA B N 1
ATOM 2551 C CA . ALA B 1 36 ? 9.711 21.578 -4.746 1 92.69 36 ALA B CA 1
ATOM 2552 C C . ALA B 1 36 ? 10.789 20.547 -4.41 1 92.69 36 ALA B C 1
ATOM 2554 O O . ALA B 1 36 ? 11.438 20.016 -5.309 1 92.69 36 ALA B O 1
ATOM 2555 N N . LEU B 1 37 ? 10.953 20.328 -3.168 1 91.94 37 LEU B N 1
ATOM 2556 C CA . LEU B 1 37 ? 11.953 19.359 -2.729 1 91.94 37 LEU B CA 1
ATOM 2557 C C . LEU B 1 37 ? 11.578 17.953 -3.162 1 91.94 37 LEU B C 1
ATOM 2559 O O . LEU B 1 37 ? 12.453 17.141 -3.486 1 91.94 37 LEU B O 1
ATOM 2563 N N . TRP B 1 38 ? 10.367 17.656 -3.062 1 87.25 38 TRP B N 1
ATOM 2564 C CA . TRP B 1 38 ? 9.898 16.359 -3.514 1 87.25 38 TRP B CA 1
ATOM 2565 C C . TRP B 1 38 ? 10.234 16.141 -4.984 1 87.25 38 TRP B C 1
ATOM 2567 O O . TRP B 1 38 ? 10.688 15.055 -5.367 1 87.25 38 TRP B O 1
ATOM 2577 N N . ASP B 1 39 ? 10.094 17.109 -5.777 1 82.94 39 ASP B N 1
ATOM 2578 C CA . ASP B 1 39 ? 10.328 17.031 -7.215 1 82.94 39 ASP B CA 1
ATOM 2579 C C . ASP B 1 39 ? 11.812 16.828 -7.52 1 82.94 39 ASP B C 1
ATOM 2581 O O . ASP B 1 39 ? 12.172 16.078 -8.43 1 82.94 39 ASP B O 1
ATOM 2585 N N . ALA B 1 40 ? 12.656 17.438 -6.746 1 82.5 40 ALA B N 1
ATOM 2586 C CA . ALA B 1 40 ? 14.086 17.438 -7.043 1 82.5 40 ALA B CA 1
ATOM 2587 C C . ALA B 1 40 ? 14.812 16.359 -6.242 1 82.5 40 ALA B C 1
ATOM 2589 O O . ALA B 1 40 ? 15.992 16.094 -6.469 1 82.5 40 ALA B O 1
ATOM 2590 N N . GLU B 1 41 ? 14.117 15.633 -5.348 1 76.5 41 GLU B N 1
ATOM 2591 C CA . GLU B 1 41 ? 14.695 14.672 -4.418 1 76.5 41 GLU B CA 1
ATOM 2592 C C . GLU B 1 41 ? 15.703 15.336 -3.486 1 76.5 41 GLU B C 1
ATOM 2594 O O . GLU B 1 41 ? 15.602 15.219 -2.264 1 76.5 41 GLU B O 1
ATOM 2599 N N . GLN B 1 42 ? 16.703 16.016 -4.105 1 82 42 GLN B N 1
ATOM 2600 C CA . GLN B 1 42 ? 17.672 16.828 -3.391 1 82 42 GLN B CA 1
ATOM 2601 C C . G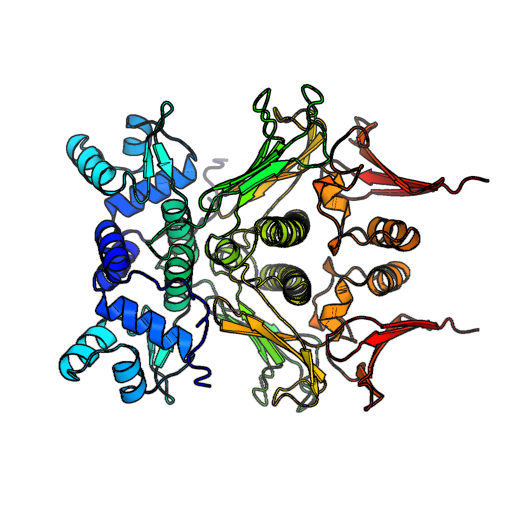LN B 1 42 ? 17.969 18.125 -4.145 1 82 42 GLN B C 1
ATOM 2603 O O . GLN B 1 42 ? 17.953 18.141 -5.379 1 82 42 GLN B O 1
ATOM 2608 N N . SER B 1 43 ? 18.094 19.203 -3.311 1 89.25 43 SER B N 1
ATOM 2609 C CA . SER B 1 43 ? 18.281 20.484 -3.967 1 89.25 43 SER B CA 1
ATOM 2610 C C . SER B 1 43 ? 19.188 21.391 -3.135 1 89.25 43 SER B C 1
ATOM 2612 O O . SER B 1 43 ? 19.125 21.375 -1.904 1 89.25 43 SER B O 1
ATOM 2614 N N . SER B 1 44 ? 19.969 22.125 -3.82 1 92.12 44 SER B N 1
ATOM 2615 C CA . SER B 1 44 ? 20.703 23.203 -3.15 1 92.12 44 SER B CA 1
ATOM 2616 C C . SER B 1 44 ? 19.781 24.328 -2.73 1 92.12 44 SER B C 1
ATOM 2618 O O . SER B 1 44 ? 18.625 24.391 -3.156 1 92.12 44 SER B O 1
ATOM 2620 N N . PHE B 1 45 ? 20.344 25.172 -1.88 1 93.19 45 PHE B N 1
ATOM 2621 C CA . PHE B 1 45 ? 19.594 26.328 -1.393 1 93.19 45 PHE B CA 1
ATOM 2622 C C . PHE B 1 45 ? 19.062 27.156 -2.553 1 93.19 45 PHE B C 1
ATOM 2624 O O . PHE B 1 45 ? 17.859 27.422 -2.641 1 93.19 45 PHE B O 1
ATOM 2631 N N . GLU B 1 46 ? 19.906 27.516 -3.432 1 93 46 GLU B N 1
ATOM 2632 C CA . GLU B 1 46 ? 19.547 28.391 -4.539 1 93 46 GLU B CA 1
ATOM 2633 C C . GLU B 1 46 ? 18.562 27.703 -5.492 1 93 46 GLU B C 1
ATOM 2635 O O . GLU B 1 46 ? 17.609 28.328 -5.949 1 93 46 GLU B O 1
ATOM 2640 N N . ASP B 1 47 ? 18.766 26.531 -5.797 1 94.62 47 ASP B N 1
ATOM 2641 C CA . ASP B 1 47 ? 17.891 25.781 -6.68 1 94.62 47 ASP B CA 1
ATOM 2642 C C . ASP B 1 47 ? 16.5 25.609 -6.051 1 94.62 47 ASP B C 1
ATOM 2644 O O . ASP B 1 47 ? 15.484 25.703 -6.738 1 94.62 47 ASP B O 1
ATOM 2648 N N . LEU B 1 48 ? 16.531 25.328 -4.773 1 94.62 48 LEU B N 1
ATOM 2649 C CA . LEU B 1 48 ? 15.273 25.141 -4.062 1 94.62 48 LEU B CA 1
ATOM 2650 C C . LEU B 1 48 ? 14.477 26.438 -4.012 1 94.62 48 LEU B C 1
ATOM 2652 O O . LEU B 1 48 ? 13.258 26.422 -4.207 1 94.62 48 LEU B O 1
ATOM 2656 N N . ARG B 1 49 ? 15.164 27.516 -3.725 1 95.31 49 ARG B N 1
ATOM 2657 C CA . ARG B 1 49 ? 14.5 28.828 -3.699 1 95.31 49 ARG B CA 1
ATOM 2658 C C . ARG B 1 49 ? 13.836 29.125 -5.039 1 95.31 49 ARG B C 1
ATOM 2660 O O . ARG B 1 49 ? 12.68 29.547 -5.082 1 95.31 49 ARG B O 1
ATOM 2667 N N . ARG B 1 50 ? 14.547 28.906 -6.109 1 93.81 50 ARG B N 1
ATOM 2668 C CA . ARG B 1 50 ? 14.023 29.141 -7.449 1 93.81 50 ARG B CA 1
ATOM 2669 C C . ARG B 1 50 ? 12.828 28.25 -7.742 1 93.81 50 ARG B C 1
ATOM 2671 O O . ARG B 1 50 ? 11.812 28.703 -8.258 1 93.81 50 ARG B O 1
ATOM 2678 N N . ALA B 1 51 ? 12.914 27.047 -7.391 1 92.75 51 ALA B N 1
ATOM 2679 C CA . ALA B 1 51 ? 11.867 26.062 -7.656 1 92.75 51 ALA B CA 1
ATOM 2680 C C . ALA B 1 51 ? 10.602 26.391 -6.859 1 92.75 51 ALA B C 1
ATOM 2682 O O . ALA B 1 51 ? 9.484 26.156 -7.328 1 92.75 51 ALA B O 1
ATOM 2683 N N . ALA B 1 52 ? 10.789 26.906 -5.676 1 93.5 52 ALA B N 1
ATOM 2684 C CA . ALA B 1 52 ? 9.664 27.219 -4.801 1 93.5 52 ALA B CA 1
ATOM 2685 C C . ALA B 1 52 ? 9.008 28.531 -5.207 1 93.5 52 ALA B C 1
ATOM 2687 O O . ALA B 1 52 ? 7.941 28.891 -4.695 1 93.5 52 ALA B O 1
ATOM 2688 N N . GLY B 1 53 ? 9.672 29.312 -6.016 1 93.06 53 GLY B N 1
ATOM 2689 C CA . GLY B 1 53 ? 9.109 30.547 -6.527 1 93.06 53 GLY B CA 1
ATOM 2690 C C . GLY B 1 53 ? 9.188 31.688 -5.535 1 93.06 53 GLY B C 1
ATOM 2691 O O . GLY B 1 53 ? 8.297 32.562 -5.504 1 93.06 53 GLY B O 1
ATOM 2692 N N . ILE B 1 54 ? 10.086 31.594 -4.688 1 94.38 54 ILE B N 1
ATOM 2693 C CA . ILE B 1 54 ? 10.258 32.656 -3.703 1 94.38 54 ILE B CA 1
ATOM 2694 C C . ILE B 1 54 ? 11.461 33.5 -4.086 1 94.38 54 ILE B C 1
ATOM 2696 O O . ILE B 1 54 ? 12.602 33.062 -4.027 1 94.38 54 ILE B O 1
ATOM 2700 N N . ASP B 1 55 ? 11.305 34.719 -4.426 1 91.81 55 ASP B N 1
ATOM 2701 C CA . ASP B 1 55 ? 12.359 35.594 -4.957 1 91.81 55 ASP B CA 1
ATOM 2702 C C . ASP B 1 55 ? 13.258 36.125 -3.84 1 91.81 55 ASP B C 1
ATOM 2704 O O . ASP B 1 55 ? 14.477 36.156 -3.986 1 91.81 55 ASP B O 1
ATOM 2708 N N . ASP B 1 56 ? 12.672 36.531 -2.818 1 94 56 ASP B N 1
ATOM 2709 C CA . ASP B 1 56 ? 13.43 37.125 -1.721 1 94 56 ASP B CA 1
ATOM 2710 C C . ASP B 1 56 ? 14.18 36.062 -0.929 1 94 56 ASP B C 1
ATOM 2712 O O . ASP B 1 56 ? 13.562 35.188 -0.319 1 94 56 ASP B O 1
ATOM 2716 N N . SER B 1 57 ? 15.492 36.156 -0.827 1 94.06 57 SER B N 1
ATOM 2717 C CA . SER B 1 57 ? 16.344 35.156 -0.187 1 94.06 57 SER B CA 1
ATOM 2718 C C . SER B 1 57 ? 16.109 35.094 1.32 1 94.06 57 SER B C 1
ATOM 2720 O O . SER B 1 57 ? 16.141 34.031 1.933 1 94.06 57 SER B O 1
ATOM 2722 N N . GLY B 1 58 ? 15.961 36.219 1.906 1 94.88 58 GLY B N 1
ATOM 2723 C CA . GLY B 1 58 ? 15.688 36.281 3.334 1 94.88 58 GLY B CA 1
ATOM 2724 C C . GLY B 1 58 ? 14.391 35.594 3.717 1 94.88 58 GLY B C 1
ATOM 2725 O O . GLY B 1 58 ? 14.359 34.812 4.68 1 94.88 58 GLY B O 1
ATOM 2726 N N . ARG B 1 59 ? 13.398 35.938 2.996 1 95.44 59 ARG B N 1
ATOM 2727 C CA . ARG B 1 59 ? 12.109 35.281 3.211 1 95.44 59 ARG B CA 1
ATOM 2728 C C . ARG B 1 59 ? 12.219 33.781 3.027 1 95.44 59 ARG B C 1
ATOM 2730 O O . ARG B 1 59 ? 11.672 33 3.824 1 95.44 59 ARG B O 1
ATOM 2737 N N . PHE B 1 60 ? 12.852 33.406 1.976 1 96.62 60 PHE B N 1
ATOM 2738 C CA . PHE B 1 60 ? 13.047 31.984 1.711 1 96.62 60 PHE B CA 1
ATOM 2739 C C . PHE B 1 60 ? 13.766 31.297 2.875 1 96.62 60 PHE B C 1
ATOM 2741 O O . PHE B 1 60 ? 13.336 30.25 3.346 1 96.62 60 PHE B O 1
ATOM 2748 N N . ASN B 1 61 ? 14.789 31.844 3.27 1 95.62 61 ASN B N 1
ATOM 2749 C CA . ASN B 1 61 ? 15.562 31.281 4.375 1 95.62 61 ASN B CA 1
ATOM 2750 C C . ASN B 1 61 ? 14.719 31.141 5.637 1 95.62 61 ASN B C 1
ATOM 2752 O O . ASN B 1 61 ? 14.828 30.141 6.348 1 95.62 61 ASN B O 1
ATOM 2756 N N . TYR B 1 62 ? 14.016 32.156 5.891 1 96.5 62 TYR B N 1
ATOM 2757 C CA . TYR B 1 62 ? 13.141 32.125 7.055 1 96.5 62 TYR B CA 1
ATOM 2758 C C . TYR B 1 62 ? 12.203 30.906 6.992 1 96.5 62 TYR B C 1
ATOM 2760 O O . TYR B 1 62 ? 12.062 30.172 7.973 1 96.5 62 TYR B O 1
ATOM 2768 N N . HIS B 1 63 ? 11.484 30.75 5.906 1 96.31 63 HIS B N 1
ATOM 2769 C CA . HIS B 1 63 ? 10.539 29.656 5.746 1 96.31 63 HIS B CA 1
ATOM 2770 C C . HIS B 1 63 ? 11.25 28.312 5.766 1 96.31 63 HIS B C 1
ATOM 2772 O O . HIS B 1 63 ? 10.758 27.359 6.371 1 96.31 63 HIS B O 1
ATOM 2778 N N . LEU B 1 64 ? 12.344 28.234 5.129 1 96.69 64 LEU B N 1
ATOM 2779 C CA . LEU B 1 64 ? 13.117 27 5.109 1 96.69 64 LEU B CA 1
ATOM 2780 C C . LEU B 1 64 ? 13.555 26.609 6.516 1 96.69 64 LEU B C 1
ATOM 2782 O O . LEU B 1 64 ? 13.484 25.438 6.895 1 96.69 64 LEU B O 1
ATOM 2786 N N . ASP B 1 65 ? 13.93 27.578 7.289 1 95.88 65 ASP B N 1
ATOM 2787 C CA . ASP B 1 65 ? 14.375 27.344 8.656 1 95.88 65 ASP B CA 1
ATOM 2788 C C . ASP B 1 65 ? 13.25 26.734 9.5 1 95.88 65 ASP B C 1
ATOM 2790 O O . ASP B 1 65 ? 13.5 25.922 10.383 1 95.88 65 ASP B O 1
ATOM 2794 N N . GLN B 1 66 ? 12.117 27.172 9.266 1 96.38 66 GLN B N 1
ATOM 2795 C CA . GLN B 1 66 ? 10.969 26.672 10.008 1 96.38 66 GLN B CA 1
ATOM 2796 C C . GLN B 1 66 ? 10.711 25.203 9.68 1 96.38 66 GLN B C 1
ATOM 2798 O O . GLN B 1 66 ? 10.141 24.469 10.484 1 96.38 66 GLN B O 1
ATOM 2803 N N . LEU B 1 67 ? 11.094 24.719 8.469 1 96.81 67 LEU B N 1
ATOM 2804 C CA . LEU B 1 67 ? 10.836 23.359 7.992 1 96.81 67 LEU B CA 1
ATOM 2805 C C . LEU B 1 67 ? 11.961 22.406 8.406 1 96.81 67 LEU B C 1
ATOM 2807 O O . LEU B 1 67 ? 11.734 21.219 8.562 1 96.81 67 LEU B O 1
ATOM 2811 N N . VAL B 1 68 ? 13.117 22.922 8.547 1 94.94 68 VAL B N 1
ATOM 2812 C CA . VAL B 1 68 ? 14.312 22.125 8.789 1 94.94 68 VAL B CA 1
ATOM 2813 C C . VAL B 1 68 ? 14.172 21.375 10.117 1 94.94 68 VAL B C 1
ATOM 2815 O O . VAL B 1 68 ? 13.672 21.922 11.102 1 94.94 68 VAL B O 1
ATOM 2818 N N . ASP B 1 69 ? 14.586 20.125 10.109 1 89.56 69 ASP B N 1
ATOM 2819 C CA . ASP B 1 69 ? 14.594 19.156 11.211 1 89.56 69 ASP B CA 1
ATOM 2820 C C . ASP B 1 69 ? 13.305 18.344 11.227 1 89.56 69 ASP B C 1
ATOM 2822 O O . ASP B 1 69 ? 13.352 17.109 11.203 1 89.56 69 ASP B O 1
ATOM 2826 N N . ARG B 1 70 ? 12.18 19.031 11.117 1 90.81 70 ARG B N 1
ATOM 2827 C CA . ARG B 1 70 ? 10.938 18.266 11.195 1 90.81 70 ARG B CA 1
ATOM 2828 C C . ARG B 1 70 ? 10.547 17.719 9.828 1 90.81 70 ARG B C 1
ATOM 2830 O O . ARG B 1 70 ? 10.203 16.547 9.695 1 90.81 70 ARG B O 1
ATOM 2837 N N . PHE B 1 71 ? 10.641 18.578 8.82 1 95.06 71 PHE B N 1
ATOM 2838 C CA . PHE B 1 71 ? 10.125 18.172 7.516 1 95.06 71 PHE B CA 1
ATOM 2839 C C . PHE B 1 71 ? 11.258 18.078 6.5 1 95.06 71 PHE B C 1
ATOM 2841 O O . PHE B 1 71 ? 11.125 17.406 5.477 1 95.06 71 PHE B O 1
ATOM 2848 N N . VAL B 1 72 ? 12.32 18.844 6.754 1 94.69 72 VAL B N 1
ATOM 2849 C CA . VAL B 1 72 ? 13.445 18.938 5.828 1 94.69 72 VAL B CA 1
ATOM 2850 C C . VAL B 1 72 ? 14.75 18.672 6.57 1 94.69 72 VAL B C 1
ATOM 2852 O O . VAL B 1 72 ? 14.93 19.109 7.707 1 94.69 72 VAL B O 1
ATOM 2855 N N . ARG B 1 73 ? 15.578 17.938 5.898 1 92.94 73 ARG B N 1
ATOM 2856 C CA . ARG B 1 73 ? 16.906 17.672 6.434 1 92.94 73 ARG B CA 1
ATOM 2857 C C . ARG B 1 73 ? 17.984 18.391 5.613 1 92.94 73 ARG B C 1
ATOM 2859 O O . ARG B 1 73 ? 17.969 18.344 4.383 1 92.94 73 ARG B O 1
ATOM 2866 N N . LYS B 1 74 ? 18.844 19 6.297 1 92.81 74 LYS B N 1
ATOM 2867 C CA . LYS B 1 74 ? 20.016 19.609 5.656 1 92.81 74 LYS B CA 1
ATOM 2868 C C . LYS B 1 74 ? 21.172 18.625 5.594 1 92.81 74 LYS B C 1
ATOM 2870 O O . LYS B 1 74 ? 21.531 18 6.598 1 92.81 74 LYS B O 1
ATOM 2875 N N . THR B 1 75 ? 21.703 18.359 4.434 1 88.88 75 THR B N 1
ATOM 2876 C CA . THR B 1 75 ? 22.859 17.5 4.234 1 88.88 75 THR B CA 1
ATOM 2877 C C . THR B 1 75 ? 24.016 18.266 3.582 1 88.88 75 THR B C 1
ATOM 2879 O O . THR B 1 75 ? 23.875 19.453 3.271 1 88.88 75 THR B O 1
ATOM 2882 N N . ASP B 1 76 ? 25.109 17.562 3.4 1 87.62 76 ASP B N 1
ATOM 2883 C CA . ASP B 1 76 ? 26.25 18.172 2.729 1 87.62 76 ASP B CA 1
ATOM 2884 C C . ASP B 1 76 ? 25.922 18.5 1.276 1 87.62 76 ASP B C 1
ATOM 2886 O O . ASP B 1 76 ? 26.484 19.438 0.706 1 87.62 76 ASP B O 1
ATOM 2890 N N . ASP B 1 77 ? 25 17.844 0.734 1 87.94 77 ASP B N 1
ATOM 2891 C CA . ASP B 1 77 ? 24.672 17.984 -0.681 1 87.94 77 ASP B CA 1
ATOM 2892 C C . ASP B 1 77 ? 23.438 18.859 -0.873 1 87.94 77 ASP B C 1
ATOM 2894 O O . ASP B 1 77 ? 22.984 19.062 -2 1 87.94 77 ASP B O 1
ATOM 2898 N N . GLY B 1 78 ? 22.953 19.359 0.255 1 93.38 78 GLY B N 1
ATOM 2899 C CA . GLY B 1 78 ? 21.781 20.219 0.156 1 93.38 78 GLY B CA 1
ATOM 2900 C C . GLY B 1 78 ? 20.656 19.797 1.098 1 93.38 78 GLY B C 1
ATOM 2901 O O . GLY B 1 78 ? 20.906 19.484 2.264 1 93.38 78 GLY B O 1
ATOM 2902 N N . TYR B 1 79 ? 19.453 20 0.551 1 95.25 79 TYR B N 1
ATOM 2903 C CA . TYR B 1 79 ? 18.281 19.75 1.368 1 95.25 79 TYR B CA 1
ATOM 2904 C C . TYR B 1 79 ? 17.469 18.594 0.807 1 95.25 79 TYR B C 1
ATOM 2906 O O . TYR B 1 79 ? 17.359 18.438 -0.412 1 95.25 79 TYR B O 1
ATOM 2914 N N . ARG B 1 80 ? 16.938 17.781 1.691 1 93.06 80 ARG B N 1
ATOM 2915 C CA . ARG B 1 80 ? 16.031 16.703 1.312 1 93.06 80 ARG B CA 1
ATOM 2916 C C . ARG B 1 80 ? 14.867 16.594 2.295 1 93.06 80 ARG B C 1
ATOM 2918 O O . ARG B 1 80 ? 14.938 17.109 3.406 1 93.06 80 ARG B O 1
ATOM 2925 N N . LEU B 1 81 ? 13.867 15.898 1.912 1 91.12 81 LEU B N 1
ATOM 2926 C CA . LEU B 1 81 ? 12.719 15.711 2.793 1 91.12 81 LEU B CA 1
ATOM 2927 C C . LEU B 1 81 ? 13.031 14.688 3.877 1 91.12 81 LEU B C 1
ATOM 2929 O O . LEU B 1 81 ? 13.719 13.695 3.621 1 91.12 81 LEU B O 1
ATOM 2933 N N . THR B 1 82 ? 12.562 14.953 5.109 1 88.69 82 THR B N 1
ATOM 2934 C CA . THR B 1 82 ? 12.477 13.898 6.117 1 88.69 82 THR B CA 1
ATOM 2935 C C . THR B 1 82 ? 11.32 12.953 5.812 1 88.69 82 THR B C 1
ATOM 2937 O O . THR B 1 82 ? 10.547 13.188 4.883 1 88.69 82 THR B O 1
ATOM 2940 N N . SER B 1 83 ? 11.203 11.867 6.609 1 83.25 83 SER B N 1
ATOM 2941 C CA . SER B 1 83 ? 10.086 10.945 6.449 1 83.25 83 SER B CA 1
ATOM 2942 C C . SER B 1 83 ? 8.75 11.656 6.656 1 83.25 83 SER B C 1
ATOM 2944 O O . SER B 1 83 ? 7.793 11.422 5.918 1 83.25 83 SER B O 1
ATOM 2946 N N . LEU B 1 84 ? 8.742 12.5 7.656 1 88.38 84 LEU B N 1
ATOM 2947 C CA . LEU B 1 84 ? 7.52 13.266 7.902 1 88.38 84 LEU B CA 1
ATOM 2948 C C . LEU B 1 84 ? 7.227 14.211 6.746 1 88.38 84 LEU B C 1
ATOM 2950 O O . LEU B 1 84 ? 6.074 14.336 6.32 1 88.38 84 LEU B O 1
ATOM 2954 N N . GLY B 1 85 ? 8.297 14.836 6.262 1 91.94 85 GLY B N 1
ATOM 2955 C CA . GLY B 1 85 ? 8.125 15.695 5.102 1 91.94 85 GLY B CA 1
ATOM 2956 C C . GLY B 1 85 ? 7.566 14.961 3.895 1 91.94 85 GLY B C 1
ATOM 2957 O O . GLY B 1 85 ? 6.672 15.469 3.215 1 91.94 85 GLY B O 1
ATOM 2958 N N . ALA B 1 86 ? 8.07 13.844 3.664 1 87.62 86 ALA B N 1
ATOM 2959 C CA . ALA B 1 86 ? 7.594 13.016 2.555 1 87.62 86 ALA B CA 1
ATOM 2960 C C . ALA B 1 86 ? 6.137 12.625 2.758 1 87.62 86 ALA B C 1
ATOM 2962 O O . ALA B 1 86 ? 5.344 12.633 1.811 1 87.62 86 ALA B O 1
ATOM 2963 N N . ASN B 1 87 ? 5.758 12.281 3.928 1 88.5 87 ASN B N 1
ATOM 2964 C CA . ASN B 1 87 ? 4.375 11.938 4.238 1 88.5 87 ASN B CA 1
ATOM 2965 C C . ASN B 1 87 ? 3.436 13.109 3.984 1 88.5 87 ASN B C 1
ATOM 2967 O O . ASN B 1 87 ? 2.324 12.93 3.486 1 88.5 87 ASN B O 1
ATOM 2971 N N . VAL B 1 88 ? 3.881 14.25 4.359 1 92.62 88 VAL B N 1
ATOM 2972 C CA . VAL B 1 88 ? 3.076 15.445 4.129 1 92.62 88 VAL B CA 1
ATOM 2973 C C . VAL B 1 88 ? 2.885 15.664 2.631 1 92.62 88 VAL B C 1
ATOM 2975 O O . VAL B 1 88 ? 1.775 15.961 2.178 1 92.62 88 VAL B O 1
ATOM 2978 N N . VAL B 1 89 ? 3.928 15.516 1.929 1 89.94 89 VAL B N 1
ATOM 2979 C CA . VAL B 1 89 ? 3.838 15.703 0.484 1 89.94 89 VAL B CA 1
ATOM 2980 C C . VAL B 1 89 ? 2.871 14.68 -0.108 1 89.94 89 VAL B C 1
ATOM 2982 O O . VAL B 1 89 ? 2.086 15 -1.002 1 89.94 89 VAL B O 1
ATOM 2985 N N . ASP B 1 90 ? 2.883 13.484 0.396 1 86.44 90 ASP B N 1
ATOM 2986 C CA . ASP B 1 90 ? 1.932 12.469 -0.045 1 86.44 90 ASP B CA 1
ATOM 2987 C C . ASP B 1 90 ? 0.493 12.93 0.178 1 86.44 90 ASP B C 1
ATOM 2989 O O . ASP B 1 90 ? -0.359 12.766 -0.698 1 86.44 90 ASP B O 1
ATOM 2993 N N . LEU B 1 91 ? 0.3 13.453 1.331 1 88.88 91 LEU B N 1
ATOM 2994 C CA . LEU B 1 91 ? -1.025 13.969 1.645 1 88.88 91 LEU B CA 1
ATOM 2995 C C . LEU B 1 91 ? -1.411 15.094 0.682 1 88.88 91 LEU B C 1
ATOM 2997 O O . LEU B 1 91 ? -2.533 15.117 0.173 1 88.88 91 LEU B O 1
ATOM 3001 N N . LEU B 1 92 ? -0.482 16.016 0.389 1 88.94 92 LEU B N 1
ATOM 3002 C CA . LEU B 1 92 ? -0.712 17.125 -0.514 1 88.94 92 LEU B CA 1
ATOM 3003 C C . LEU B 1 92 ? -1.068 16.641 -1.912 1 88.94 92 LEU B C 1
ATOM 3005 O O . LEU B 1 92 ? -2.035 17.109 -2.514 1 88.94 92 LEU B O 1
ATOM 3009 N N . LEU B 1 93 ? -0.355 15.711 -2.357 1 83.44 93 LEU B N 1
ATOM 3010 C CA . LEU B 1 93 ? -0.529 15.219 -3.721 1 83.44 93 LEU B CA 1
ATOM 3011 C C . LEU B 1 93 ? -1.806 14.398 -3.844 1 83.44 93 LEU B C 1
ATOM 3013 O O . LEU B 1 93 ? -2.441 14.383 -4.898 1 83.44 93 LEU B O 1
ATOM 3017 N N . ASP B 1 94 ? -2.162 13.773 -2.805 1 82.44 94 ASP B N 1
ATOM 3018 C CA . ASP B 1 94 ? -3.381 12.969 -2.824 1 82.44 94 ASP B CA 1
ATOM 3019 C C . ASP B 1 94 ? -4.625 13.844 -2.727 1 82.44 94 ASP B C 1
ATOM 3021 O O . ASP B 1 94 ? -5.582 13.664 -3.479 1 82.44 94 ASP B O 1
ATOM 3025 N N . ALA B 1 95 ? -4.562 14.781 -1.8 1 82.81 95 ALA B N 1
ATOM 3026 C CA . ALA B 1 95 ? -5.727 15.617 -1.54 1 82.81 95 ALA B CA 1
ATOM 3027 C C . ALA B 1 95 ? -5.859 16.719 -2.588 1 82.81 95 ALA B C 1
ATOM 3029 O O . ALA B 1 95 ? -6.969 17.141 -2.92 1 82.81 95 ALA B O 1
ATOM 3030 N N . ARG B 1 96 ? -4.746 17.219 -3 1 78.94 96 ARG B N 1
ATOM 3031 C CA . ARG B 1 96 ? -4.609 18.281 -3.986 1 78.94 96 ARG B CA 1
ATOM 3032 C C . ARG B 1 96 ? -5.398 19.516 -3.568 1 78.94 96 ARG B C 1
ATOM 3034 O O . ARG B 1 96 ? -5.211 20.594 -4.129 1 78.94 96 ARG B O 1
ATOM 3041 N N . PHE B 1 97 ? -6.316 19.328 -2.658 1 77.81 97 PHE B N 1
ATOM 3042 C CA . PHE B 1 97 ? -7.098 20.422 -2.086 1 77.81 97 PHE B CA 1
ATOM 3043 C C . PHE B 1 97 ? -7.832 21.188 -3.174 1 77.81 97 PHE B C 1
ATOM 3045 O O . PHE B 1 97 ? -8.008 22.406 -3.07 1 77.81 97 PHE B O 1
ATOM 3052 N N . GLY B 1 98 ? -8 20.5 -4.273 1 72.19 98 GLY B N 1
ATOM 3053 C CA . GLY B 1 98 ? -8.75 21.047 -5.391 1 72.19 98 GLY B CA 1
ATOM 3054 C C . GLY B 1 98 ? -9.938 20.203 -5.789 1 72.19 98 GLY B C 1
ATOM 3055 O O . GLY B 1 98 ? -10.648 19.672 -4.93 1 72.19 98 GLY B O 1
ATOM 3056 N N . LEU B 1 99 ? -10.133 20.219 -6.969 1 72.12 99 LEU B N 1
ATOM 3057 C CA . LEU B 1 99 ? -11.297 19.516 -7.5 1 72.12 99 LEU B CA 1
ATOM 3058 C C . LEU B 1 99 ? -11.094 18 -7.422 1 72.12 99 LEU B C 1
ATOM 3060 O O . LEU B 1 99 ? -9.984 17.516 -7.609 1 72.12 99 LEU B O 1
ATOM 3064 N N . SER B 1 100 ? -12.156 17.406 -7.059 1 77.38 100 SER B N 1
ATOM 3065 C CA . SER B 1 100 ? -12.172 15.938 -7.02 1 77.38 100 SER B CA 1
ATOM 3066 C C . SER B 1 100 ? -12.195 15.352 -8.422 1 77.38 100 SER B C 1
ATOM 3068 O O . SER B 1 100 ? -12.797 15.922 -9.336 1 77.38 100 SER B O 1
ATOM 3070 N N . PRO B 1 101 ? -11.414 14.281 -8.562 1 84.56 101 PRO B N 1
ATOM 3071 C CA . PRO B 1 101 ? -11.516 13.602 -9.859 1 84.56 101 PRO B CA 1
ATOM 3072 C C . PRO B 1 101 ? -12.938 13.148 -10.18 1 84.56 101 PRO B C 1
ATOM 3074 O O . PRO B 1 101 ? -13.781 13.07 -9.281 1 84.56 101 PRO B O 1
ATOM 3077 N N . SER B 1 102 ? -13.172 12.922 -11.414 1 91 102 SER B N 1
ATOM 3078 C CA . SER B 1 102 ? -14.492 12.5 -11.859 1 91 102 SER B CA 1
ATOM 3079 C C . SER B 1 102 ? -14.914 11.195 -11.203 1 91 102 SER B C 1
ATOM 3081 O O . SER B 1 102 ? -14.102 10.273 -11.062 1 91 102 SER B O 1
ATOM 3083 N N . PRO B 1 103 ? -16.109 11.109 -10.836 1 94.81 103 PRO B N 1
ATOM 3084 C CA . PRO B 1 103 ? -16.609 9.859 -10.25 1 94.81 103 PRO B CA 1
ATOM 3085 C C . PRO B 1 103 ? -16.812 8.758 -11.289 1 94.81 103 PRO B C 1
ATOM 3087 O O . PRO B 1 103 ? -16.688 9.008 -12.492 1 94.81 103 PRO B O 1
ATOM 3090 N N . ILE B 1 104 ? -17 7.559 -10.859 1 97.25 104 ILE B N 1
ATOM 3091 C CA . ILE B 1 104 ? -17.266 6.398 -11.703 1 97.25 104 ILE B CA 1
ATOM 3092 C C . ILE B 1 104 ? -18.578 5.75 -11.273 1 97.25 104 ILE B C 1
ATOM 3094 O O . ILE B 1 104 ? -18.859 5.621 -10.078 1 97.25 104 ILE B O 1
ATOM 3098 N N . ASP B 1 105 ? -19.438 5.449 -12.18 1 98 1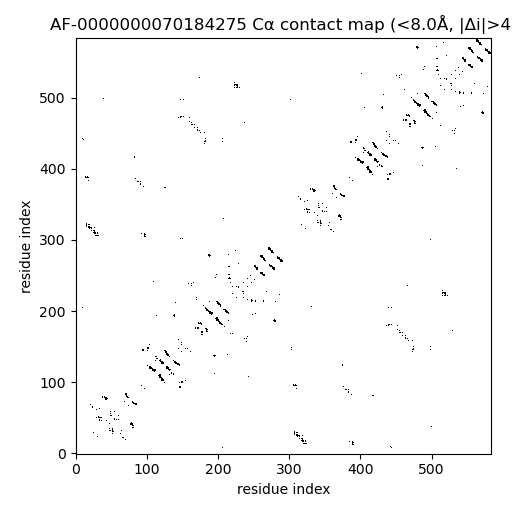05 ASP B N 1
ATOM 3099 C CA . ASP B 1 105 ? -20.609 4.594 -12.078 1 98 105 ASP B CA 1
ATOM 3100 C C . ASP B 1 105 ? -20.75 3.703 -13.305 1 98 105 ASP B C 1
ATOM 3102 O O . ASP B 1 105 ? -21.25 4.145 -14.344 1 98 105 ASP B O 1
ATOM 3106 N N . GLU B 1 106 ? -20.281 2.496 -13.18 1 97.12 106 GLU B N 1
ATOM 3107 C CA . GLU B 1 106 ? -20.25 1.575 -14.312 1 97.12 106 GLU B CA 1
ATOM 3108 C C . GLU B 1 106 ? -20.812 0.209 -13.922 1 97.12 106 GLU B C 1
ATOM 3110 O O . GLU B 1 106 ? -20.562 -0.278 -12.82 1 97.12 106 GLU B O 1
ATOM 3115 N N . PRO B 1 107 ? -21.562 -0.403 -14.789 1 95.81 107 PRO B N 1
ATOM 3116 C CA . PRO B 1 107 ? -22.047 -1.758 -14.508 1 95.81 107 PRO B CA 1
ATOM 3117 C C . PRO B 1 107 ? -20.938 -2.803 -14.57 1 95.81 107 PRO B C 1
ATOM 3119 O O . PRO B 1 107 ? -19.938 -2.598 -15.258 1 95.81 107 PRO B O 1
ATOM 3122 N N . THR B 1 108 ? -21.125 -3.801 -13.836 1 95.12 108 THR B N 1
ATOM 3123 C CA . THR B 1 108 ? -20.219 -4.938 -13.875 1 95.12 108 THR B CA 1
ATOM 3124 C C . THR B 1 108 ? -20.922 -6.18 -14.414 1 95.12 108 THR B C 1
ATOM 3126 O O . THR B 1 108 ? -22.078 -6.105 -14.836 1 95.12 108 THR B O 1
ATOM 3129 N N . ASN B 1 109 ? -20.188 -7.254 -14.438 1 90.38 109 ASN B N 1
ATOM 3130 C CA . ASN B 1 109 ? -20.781 -8.516 -14.867 1 90.38 109 ASN B CA 1
ATOM 3131 C C . ASN B 1 109 ? -21.141 -9.406 -13.672 1 90.38 109 ASN B C 1
ATOM 3133 O O . ASN B 1 109 ? -21.484 -10.57 -13.844 1 90.38 109 ASN B O 1
ATOM 3137 N N . ALA B 1 110 ? -21.047 -8.906 -12.539 1 90.56 110 ALA B N 1
ATOM 3138 C CA . ALA B 1 110 ? -21.375 -9.664 -11.336 1 90.56 110 ALA B CA 1
ATOM 3139 C C . ALA B 1 110 ? -22.812 -9.414 -10.891 1 90.56 110 ALA B C 1
ATOM 3141 O O . ALA B 1 110 ? -23.312 -8.289 -11 1 90.56 110 ALA B O 1
ATOM 3142 N N . ASP B 1 111 ? -23.359 -10.422 -10.312 1 91.25 111 ASP B N 1
ATOM 3143 C CA . ASP B 1 111 ? -24.734 -10.312 -9.828 1 91.25 111 ASP B CA 1
ATOM 3144 C C . ASP B 1 111 ? -24.766 -10 -8.336 1 91.25 111 ASP B C 1
ATOM 3146 O O . ASP B 1 111 ? -23.906 -10.469 -7.578 1 91.25 111 ASP B O 1
ATOM 3150 N N . CYS B 1 112 ? -25.766 -9.289 -7.957 1 92.62 112 CYS B N 1
ATOM 3151 C CA . CYS B 1 112 ? -26.031 -9.023 -6.547 1 92.62 112 CYS B CA 1
ATOM 3152 C C . CYS B 1 112 ? -26.469 -10.297 -5.828 1 92.62 112 CYS B C 1
ATOM 3154 O O . CYS B 1 112 ? -27.406 -10.961 -6.25 1 92.62 112 CYS B O 1
ATOM 3156 N N . PRO B 1 113 ? -25.844 -10.57 -4.797 1 87.25 113 PRO B N 1
ATOM 3157 C CA . PRO B 1 113 ? -26.234 -11.781 -4.07 1 87.25 113 PRO B CA 1
ATOM 3158 C C . PRO B 1 113 ? -27.594 -11.664 -3.398 1 87.25 113 PRO B C 1
ATOM 3160 O O . PRO B 1 113 ? -28.203 -12.68 -3.055 1 87.25 113 PRO B O 1
ATOM 3163 N N . ALA B 1 114 ? -28.031 -10.508 -3.207 1 89.56 114 ALA B N 1
ATOM 3164 C CA . ALA B 1 114 ? -29.281 -10.281 -2.49 1 89.56 114 ALA B CA 1
ATOM 3165 C C . ALA B 1 114 ? -30.469 -10.312 -3.443 1 89.56 114 ALA B C 1
ATOM 3167 O O . ALA B 1 114 ? -31.531 -10.852 -3.109 1 89.56 114 ALA B O 1
ATOM 3168 N N . CYS B 1 115 ? -30.312 -9.766 -4.645 1 94.19 115 CYS B N 1
ATOM 3169 C CA . CYS B 1 115 ? -31.516 -9.617 -5.469 1 94.19 115 CYS B CA 1
ATOM 3170 C C . CYS B 1 115 ? -31.234 -10.062 -6.902 1 94.19 115 CYS B C 1
ATOM 3172 O O . CYS B 1 115 ? -32.156 -10.078 -7.73 1 94.19 115 CYS B O 1
ATOM 3174 N N . GLY B 1 116 ? -30.016 -10.312 -7.266 1 91.81 116 GLY B N 1
ATOM 3175 C CA . GLY B 1 116 ? -29.688 -10.891 -8.555 1 91.81 116 GLY B CA 1
ATOM 3176 C C . GLY B 1 116 ? -29.391 -9.852 -9.617 1 91.81 116 GLY B C 1
ATOM 3177 O O . GLY B 1 116 ? -28.922 -10.18 -10.703 1 91.81 116 GLY B O 1
ATOM 3178 N N . GLU B 1 117 ? -29.656 -8.594 -9.367 1 95.38 117 GLU B N 1
ATOM 3179 C CA . GLU B 1 117 ? -29.359 -7.535 -10.32 1 95.38 117 GLU B CA 1
ATOM 3180 C C . GLU B 1 117 ? -27.859 -7.34 -10.492 1 95.38 117 GLU B C 1
ATOM 3182 O O . GLU B 1 117 ? -27.078 -7.707 -9.609 1 95.38 117 GLU B O 1
ATOM 3187 N N . ARG B 1 118 ? -27.484 -6.688 -11.617 1 95 118 ARG B N 1
ATOM 3188 C CA . ARG B 1 118 ? -26.062 -6.477 -11.883 1 95 118 ARG B CA 1
ATOM 3189 C C . ARG B 1 118 ? -25.469 -5.453 -10.922 1 95 118 ARG B C 1
ATOM 3191 O O . ARG B 1 118 ? -26.047 -4.383 -10.711 1 95 118 ARG B O 1
ATOM 3198 N N . LEU B 1 119 ? -24.406 -5.746 -10.367 1 96.12 119 LEU B N 1
ATOM 3199 C CA . LEU B 1 119 ? -23.688 -4.816 -9.508 1 96.12 119 LEU B CA 1
ATOM 3200 C C . LEU B 1 119 ? -23.062 -3.697 -10.32 1 96.12 119 LEU B C 1
ATOM 3202 O O . LEU B 1 119 ? -22.797 -3.865 -11.516 1 96.12 119 LEU B O 1
ATOM 3206 N N . HIS B 1 120 ? -22.891 -2.57 -9.68 1 98.25 120 HIS B N 1
ATOM 3207 C CA . HIS B 1 120 ? -22.141 -1.455 -10.25 1 98.25 120 HIS B CA 1
ATOM 3208 C C . HIS B 1 120 ? -20.875 -1.176 -9.445 1 98.25 120 HIS B C 1
ATOM 3210 O O . HIS B 1 120 ? -20.844 -1.425 -8.234 1 98.25 120 HIS B O 1
ATOM 3216 N N . VAL B 1 121 ? -19.891 -0.697 -10.148 1 98 121 VAL B N 1
ATOM 3217 C CA . VAL B 1 121 ? -18.703 -0.152 -9.484 1 98 121 VAL B CA 1
ATOM 3218 C C . VAL B 1 121 ? -18.797 1.371 -9.43 1 98 121 VAL B C 1
ATOM 3220 O O . VAL B 1 121 ? -19.109 2.016 -10.438 1 98 121 VAL B O 1
ATOM 3223 N N . TYR B 1 122 ? -18.609 1.896 -8.219 1 97.75 122 TYR B N 1
ATOM 3224 C CA . TYR B 1 122 ? -18.688 3.332 -7.961 1 97.75 122 TYR B CA 1
ATOM 3225 C C . TYR B 1 122 ? -17.344 3.857 -7.434 1 97.75 122 TYR B C 1
ATOM 3227 O O . TYR B 1 122 ? -16.688 3.186 -6.645 1 97.75 122 TYR B O 1
ATOM 3235 N N . TYR B 1 123 ? -17.016 5.004 -7.883 1 96.25 123 TYR B N 1
ATOM 3236 C CA . TYR B 1 123 ? -15.875 5.73 -7.332 1 96.25 123 TYR B CA 1
ATOM 3237 C C . TYR B 1 123 ? -16.234 7.184 -7.047 1 96.25 123 TYR B C 1
ATOM 3239 O O . TYR B 1 123 ? -16.797 7.867 -7.906 1 96.25 123 TYR B O 1
ATOM 3247 N N . GLU B 1 124 ? -15.922 7.641 -5.84 1 90.81 124 GLU B N 1
ATOM 3248 C CA . GLU B 1 124 ? -16.062 9.047 -5.488 1 90.81 124 GLU B CA 1
ATOM 3249 C C . GLU B 1 124 ? -15.047 9.461 -4.43 1 90.81 124 GLU B C 1
ATOM 3251 O O . GLU B 1 124 ? -15.062 8.945 -3.311 1 90.81 124 GLU B O 1
ATOM 3256 N N . ASP B 1 125 ? -14.172 10.297 -4.805 1 81.94 125 ASP B N 1
ATOM 3257 C CA . ASP B 1 125 ? -13.211 10.93 -3.904 1 81.94 125 ASP B CA 1
ATOM 3258 C C . ASP B 1 125 ? -12.422 9.883 -3.123 1 81.94 125 ASP B C 1
ATOM 3260 O O . ASP B 1 125 ? -12.32 9.969 -1.896 1 81.94 125 ASP B O 1
ATOM 3264 N N . GLY B 1 126 ? -12.047 8.883 -3.801 1 88 126 GLY B N 1
ATOM 3265 C CA . GLY B 1 126 ? -11.18 7.887 -3.188 1 88 126 GLY B CA 1
ATOM 3266 C C . GLY B 1 126 ? -11.914 6.629 -2.771 1 88 126 GLY B C 1
ATOM 3267 O O . GLY B 1 126 ? -11.297 5.586 -2.541 1 88 126 GLY B O 1
ATOM 3268 N N . ASP B 1 127 ? -13.234 6.734 -2.629 1 90 127 ASP B N 1
ATOM 3269 C CA . ASP B 1 127 ? -14.031 5.586 -2.205 1 90 127 ASP B CA 1
ATOM 3270 C C . ASP B 1 127 ? -14.414 4.715 -3.396 1 90 127 ASP B C 1
ATOM 3272 O O . ASP B 1 127 ? -15.023 5.195 -4.355 1 90 127 ASP B O 1
ATOM 3276 N N . MET B 1 128 ? -14.031 3.512 -3.32 1 94.88 128 MET B N 1
ATOM 3277 C CA . MET B 1 128 ? -14.445 2.51 -4.301 1 94.88 128 MET B CA 1
ATOM 3278 C C . MET B 1 128 ? -15.477 1.559 -3.699 1 94.88 128 MET B C 1
ATOM 3280 O O . MET B 1 128 ? -15.273 1.03 -2.604 1 94.88 128 MET B O 1
ATOM 3284 N N . ARG B 1 129 ? -16.594 1.364 -4.453 1 95.81 129 ARG B N 1
ATOM 3285 C CA . ARG B 1 129 ? -17.641 0.472 -3.955 1 95.81 129 ARG B CA 1
ATOM 3286 C C . ARG B 1 129 ? -18.172 -0.423 -5.07 1 95.81 129 ARG B C 1
ATOM 3288 O O . ARG B 1 129 ? -18.312 0.019 -6.211 1 95.81 129 ARG B O 1
ATOM 3295 N N . LEU B 1 130 ? -18.344 -1.606 -4.77 1 96.06 130 LEU B N 1
ATOM 3296 C CA . LEU B 1 130 ? -19.188 -2.504 -5.562 1 96.06 130 LEU B CA 1
ATOM 3297 C C . LEU B 1 130 ? -20.531 -2.707 -4.898 1 96.06 130 LEU B C 1
ATOM 3299 O O . LEU B 1 130 ? -20.625 -3.289 -3.816 1 96.06 130 LEU B O 1
ATOM 3303 N N . ALA B 1 131 ? -21.562 -2.197 -5.52 1 96.62 131 ALA B N 1
ATOM 3304 C CA . ALA B 1 131 ? -22.859 -2.15 -4.863 1 96.62 131 ALA B CA 1
ATOM 3305 C C . ALA B 1 131 ? -23.984 -2.32 -5.875 1 96.62 131 ALA B C 1
ATOM 3307 O O . ALA B 1 131 ? -23.797 -2.111 -7.074 1 96.62 131 ALA B O 1
ATOM 3308 N N . CYS B 1 132 ? -25.078 -2.719 -5.367 1 96.69 132 CYS B N 1
ATOM 3309 C CA . CYS B 1 132 ? -26.281 -2.896 -6.184 1 96.69 132 CYS B CA 1
ATOM 3310 C C . CYS B 1 132 ? -27.062 -1.597 -6.289 1 96.69 132 CYS B C 1
ATOM 3312 O O . CYS B 1 132 ? -27.438 -1.009 -5.27 1 96.69 132 CYS B O 1
ATOM 3314 N N . PRO B 1 133 ? -27.312 -1.121 -7.523 1 96.5 133 PRO B N 1
ATOM 3315 C CA . PRO B 1 133 ? -28.094 0.113 -7.664 1 96.5 133 PRO B CA 1
ATOM 3316 C C . PRO B 1 133 ? -29.562 -0.071 -7.301 1 96.5 133 PRO B C 1
ATOM 3318 O O . PRO B 1 133 ? -30.266 0.909 -7.039 1 96.5 133 PRO B O 1
ATOM 3321 N N . SER B 1 134 ? -30.031 -1.237 -7.262 1 96.44 134 SER B N 1
ATOM 3322 C CA . SER B 1 134 ? -31.438 -1.511 -7.031 1 96.44 134 SER B CA 1
ATOM 3323 C C . SER B 1 134 ? -31.734 -1.646 -5.539 1 96.44 134 SER B C 1
ATOM 3325 O O . SER B 1 134 ? -32.656 -1.009 -5.027 1 96.44 134 SER B O 1
ATOM 3327 N N . CYS B 1 135 ? -30.969 -2.527 -4.836 1 96.19 135 CYS B N 1
ATOM 3328 C CA . CYS B 1 135 ? -31.297 -2.785 -3.438 1 96.19 135 CYS B CA 1
ATOM 3329 C C . CYS B 1 135 ? -30.25 -2.16 -2.518 1 96.19 135 CYS B C 1
ATOM 3331 O O . CYS B 1 135 ? -30.328 -2.312 -1.297 1 96.19 135 CYS B O 1
ATOM 3333 N N . GLU B 1 136 ? -29.172 -1.633 -2.979 1 93.81 136 GLU B N 1
ATOM 3334 C CA . GLU B 1 136 ? -28.172 -0.817 -2.295 1 93.81 136 GLU B CA 1
ATOM 3335 C C . GLU B 1 136 ? -27.203 -1.686 -1.494 1 93.81 136 GLU B C 1
ATOM 3337 O O . GLU B 1 136 ? -26.406 -1.173 -0.704 1 93.81 136 GLU B O 1
ATOM 3342 N N . THR B 1 137 ? -27.344 -2.98 -1.749 1 93.25 137 THR B N 1
ATOM 3343 C CA . THR B 1 137 ? -26.391 -3.885 -1.101 1 93.25 137 THR B CA 1
ATOM 3344 C C . THR B 1 137 ? -24.969 -3.588 -1.546 1 93.25 137 THR B C 1
ATOM 3346 O O . THR B 1 137 ? -24.688 -3.469 -2.742 1 93.25 137 THR B O 1
ATOM 3349 N N . VAL B 1 138 ? -24.078 -3.406 -0.53 1 93.06 138 VAL B N 1
ATOM 3350 C CA . VAL B 1 138 ? -22.656 -3.213 -0.807 1 93.06 138 VAL B CA 1
ATOM 3351 C C . VAL B 1 138 ? -21.906 -4.527 -0.598 1 93.06 138 VAL B C 1
ATOM 3353 O O . VAL B 1 138 ? -21.953 -5.109 0.488 1 93.06 138 VAL B O 1
ATOM 3356 N N . VAL B 1 139 ? -21.188 -4.938 -1.623 1 91.88 139 VAL B N 1
ATOM 3357 C CA . VAL B 1 139 ? -20.5 -6.227 -1.518 1 91.88 139 VAL B CA 1
ATOM 3358 C C . VAL B 1 139 ? -19 -6.012 -1.355 1 91.88 139 VAL B C 1
ATOM 3360 O O . VAL B 1 139 ? -18.281 -6.93 -0.969 1 91.88 139 VAL B O 1
ATOM 3363 N N . HIS B 1 140 ? -18.562 -4.805 -1.688 1 92.62 140 HIS B N 1
ATOM 3364 C CA . HIS B 1 140 ? -17.156 -4.457 -1.562 1 92.62 140 HIS B CA 1
ATOM 3365 C C . HIS B 1 140 ? -16.969 -2.963 -1.316 1 92.62 140 HIS B C 1
ATOM 3367 O O . HIS B 1 140 ? -17.703 -2.146 -1.873 1 92.62 140 HIS B O 1
ATOM 3373 N N . TYR B 1 141 ? -16.078 -2.678 -0.439 1 91.19 141 TYR B N 1
ATOM 3374 C CA . TYR B 1 141 ? -15.664 -1.302 -0.192 1 91.19 141 TYR B CA 1
ATOM 3375 C C . TYR B 1 141 ? -14.148 -1.204 -0.04 1 91.19 141 TYR B C 1
ATOM 3377 O O . TYR B 1 141 ? -13.531 -2.053 0.605 1 91.19 141 TYR B O 1
ATOM 3385 N N . GLY B 1 142 ? -13.562 -0.229 -0.694 1 91.12 142 GLY B N 1
ATOM 3386 C CA . GLY B 1 142 ? -12.133 0.007 -0.593 1 91.12 142 GLY B CA 1
ATOM 3387 C C . GLY B 1 142 ? -11.742 1.438 -0.91 1 91.12 142 GLY B C 1
ATOM 3388 O O . GLY B 1 142 ? -12.602 2.303 -1.073 1 91.12 142 GLY B O 1
ATOM 3389 N N . PHE B 1 143 ? -10.422 1.651 -0.893 1 89.62 143 PHE B N 1
ATOM 3390 C CA . PHE B 1 143 ? -9.875 2.984 -1.133 1 89.62 143 PHE B CA 1
ATOM 3391 C C . PHE B 1 143 ? -8.93 2.975 -2.324 1 89.62 143 PHE B C 1
ATOM 3393 O O . PHE B 1 143 ? -8.125 2.051 -2.479 1 89.62 143 PHE B O 1
ATOM 3400 N N . PHE B 1 144 ? -9.109 3.906 -3.162 1 92.38 144 PHE B N 1
ATOM 3401 C CA . PHE B 1 144 ? -8.211 4.184 -4.277 1 92.38 144 PHE B CA 1
ATOM 3402 C C . PHE B 1 144 ? -7.91 5.676 -4.375 1 92.38 144 PHE B C 1
ATOM 3404 O O . PHE B 1 144 ? -8.82 6.484 -4.578 1 92.38 144 PHE B O 1
ATOM 3411 N N . PRO B 1 145 ? -6.672 6.086 -4.25 1 88.38 145 PRO B N 1
ATOM 3412 C CA . PRO B 1 145 ? -6.34 7.504 -4.129 1 88.38 145 PRO B CA 1
ATOM 3413 C C . PRO B 1 145 ? -6.785 8.32 -5.34 1 88.38 145 PRO B C 1
ATOM 3415 O O . PRO B 1 145 ? -6.672 7.855 -6.477 1 88.38 145 PRO B O 1
ATOM 3418 N N . PRO B 1 146 ? -7.207 9.555 -5.102 1 86.38 146 PRO B N 1
ATOM 3419 C CA . PRO B 1 146 ? -7.652 10.438 -6.184 1 86.38 146 PRO B CA 1
ATOM 3420 C C . PRO B 1 146 ? -6.562 10.68 -7.227 1 86.38 146 PRO B C 1
ATOM 3422 O O . PRO B 1 146 ? -6.859 10.797 -8.422 1 86.38 146 PRO B O 1
ATOM 3425 N N . ARG B 1 147 ? -5.383 10.719 -6.797 1 82.75 147 ARG B N 1
ATOM 3426 C CA . ARG B 1 147 ? -4.281 10.914 -7.73 1 82.75 147 ARG B CA 1
ATOM 3427 C C . ARG B 1 147 ? -4.258 9.82 -8.789 1 82.75 147 ARG B C 1
ATOM 3429 O O . ARG B 1 147 ? -3.992 10.086 -9.961 1 82.75 147 ARG B O 1
ATOM 3436 N N . GLY B 1 148 ? -4.484 8.641 -8.383 1 89.31 148 GLY B N 1
ATOM 3437 C CA . GLY B 1 148 ? -4.531 7.527 -9.32 1 89.31 148 GLY B CA 1
ATOM 3438 C C . GLY B 1 148 ? -5.699 7.605 -10.281 1 89.31 148 GLY B C 1
ATOM 3439 O O . GLY B 1 148 ? -5.605 7.141 -11.422 1 89.31 148 GLY B O 1
ATOM 3440 N N . ARG B 1 149 ? -6.777 8.219 -9.828 1 92.12 149 ARG B N 1
ATOM 3441 C CA . ARG B 1 149 ? -7.988 8.359 -10.633 1 92.12 149 ARG B CA 1
ATOM 3442 C C . ARG B 1 149 ? -7.855 9.508 -11.625 1 92.12 149 ARG B C 1
ATOM 3444 O O . ARG B 1 149 ? -8.359 9.43 -12.742 1 92.12 149 ARG B O 1
ATOM 3451 N N . ALA B 1 150 ? -7.176 10.477 -11.242 1 86.12 150 ALA B N 1
ATOM 3452 C CA . ALA B 1 150 ? -7.148 11.734 -11.984 1 86.12 150 ALA B CA 1
ATOM 3453 C C . ALA B 1 150 ? -6.527 11.547 -13.359 1 86.12 150 ALA B C 1
ATOM 3455 O O . ALA B 1 150 ? -6.891 12.234 -14.312 1 86.12 150 ALA B O 1
ATOM 3456 N N . THR B 1 151 ? -5.672 10.609 -13.508 1 87.94 151 THR B N 1
ATOM 3457 C CA . THR B 1 151 ? -4.922 10.477 -14.75 1 87.94 151 THR B CA 1
ATOM 3458 C C . THR B 1 151 ? -5.363 9.234 -15.523 1 87.94 151 THR B C 1
ATOM 3460 O O . THR B 1 151 ? -4.691 8.805 -16.469 1 87.94 151 THR B O 1
ATOM 3463 N N . ARG B 1 152 ? -6.445 8.602 -15.078 1 94.44 152 ARG B N 1
ATOM 3464 C CA . ARG B 1 152 ? -6.926 7.367 -15.695 1 94.44 152 ARG B CA 1
ATOM 3465 C C . ARG B 1 152 ? -8.375 7.512 -16.156 1 94.44 152 ARG B C 1
ATOM 3467 O O . ARG B 1 152 ? -9.133 8.305 -15.594 1 94.44 152 ARG B O 1
ATOM 3474 N N . THR B 1 153 ? -8.68 6.809 -17.219 1 95.81 153 THR B N 1
ATOM 3475 C CA . THR B 1 153 ? -10.086 6.602 -17.547 1 95.81 153 THR B CA 1
ATOM 3476 C C . THR B 1 153 ? -10.773 5.762 -16.469 1 95.81 153 THR B C 1
ATOM 3478 O O . THR B 1 153 ? -10.109 5.207 -15.594 1 95.81 153 THR B O 1
ATOM 3481 N N . ALA B 1 154 ? -12.078 5.738 -16.547 1 96.44 154 ALA B N 1
ATOM 3482 C CA . ALA B 1 154 ? -12.828 4.902 -15.617 1 96.44 154 ALA B CA 1
ATOM 3483 C C . ALA B 1 154 ? -12.391 3.443 -15.711 1 96.44 154 ALA B C 1
ATOM 3485 O O . ALA B 1 154 ? -12.125 2.801 -14.688 1 96.44 154 ALA B O 1
ATOM 3486 N N . GLU B 1 155 ? -12.266 2.932 -16.938 1 96.31 155 GLU B N 1
ATOM 3487 C CA . GLU B 1 155 ? -11.883 1.541 -17.156 1 96.31 155 GLU B CA 1
ATOM 3488 C C . GLU B 1 155 ? -10.484 1.254 -16.609 1 96.31 155 GLU B C 1
ATOM 3490 O O . GLU B 1 155 ? -10.273 0.248 -15.93 1 96.31 155 GLU B O 1
ATOM 3495 N N . GLU B 1 156 ? -9.617 2.166 -16.875 1 96.31 156 GLU B N 1
ATOM 3496 C CA . GLU B 1 156 ? -8.242 2 -16.406 1 96.31 156 GLU B CA 1
ATOM 3497 C C . GLU B 1 156 ? -8.164 2.055 -14.875 1 96.31 156 GLU B C 1
ATOM 3499 O O . GLU B 1 156 ? -7.363 1.349 -14.266 1 96.31 156 GLU B O 1
ATOM 3504 N N . THR B 1 157 ? -9 2.922 -14.289 1 96.69 157 THR B N 1
ATOM 3505 C CA . THR B 1 157 ? -9.055 3.041 -12.836 1 96.69 157 THR B CA 1
ATOM 3506 C C . THR B 1 157 ? -9.531 1.734 -12.203 1 96.69 157 THR B C 1
ATOM 3508 O O . THR B 1 157 ? -8.922 1.246 -11.25 1 96.69 157 THR B O 1
ATOM 3511 N N . ILE B 1 158 ? -10.523 1.176 -12.812 1 97.06 158 ILE B N 1
ATOM 3512 C CA . ILE B 1 158 ? -11.102 -0.061 -12.297 1 97.06 158 ILE B CA 1
ATOM 3513 C C . ILE B 1 158 ? -10.078 -1.19 -12.398 1 97.06 158 ILE B C 1
ATOM 3515 O O . ILE B 1 158 ? -9.914 -1.975 -11.461 1 97.06 158 ILE B O 1
ATOM 3519 N N . ASP B 1 159 ? -9.352 -1.204 -13.461 1 96.31 159 ASP B N 1
ATOM 3520 C CA . ASP B 1 159 ? -8.312 -2.211 -13.648 1 96.31 159 ASP B CA 1
ATOM 3521 C C . ASP B 1 159 ? -7.199 -2.053 -12.617 1 96.31 159 ASP B C 1
ATOM 3523 O O . ASP B 1 159 ? -6.777 -3.031 -11.992 1 96.31 159 ASP B O 1
ATOM 3527 N N . ALA B 1 160 ? -6.754 -0.821 -12.438 1 96.19 160 ALA B N 1
ATOM 3528 C CA . ALA B 1 160 ? -5.691 -0.543 -11.469 1 96.19 160 ALA B CA 1
ATOM 3529 C C . ALA B 1 160 ? -6.125 -0.903 -10.055 1 96.19 160 ALA B C 1
ATOM 3531 O O . ALA B 1 160 ? -5.355 -1.489 -9.289 1 96.19 160 ALA B O 1
ATOM 3532 N N . TYR B 1 161 ? -7.367 -0.581 -9.789 1 96.5 161 TYR B N 1
ATOM 3533 C CA . TYR B 1 161 ? -7.898 -0.89 -8.461 1 96.5 161 TYR B CA 1
ATOM 3534 C C . TYR B 1 161 ? -7.965 -2.396 -8.242 1 96.5 161 TYR B C 1
ATOM 3536 O O . TYR B 1 161 ? -7.629 -2.885 -7.16 1 96.5 161 TYR B O 1
ATOM 3544 N N . SER B 1 162 ? -8.391 -3.088 -9.227 1 95.38 162 SER B N 1
ATOM 3545 C CA . SER B 1 162 ? -8.484 -4.539 -9.117 1 95.38 162 SER B CA 1
ATOM 3546 C C . SER B 1 162 ? -7.117 -5.164 -8.867 1 95.38 162 SER B C 1
ATOM 3548 O O . SER B 1 162 ? -6.992 -6.098 -8.07 1 95.38 162 SER B O 1
ATOM 3550 N N . ARG B 1 163 ? -6.129 -4.664 -9.477 1 93.31 163 ARG B N 1
ATOM 3551 C CA . ARG B 1 163 ? -4.766 -5.137 -9.258 1 93.31 163 ARG B CA 1
ATOM 3552 C C . ARG B 1 163 ? -4.309 -4.836 -7.832 1 93.31 163 ARG B C 1
ATOM 3554 O O . ARG B 1 163 ? -3.607 -5.641 -7.215 1 93.31 163 ARG B O 1
ATOM 3561 N N . GLN B 1 164 ? -4.75 -3.727 -7.328 1 94.19 164 GLN B N 1
ATOM 3562 C CA . GLN B 1 164 ? -4.414 -3.342 -5.961 1 94.19 164 GLN B CA 1
ATOM 3563 C C . GLN B 1 164 ? -5.109 -4.246 -4.949 1 94.19 164 GLN B C 1
ATOM 3565 O O . GLN B 1 164 ? -4.504 -4.66 -3.959 1 94.19 164 GLN B O 1
ATOM 3570 N N . VAL B 1 165 ? -6.344 -4.559 -5.223 1 93.19 165 VAL B N 1
ATOM 3571 C CA . VAL B 1 165 ? -7.152 -5.34 -4.289 1 93.19 165 VAL B CA 1
ATOM 3572 C C . VAL B 1 165 ? -6.488 -6.691 -4.039 1 93.19 165 VAL B C 1
ATOM 3574 O O . VAL B 1 165 ? -6.375 -7.133 -2.895 1 93.19 165 VAL B O 1
ATOM 3577 N N . TRP B 1 166 ? -6.023 -7.266 -5.066 1 88.06 166 TRP B N 1
ATOM 3578 C CA . TRP B 1 166 ? -5.363 -8.562 -4.957 1 88.06 166 TRP B CA 1
ATOM 3579 C C . TRP B 1 166 ? -4.168 -8.484 -4.012 1 88.06 166 TRP B C 1
ATOM 3581 O O . TRP B 1 166 ? -4.023 -9.312 -3.111 1 88.06 166 TRP B O 1
ATOM 3591 N N . ARG B 1 167 ? -3.404 -7.539 -4.121 1 88.56 167 ARG B N 1
ATOM 3592 C CA . ARG B 1 167 ? -2.188 -7.375 -3.332 1 88.56 167 ARG B CA 1
ATOM 3593 C C . ARG B 1 167 ? -2.514 -6.98 -1.896 1 88.56 167 ARG B C 1
ATOM 3595 O O . ARG B 1 167 ? -1.868 -7.449 -0.956 1 88.56 167 ARG B O 1
ATOM 3602 N N . ASP B 1 168 ? -3.559 -6.195 -1.744 1 91.88 168 ASP B N 1
ATOM 3603 C CA . ASP B 1 168 ? -3.994 -5.82 -0.402 1 91.88 168 ASP B CA 1
ATOM 3604 C C . ASP B 1 168 ? -4.484 -7.039 0.377 1 91.88 168 ASP B C 1
ATOM 3606 O O . ASP B 1 168 ? -4.141 -7.211 1.549 1 91.88 168 ASP B O 1
ATOM 3610 N N . VAL B 1 169 ? -5.207 -7.859 -0.295 1 90.62 169 VAL B N 1
ATOM 3611 C CA . VAL B 1 169 ? -5.793 -9.023 0.36 1 90.62 169 VAL B CA 1
ATOM 3612 C C . VAL B 1 169 ? -4.695 -10.008 0.744 1 90.62 169 VAL B C 1
ATOM 3614 O O . VAL B 1 169 ? -4.711 -10.57 1.842 1 90.62 169 VAL B O 1
ATOM 3617 N N . THR B 1 170 ? -3.752 -10.18 -0.101 1 87.56 170 THR B N 1
ATOM 3618 C CA . THR B 1 170 ? -2.656 -11.102 0.183 1 87.56 170 THR B CA 1
ATOM 3619 C C . THR B 1 170 ? -1.813 -10.594 1.351 1 87.56 170 THR B C 1
ATOM 3621 O O . THR B 1 170 ? -1.411 -11.375 2.217 1 87.56 170 THR B O 1
ATOM 3624 N N . LEU B 1 171 ? -1.582 -9.289 1.404 1 91.38 171 LEU B N 1
ATOM 3625 C CA . LEU B 1 171 ? -0.821 -8.703 2.5 1 91.38 171 LEU B CA 1
ATOM 3626 C C . LEU B 1 171 ? -1.558 -8.867 3.824 1 91.38 171 LEU B C 1
ATOM 3628 O O . LEU B 1 171 ? -0.97 -9.305 4.816 1 91.38 171 LEU B O 1
ATOM 3632 N N . ALA B 1 172 ? -2.83 -8.586 3.766 1 91.94 172 ALA B N 1
ATOM 3633 C CA . ALA B 1 172 ? -3.645 -8.719 4.973 1 91.94 172 ALA B CA 1
ATOM 3634 C C . ALA B 1 172 ? -3.66 -10.156 5.473 1 91.94 172 ALA B C 1
ATOM 3636 O O . ALA B 1 172 ? -3.539 -10.406 6.676 1 91.94 172 ALA B O 1
ATOM 3637 N N . HIS B 1 173 ? -3.77 -11.031 4.566 1 87.75 173 HIS B N 1
ATOM 3638 C CA . HIS B 1 173 ? -3.789 -12.445 4.922 1 87.75 173 HIS B CA 1
ATOM 3639 C C . HIS B 1 173 ? -2.48 -12.867 5.582 1 87.75 173 HIS B C 1
ATOM 3641 O O . HIS B 1 173 ? -2.473 -13.742 6.453 1 87.75 173 HIS B O 1
ATOM 3647 N N . ARG B 1 174 ? -1.463 -12.211 5.215 1 89.25 174 ARG B N 1
ATOM 3648 C CA . ARG B 1 174 ? -0.158 -12.586 5.75 1 89.25 174 ARG B CA 1
ATOM 3649 C C . ARG B 1 174 ? 0.202 -11.742 6.965 1 89.25 174 ARG B C 1
ATOM 3651 O O . ARG B 1 174 ? 1.371 -11.656 7.344 1 89.25 174 ARG B O 1
ATOM 3658 N N . GLY B 1 175 ? -0.76 -11.055 7.441 1 91.62 175 GLY B N 1
ATOM 3659 C CA . GLY B 1 175 ? -0.633 -10.438 8.75 1 91.62 175 GLY B CA 1
ATOM 3660 C C . GLY B 1 175 ? -0.119 -9.016 8.695 1 91.62 175 GLY B C 1
ATOM 3661 O O . GLY B 1 175 ? 0.322 -8.461 9.703 1 91.62 175 GLY B O 1
ATOM 3662 N N . VAL B 1 176 ? -0.074 -8.422 7.562 1 94.19 176 VAL B N 1
ATOM 3663 C CA . VAL B 1 176 ? 0.388 -7.043 7.418 1 94.19 176 VAL B CA 1
ATOM 3664 C C . VAL B 1 176 ? -0.751 -6.168 6.902 1 94.19 176 VAL B C 1
ATOM 3666 O O . VAL B 1 176 ? -1.337 -6.453 5.855 1 94.19 176 VAL B O 1
ATOM 3669 N N . CYS B 1 177 ? -1.06 -5.109 7.566 1 94.12 177 CYS B N 1
ATOM 3670 C CA . CYS B 1 177 ? -2.113 -4.18 7.176 1 94.12 177 CYS B CA 1
ATOM 3671 C C . CYS B 1 177 ? -1.731 -3.424 5.91 1 94.12 177 CYS B C 1
ATOM 3673 O O . CYS B 1 177 ? -0.703 -2.746 5.871 1 94.12 177 CYS B O 1
ATOM 3675 N N . PRO B 1 178 ? -2.566 -3.527 4.883 1 91.44 178 PRO B N 1
ATOM 3676 C CA . PRO B 1 178 ? -2.248 -2.805 3.648 1 91.44 178 PRO B CA 1
ATOM 3677 C C . PRO B 1 178 ? -2.262 -1.289 3.832 1 91.44 178 PRO B C 1
ATOM 3679 O O . PRO B 1 178 ? -1.688 -0.561 3.018 1 91.44 178 PRO B O 1
ATOM 3682 N N . HIS B 1 179 ? -2.906 -0.837 4.836 1 86.75 179 HIS B N 1
ATOM 3683 C CA . HIS B 1 179 ? -3.066 0.594 5.062 1 86.75 179 HIS B CA 1
ATOM 3684 C C . HIS B 1 179 ? -1.883 1.164 5.84 1 86.75 179 HIS B C 1
ATOM 3686 O O . HIS B 1 179 ? -1.344 2.211 5.473 1 86.75 179 HIS B O 1
ATOM 3692 N N . CYS B 1 180 ? -1.461 0.504 6.887 1 86.31 180 CYS B N 1
ATOM 3693 C CA . CYS B 1 180 ? -0.481 1.129 7.766 1 86.31 180 CYS B CA 1
ATOM 3694 C C . CYS B 1 180 ? 0.692 0.193 8.031 1 86.31 180 CYS B C 1
ATOM 3696 O O . CYS B 1 180 ? 1.587 0.517 8.812 1 86.31 180 CYS B O 1
ATOM 3698 N N . SER B 1 181 ? 0.665 -0.989 7.488 1 92.25 181 SER B N 1
ATOM 3699 C CA . SER B 1 181 ? 1.687 -2.014 7.68 1 92.25 181 SER B CA 1
ATOM 3700 C C . SER B 1 181 ? 1.674 -2.545 9.109 1 92.25 181 SER B C 1
ATOM 3702 O O . SER B 1 181 ? 2.65 -3.146 9.562 1 92.25 181 SER B O 1
ATOM 3704 N N . GLY B 1 182 ? 0.643 -2.264 9.828 1 92.31 182 GLY B N 1
ATOM 3705 C CA . GLY B 1 182 ? 0.478 -2.818 11.164 1 92.31 182 GLY B CA 1
ATOM 3706 C C . GLY B 1 182 ? 0.139 -4.297 11.156 1 92.31 182 GLY B C 1
ATOM 3707 O O . GLY B 1 182 ? 0.149 -4.938 10.102 1 92.31 182 GLY B O 1
ATOM 3708 N N . ARG B 1 183 ? -0.047 -4.883 12.43 1 94.31 183 ARG B N 1
ATOM 3709 C CA . ARG B 1 183 ? -0.303 -6.309 12.586 1 94.31 183 ARG B CA 1
ATOM 3710 C C . ARG B 1 183 ? -1.765 -6.637 12.305 1 94.31 183 ARG B C 1
ATOM 3712 O O . ARG B 1 183 ? -2.666 -5.965 12.805 1 94.31 183 ARG B O 1
ATOM 3719 N N . MET B 1 184 ? -1.948 -7.625 11.5 1 92.88 184 MET B N 1
ATOM 3720 C CA . MET B 1 184 ? -3.283 -8.062 11.102 1 92.88 184 MET B CA 1
ATOM 3721 C C . MET B 1 184 ? -3.486 -9.539 11.406 1 92.88 184 MET B C 1
ATOM 3723 O O . MET B 1 184 ? -2.543 -10.336 11.32 1 92.88 184 MET B O 1
ATOM 3727 N N . GLU B 1 185 ? -4.656 -9.828 11.812 1 90.62 185 GLU B N 1
ATOM 3728 C CA . GLU B 1 185 ? -5.121 -11.211 11.898 1 90.62 185 GLU B CA 1
ATOM 3729 C C . GLU B 1 185 ? -6.492 -11.375 11.25 1 90.62 185 GLU B C 1
ATOM 3731 O O . GLU B 1 185 ? -7.375 -10.539 11.438 1 90.62 185 GLU B O 1
ATOM 3736 N N . THR B 1 186 ? -6.57 -12.383 10.422 1 90.12 186 THR B N 1
ATOM 3737 C CA . THR B 1 186 ? -7.832 -12.625 9.734 1 90.12 186 THR B CA 1
ATOM 3738 C C . THR B 1 186 ? -8.43 -13.961 10.156 1 90.12 186 THR B C 1
ATOM 3740 O O . THR B 1 186 ? -7.695 -14.93 10.391 1 90.12 186 THR B O 1
ATOM 3743 N N . ARG B 1 187 ? -9.703 -14.023 10.242 1 93.75 187 ARG B N 1
ATOM 3744 C CA . ARG B 1 187 ? -10.445 -15.234 10.562 1 93.75 187 ARG B CA 1
ATOM 3745 C C . ARG B 1 187 ? -11.688 -15.359 9.688 1 93.75 187 ARG B C 1
ATOM 3747 O O . ARG B 1 187 ? -12.281 -14.352 9.297 1 93.75 187 ARG B O 1
ATOM 3754 N N . ILE B 1 188 ? -12.055 -16.594 9.453 1 94.38 188 ILE B N 1
ATOM 3755 C CA . ILE B 1 188 ? -13.258 -16.844 8.664 1 94.38 188 ILE B CA 1
ATOM 3756 C C . ILE B 1 188 ? -14.492 -16.734 9.547 1 94.38 188 ILE B C 1
ATOM 3758 O O . ILE B 1 188 ? -14.508 -17.25 10.672 1 94.38 188 ILE B O 1
ATOM 3762 N N . GLU B 1 189 ? -15.438 -15.992 9.102 1 92.31 189 GLU B N 1
ATOM 3763 C CA . GLU B 1 189 ? -16.734 -15.852 9.758 1 92.31 189 GLU B CA 1
ATOM 3764 C C . GLU B 1 189 ? -17.875 -16.266 8.828 1 92.31 189 GLU B C 1
ATOM 3766 O O . GLU B 1 189 ? -17.875 -15.906 7.652 1 92.31 189 GLU B O 1
ATOM 3771 N N . VAL B 1 190 ? -18.688 -17.047 9.391 1 90.75 190 VAL B N 1
ATOM 3772 C CA . VAL B 1 190 ? -19.891 -17.453 8.664 1 90.75 190 VAL B CA 1
ATOM 3773 C C . VAL B 1 190 ? -21.031 -16.469 8.984 1 90.75 190 VAL B C 1
ATOM 3775 O O . VAL B 1 190 ? -21.281 -16.156 10.148 1 90.75 190 VAL B O 1
ATOM 3778 N N . ASP B 1 191 ? -21.625 -15.891 7.965 1 84.44 191 ASP B N 1
ATOM 3779 C CA . ASP B 1 191 ? -22.734 -14.945 8.047 1 84.44 191 ASP B CA 1
ATOM 3780 C C . ASP B 1 191 ? -22.328 -13.703 8.844 1 84.44 191 ASP B C 1
ATOM 3782 O O . ASP B 1 191 ? -22.984 -13.352 9.836 1 84.44 191 ASP B O 1
ATOM 3786 N N . PRO B 1 192 ? -21.25 -12.93 8.547 1 79.81 192 PRO B N 1
ATOM 3787 C CA . PRO B 1 192 ? -20.703 -11.773 9.258 1 79.81 192 PRO B CA 1
ATOM 3788 C C . PRO B 1 192 ? -21.609 -10.547 9.164 1 79.81 192 PRO B C 1
ATOM 3790 O O . PRO B 1 192 ? -21.188 -9.438 9.508 1 79.81 192 PRO B O 1
ATOM 3793 N N . ASP B 1 193 ? -22.859 -10.633 8.883 1 78 193 ASP B N 1
ATOM 3794 C CA . ASP B 1 193 ? -23.75 -9.492 8.688 1 78 193 ASP B CA 1
ATOM 3795 C C . ASP B 1 193 ? -23.281 -8.633 7.512 1 78 193 ASP B C 1
ATOM 3797 O O . ASP B 1 193 ? -23.172 -7.414 7.641 1 78 193 ASP B O 1
ATOM 3801 N N . TRP B 1 194 ? -22.891 -9.219 6.602 1 79.56 194 TRP B N 1
ATOM 3802 C CA . TRP B 1 194 ? -22.438 -8.695 5.312 1 79.56 194 TRP B CA 1
ATOM 3803 C C . TRP B 1 194 ? -23.094 -9.445 4.16 1 79.56 194 TRP B C 1
ATOM 3805 O O . TRP B 1 194 ? -23.766 -10.461 4.379 1 79.56 194 TRP B O 1
ATOM 3815 N N . ALA B 1 195 ? -23.016 -8.992 3.018 1 78.94 195 ALA B N 1
ATOM 3816 C CA . ALA B 1 195 ? -23.656 -9.578 1.841 1 78.94 195 ALA B CA 1
ATOM 3817 C C . ALA B 1 195 ? -23 -10.898 1.456 1 78.94 195 ALA B C 1
ATOM 3819 O O . ALA B 1 195 ? -23.562 -11.672 0.679 1 78.94 195 ALA B O 1
ATOM 3820 N N . ILE B 1 196 ? -21.859 -11.234 2.078 1 82.94 196 ILE B N 1
ATOM 3821 C CA . ILE B 1 196 ? -21.109 -12.445 1.761 1 82.94 196 ILE B CA 1
ATOM 3822 C C . ILE B 1 196 ? -21.297 -13.469 2.875 1 82.94 196 ILE B C 1
ATOM 3824 O O . ILE B 1 196 ? -21.109 -13.156 4.055 1 82.94 196 ILE B O 1
ATOM 3828 N N . ASP B 1 197 ? -21.656 -14.664 2.518 1 86.5 197 ASP B N 1
ATOM 3829 C CA . ASP B 1 197 ? -22.031 -15.688 3.488 1 86.5 197 ASP B CA 1
ATOM 3830 C C . ASP B 1 197 ? -20.812 -16.156 4.277 1 86.5 197 ASP B C 1
ATOM 3832 O O . ASP B 1 197 ? -20.922 -16.484 5.465 1 86.5 197 ASP B O 1
ATOM 3836 N N . VAL B 1 198 ? -19.781 -16.328 3.592 1 90.75 198 VAL B N 1
ATOM 3837 C CA . VAL B 1 198 ? -18.531 -16.766 4.211 1 90.75 198 VAL B CA 1
ATOM 3838 C C . VAL B 1 198 ? -17.406 -15.805 3.83 1 90.75 198 VAL B C 1
ATOM 3840 O O . VAL B 1 198 ? -17.047 -15.695 2.656 1 90.75 198 VAL B O 1
ATOM 3843 N N . ALA B 1 199 ? -16.891 -15.133 4.844 1 92.19 199 ALA B N 1
ATOM 3844 C CA . ALA B 1 199 ? -15.891 -14.109 4.566 1 92.19 199 ALA B CA 1
ATOM 3845 C C . ALA B 1 199 ? -14.727 -14.211 5.551 1 92.19 199 ALA B C 1
ATOM 3847 O O . ALA B 1 199 ? -14.875 -14.742 6.648 1 92.19 199 ALA B O 1
ATOM 3848 N N . ALA B 1 200 ? -13.586 -13.867 5.062 1 92.31 200 ALA B N 1
ATOM 3849 C CA . ALA B 1 200 ? -12.453 -13.633 5.961 1 92.31 200 ALA B CA 1
ATOM 3850 C C . ALA B 1 200 ? -12.484 -12.211 6.52 1 92.31 200 ALA B C 1
ATOM 3852 O O . ALA B 1 200 ? -12.625 -11.242 5.77 1 92.31 200 ALA B O 1
ATOM 3853 N N . GLN B 1 201 ? -12.414 -12.148 7.816 1 91.81 201 GLN B N 1
ATOM 3854 C CA . GLN B 1 201 ? -12.492 -10.836 8.461 1 91.81 201 GLN B CA 1
ATOM 3855 C C . GLN B 1 201 ? -11.297 -10.617 9.391 1 91.81 201 GLN B C 1
ATOM 3857 O O . GLN B 1 201 ? -10.781 -11.57 9.977 1 91.81 201 GLN B O 1
ATOM 3862 N N . GLY B 1 202 ? -10.922 -9.344 9.398 1 90.56 202 GLY B N 1
ATOM 3863 C CA . GLY B 1 202 ? -9.875 -8.938 10.32 1 90.56 202 GLY B CA 1
ATOM 3864 C C . GLY B 1 202 ? -9.875 -7.449 10.602 1 90.56 202 GLY B C 1
ATOM 3865 O O . GLY B 1 202 ? -10.641 -6.695 9.992 1 90.56 202 GLY B O 1
ATOM 3866 N N . ARG B 1 203 ? -9.141 -7.129 11.609 1 90.81 203 ARG B N 1
ATOM 3867 C CA . ARG B 1 203 ? -8.93 -5.738 11.992 1 90.81 203 ARG B CA 1
ATOM 3868 C C . ARG B 1 203 ? -7.469 -5.488 12.359 1 90.81 203 ARG B C 1
ATOM 3870 O O . ARG B 1 203 ? -6.852 -6.293 13.055 1 90.81 203 ARG B O 1
ATOM 3877 N N . CYS B 1 204 ? -6.969 -4.434 11.781 1 92.12 204 CYS B N 1
ATOM 3878 C CA . CYS B 1 204 ? -5.59 -4.098 12.125 1 92.12 204 CYS B CA 1
ATOM 3879 C C . CYS B 1 204 ? -5.469 -3.742 13.602 1 92.12 204 CYS B C 1
ATOM 3881 O O . CYS B 1 204 ? -6.262 -2.959 14.125 1 92.12 204 CYS B O 1
ATOM 3883 N N . ARG B 1 205 ? -4.508 -4.234 14.234 1 90.56 205 ARG B N 1
ATOM 3884 C CA . ARG B 1 205 ? -4.297 -3.988 15.656 1 90.56 205 ARG B CA 1
ATOM 3885 C C . ARG B 1 205 ? -3.688 -2.611 15.891 1 90.56 205 ARG B C 1
ATOM 3887 O O . ARG B 1 205 ? -3.787 -2.061 16.984 1 90.56 205 ARG B O 1
ATOM 3894 N N . ASP B 1 206 ? -3.105 -2.105 14.891 1 85.06 206 ASP B N 1
ATOM 3895 C CA . ASP B 1 206 ? -2.32 -0.889 15.078 1 85.06 206 ASP B CA 1
ATOM 3896 C C . ASP B 1 206 ? -3.094 0.342 14.609 1 85.06 206 ASP B C 1
ATOM 3898 O O . ASP B 1 206 ? -2.971 1.419 15.195 1 85.06 206 ASP B O 1
ATOM 3902 N N . CYS B 1 207 ? -3.906 0.218 13.578 1 81.12 207 CYS B N 1
ATOM 3903 C CA . CYS B 1 207 ? -4.648 1.384 13.109 1 81.12 207 CYS B CA 1
ATOM 3904 C C . CYS B 1 207 ? -6.148 1.17 13.258 1 81.12 207 CYS B C 1
ATOM 3906 O O . CYS B 1 207 ? -6.934 2.104 13.086 1 81.12 207 CYS B O 1
ATOM 3908 N N . GLY B 1 208 ? -6.605 -0.032 13.391 1 83.62 208 GLY B N 1
ATOM 3909 C CA . GLY B 1 208 ? -8.016 -0.319 13.594 1 83.62 208 GLY B CA 1
ATOM 3910 C C . GLY B 1 208 ? -8.781 -0.507 12.305 1 83.62 208 GLY B C 1
ATOM 3911 O O . GLY B 1 208 ? -9.977 -0.822 12.32 1 83.62 208 GLY B O 1
ATOM 3912 N N . ALA B 1 209 ? -8.172 -0.393 11.188 1 85.06 209 ALA B N 1
ATOM 3913 C CA . ALA B 1 209 ? -8.859 -0.556 9.906 1 85.06 209 ALA B CA 1
ATOM 3914 C C . ALA B 1 209 ? -9.422 -1.967 9.766 1 85.06 209 ALA B C 1
ATOM 3916 O O . ALA B 1 209 ? -8.727 -2.951 10.008 1 85.06 209 ALA B O 1
ATOM 3917 N N . PRO B 1 210 ? -10.68 -1.972 9.391 1 87.44 210 PRO B N 1
ATOM 3918 C CA . PRO B 1 210 ? -11.273 -3.285 9.125 1 87.44 210 PRO B CA 1
ATOM 3919 C C . PRO B 1 210 ? -10.984 -3.787 7.711 1 87.44 210 PRO B C 1
ATOM 3921 O O . PRO B 1 210 ? -10.922 -2.992 6.77 1 87.44 210 PRO B O 1
ATOM 3924 N N . TYR B 1 211 ? -10.789 -5.078 7.613 1 89.25 211 TYR B N 1
ATOM 3925 C CA . TYR B 1 211 ? -10.656 -5.738 6.32 1 89.25 211 TYR B CA 1
ATOM 3926 C C . TYR B 1 211 ? -11.539 -6.977 6.242 1 89.25 211 TYR B C 1
ATOM 3928 O O . TYR B 1 211 ? -11.484 -7.844 7.113 1 89.25 211 TYR B O 1
ATOM 3936 N N . SER B 1 212 ? -12.406 -6.969 5.312 1 90.62 212 SER B N 1
ATOM 3937 C CA . SER B 1 212 ? -13.273 -8.109 5.039 1 90.62 212 SER B CA 1
ATOM 3938 C C . SER B 1 212 ? -13.273 -8.461 3.555 1 90.62 212 SER B C 1
ATOM 3940 O O . SER B 1 212 ? -13.422 -7.578 2.703 1 90.62 212 SER B O 1
ATOM 3942 N N . PHE B 1 213 ? -13.133 -9.742 3.289 1 90.5 213 PHE B N 1
ATOM 3943 C CA . PHE B 1 213 ? -13.078 -10.172 1.896 1 90.5 213 PHE B CA 1
ATOM 3944 C C . PHE B 1 213 ? -13.648 -11.578 1.741 1 90.5 213 PHE B C 1
ATOM 3946 O O . PHE B 1 213 ? -13.578 -12.391 2.666 1 90.5 213 PHE B O 1
ATOM 3953 N N . PRO B 1 214 ? -14.211 -11.781 0.546 1 90 214 PRO B N 1
ATOM 3954 C CA . PRO B 1 214 ? -14.539 -13.18 0.257 1 90 214 PRO B CA 1
ATOM 3955 C C . PRO B 1 214 ? -13.32 -14.094 0.315 1 90 214 PRO B C 1
ATOM 3957 O O . PRO B 1 214 ? -12.234 -13.711 -0.122 1 90 214 PRO B O 1
ATOM 3960 N N . ILE B 1 215 ? -13.484 -15.336 0.842 1 89.69 215 ILE B N 1
ATOM 3961 C CA . ILE B 1 215 ? -12.352 -16.219 1.083 1 89.69 215 ILE B CA 1
ATOM 3962 C C . ILE B 1 215 ? -11.711 -16.609 -0.247 1 89.69 215 ILE B C 1
ATOM 3964 O O . ILE B 1 215 ? -10.523 -16.953 -0.299 1 89.69 215 ILE B O 1
ATOM 3968 N N . GLY B 1 216 ? -12.477 -16.562 -1.323 1 89.69 216 GLY B N 1
ATOM 3969 C CA . GLY B 1 216 ? -11.906 -16.828 -2.631 1 89.69 216 GLY B CA 1
ATOM 3970 C C . GLY B 1 216 ? -10.781 -15.891 -3.004 1 89.69 216 GLY B C 1
ATOM 3971 O O . GLY B 1 216 ? -9.844 -16.281 -3.703 1 89.69 216 GLY B O 1
ATOM 3972 N N . LEU B 1 217 ? -10.852 -14.641 -2.551 1 90.12 217 LEU B N 1
ATOM 3973 C CA . LEU B 1 217 ? -9.82 -13.656 -2.859 1 90.12 217 LEU B CA 1
ATOM 3974 C C . LEU B 1 217 ? -8.508 -14.008 -2.166 1 90.12 217 LEU B C 1
ATOM 3976 O O . LEU B 1 217 ? -7.434 -13.695 -2.68 1 90.12 217 LEU B O 1
ATOM 3980 N N . HIS B 1 218 ? -8.625 -14.758 -1.103 1 85.5 218 HIS B N 1
ATOM 3981 C CA . HIS B 1 218 ? -7.449 -15.156 -0.344 1 85.5 218 HIS B CA 1
ATOM 3982 C C . HIS B 1 218 ? -6.641 -16.203 -1.096 1 85.5 218 HIS B C 1
ATOM 3984 O O . HIS B 1 218 ? -5.445 -16.375 -0.838 1 85.5 218 HIS B O 1
ATOM 3990 N N . LEU B 1 219 ? -7.262 -16.812 -1.979 1 89.94 219 LEU B N 1
ATOM 3991 C CA . LEU B 1 219 ? -6.648 -17.953 -2.633 1 89.94 219 LEU B CA 1
ATOM 3992 C C . LEU B 1 219 ? -5.883 -17.531 -3.883 1 89.94 219 LEU B C 1
ATOM 3994 O O . LEU B 1 219 ? -5.203 -18.344 -4.512 1 89.94 219 LEU B O 1
ATOM 3998 N N . LEU B 1 220 ? -5.934 -16.234 -4.16 1 86.88 220 LEU B N 1
ATOM 3999 C CA . LEU B 1 220 ? -5.34 -15.766 -5.406 1 86.88 220 LEU B CA 1
ATOM 4000 C C . LEU B 1 220 ? -3.818 -15.844 -5.348 1 86.88 220 LEU B C 1
ATOM 4002 O O . LEU B 1 220 ? -3.148 -15.797 -6.383 1 86.88 220 LEU B O 1
ATOM 4006 N N . ALA B 1 221 ? -3.277 -15.977 -4.148 1 83.19 221 ALA B N 1
ATOM 4007 C CA . ALA B 1 221 ? -1.829 -16.125 -4.027 1 83.19 221 ALA B CA 1
ATOM 4008 C C . ALA B 1 221 ? -1.439 -17.562 -3.764 1 83.19 221 ALA B C 1
ATOM 4010 O O . ALA B 1 221 ? -0.256 -17.891 -3.617 1 83.19 221 ALA B O 1
ATOM 4011 N N . GLU B 1 222 ? -2.432 -18.422 -3.617 1 89.88 222 GLU B N 1
ATOM 4012 C CA . GLU B 1 222 ? -2.16 -19.844 -3.408 1 89.88 222 GLU B CA 1
ATOM 4013 C C . GLU B 1 222 ? -1.563 -20.484 -4.66 1 89.88 222 GLU B C 1
ATOM 4015 O O . GLU B 1 222 ? -2.184 -20.469 -5.723 1 89.88 222 GLU B O 1
ATOM 4020 N N . PRO B 1 223 ? -0.359 -21.062 -4.5 1 91.19 223 PRO B N 1
ATOM 4021 C CA . PRO B 1 223 ? 0.336 -21.578 -5.68 1 91.19 223 PRO B CA 1
ATOM 4022 C C . PRO B 1 223 ? -0.522 -22.547 -6.496 1 91.19 223 PRO B C 1
ATOM 4024 O O . PRO B 1 223 ? -0.539 -22.469 -7.727 1 91.19 223 PRO B O 1
ATOM 4027 N N . ALA B 1 224 ? -1.237 -23.375 -5.832 1 93.94 224 ALA B N 1
ATOM 4028 C CA . ALA B 1 224 ? -2.076 -24.344 -6.539 1 93.94 224 ALA B CA 1
ATOM 4029 C C . ALA B 1 224 ? -3.168 -23.641 -7.34 1 93.94 224 ALA B C 1
ATOM 4031 O O . ALA B 1 224 ? -3.502 -24.062 -8.445 1 93.94 224 ALA B O 1
ATOM 4032 N N . VAL B 1 225 ? -3.732 -22.609 -6.781 1 93.56 225 VAL B N 1
ATOM 4033 C CA . VAL B 1 225 ? -4.789 -21.859 -7.449 1 93.56 225 VAL B CA 1
ATOM 4034 C C . VAL B 1 225 ? -4.203 -21.062 -8.625 1 93.56 225 VAL B C 1
ATOM 4036 O O . VAL B 1 225 ? -4.754 -21.094 -9.727 1 93.56 225 VAL B O 1
ATOM 4039 N N . VAL B 1 226 ? -3.057 -20.422 -8.406 1 91.06 226 VAL B N 1
ATOM 4040 C CA . VAL B 1 226 ? -2.373 -19.672 -9.453 1 91.06 226 VAL B CA 1
ATOM 4041 C C . VAL B 1 226 ? -2.055 -20.594 -10.633 1 91.06 226 VAL B C 1
ATOM 4043 O O . VAL B 1 226 ? -2.344 -20.266 -11.781 1 91.06 226 VAL B O 1
ATOM 4046 N N . SER B 1 227 ? -1.531 -21.734 -10.305 1 92.62 227 SER B N 1
ATOM 4047 C CA . SER B 1 227 ? -1.149 -22.703 -11.328 1 92.62 227 SER B CA 1
ATOM 4048 C C . SER B 1 227 ? -2.371 -23.219 -12.07 1 92.62 227 SER B C 1
ATOM 4050 O O . SER B 1 227 ? -2.359 -23.312 -13.305 1 92.62 227 SER B O 1
ATOM 4052 N N . PHE B 1 228 ? -3.377 -23.578 -11.359 1 95.69 228 PHE B N 1
ATOM 4053 C CA . PHE B 1 228 ? -4.598 -24.109 -11.961 1 95.69 228 PHE B CA 1
ATOM 4054 C C . PHE B 1 228 ? -5.211 -23.109 -12.93 1 95.69 228 PHE B C 1
ATOM 4056 O O . PHE B 1 228 ? -5.578 -23.469 -14.047 1 95.69 228 PHE B O 1
ATOM 4063 N N . LEU B 1 229 ? -5.32 -21.859 -12.5 1 94.31 229 LEU B N 1
ATOM 4064 C CA . LEU B 1 229 ? -5.891 -20.812 -13.344 1 94.31 229 LEU B CA 1
ATOM 4065 C C . LEU B 1 229 ? -5.031 -20.578 -14.586 1 94.31 229 LEU B C 1
ATOM 4067 O O . LEU B 1 229 ? -5.555 -20.453 -15.695 1 94.31 229 LEU B O 1
ATOM 4071 N N . ALA B 1 230 ? -3.746 -20.578 -14.398 1 93.06 230 ALA B N 1
ATOM 4072 C CA . ALA B 1 230 ? -2.832 -20.375 -15.523 1 93.06 230 ALA B CA 1
ATOM 4073 C C . ALA B 1 230 ? -2.941 -21.516 -16.531 1 93.06 230 ALA B C 1
ATOM 4075 O O . ALA B 1 230 ? -2.924 -21.281 -17.75 1 93.06 230 ALA B O 1
ATOM 4076 N N . ASP B 1 231 ? -3.053 -22.734 -16.016 1 93.44 231 ASP B N 1
ATOM 4077 C CA . ASP B 1 231 ? -3.223 -23.906 -16.875 1 93.44 231 ASP B CA 1
ATOM 4078 C C . ASP B 1 231 ? -4.43 -23.75 -17.797 1 93.44 231 ASP B C 1
ATOM 4080 O O . ASP B 1 231 ? -4.461 -24.297 -18.891 1 93.44 231 ASP B O 1
ATOM 4084 N N . HIS B 1 232 ? -5.34 -23.031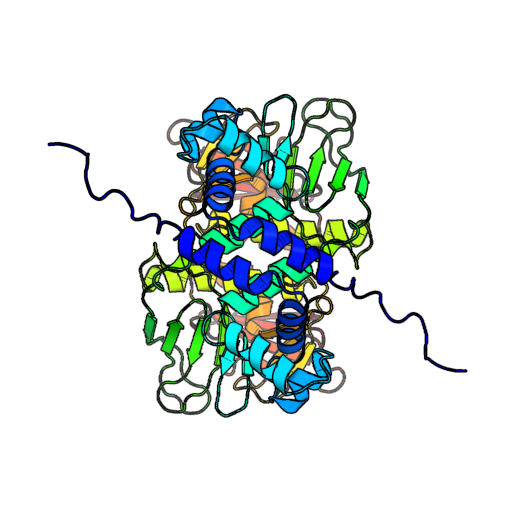 -17.359 1 94.69 232 HIS B N 1
ATOM 4085 C CA . HIS B 1 232 ? -6.57 -22.844 -18.125 1 94.69 232 HIS B CA 1
ATOM 4086 C C . HIS B 1 232 ? -6.629 -21.469 -18.75 1 94.69 232 HIS B C 1
ATOM 4088 O O . HIS B 1 232 ? -7.707 -21 -19.125 1 94.69 232 HIS B O 1
ATOM 4094 N N . GLY B 1 233 ? -5.523 -20.734 -18.688 1 92.19 233 GLY B N 1
ATOM 4095 C CA . GLY B 1 233 ? -5.375 -19.5 -19.438 1 92.19 233 GLY B CA 1
ATOM 4096 C C . GLY B 1 233 ? -5.906 -18.281 -18.703 1 92.19 233 GLY B C 1
ATOM 4097 O O . GLY B 1 233 ? -6.16 -17.25 -19.312 1 92.19 233 GLY B O 1
ATOM 4098 N N . THR B 1 234 ? -6.168 -18.422 -17.469 1 90.81 234 THR B N 1
ATOM 4099 C CA . THR B 1 234 ? -6.617 -17.297 -16.656 1 90.81 234 THR B CA 1
ATOM 4100 C C . THR B 1 234 ? -5.473 -16.75 -15.82 1 90.81 234 THR B C 1
ATOM 4102 O O . THR B 1 234 ? -4.855 -17.469 -15.047 1 90.81 234 THR B O 1
ATOM 4105 N N . PHE B 1 235 ? -5.254 -15.438 -15.977 1 88.38 235 PHE B N 1
ATOM 4106 C CA . PHE B 1 235 ? -4.234 -14.75 -15.188 1 88.38 235 PHE B CA 1
ATOM 4107 C C . PHE B 1 235 ? -4.867 -13.711 -14.273 1 88.38 235 PHE B C 1
ATOM 4109 O O . PHE B 1 235 ? -5.602 -12.836 -14.734 1 88.38 235 PHE B O 1
ATOM 4116 N N . ILE B 1 236 ? -4.547 -13.797 -13.039 1 84.75 236 ILE B N 1
ATOM 4117 C CA . ILE B 1 236 ? -5.25 -13.078 -11.984 1 84.75 236 ILE B CA 1
ATOM 4118 C C . ILE B 1 236 ? -5.133 -11.578 -12.219 1 84.75 236 ILE B C 1
ATOM 4120 O O . ILE B 1 236 ? -6.098 -10.836 -12.023 1 84.75 236 ILE B O 1
ATOM 4124 N N . ASP B 1 237 ? -4.016 -11.086 -12.758 1 84.25 237 ASP B N 1
ATOM 4125 C CA . ASP B 1 237 ? -3.783 -9.656 -12.914 1 84.25 237 ASP B CA 1
ATOM 4126 C C . ASP B 1 237 ? -4.477 -9.125 -14.172 1 84.25 237 ASP B C 1
ATOM 4128 O O . ASP B 1 237 ? -4.512 -7.918 -14.398 1 84.25 237 ASP B O 1
ATOM 4132 N N . GLU B 1 238 ? -5.027 -10.039 -14.922 1 88.31 238 GLU B N 1
ATOM 4133 C CA . GLU B 1 238 ? -5.691 -9.633 -16.156 1 88.31 238 GLU B CA 1
ATOM 4134 C C . GLU B 1 238 ? -7.211 -9.68 -16 1 88.31 238 GLU B C 1
ATOM 4136 O O . GLU B 1 238 ? -7.941 -9.445 -16.969 1 88.31 238 GLU B O 1
ATOM 4141 N N . ARG B 1 239 ? -7.609 -9.992 -14.875 1 92.06 239 ARG B N 1
ATOM 4142 C CA . ARG B 1 239 ? -9.039 -10.078 -14.586 1 92.06 239 ARG B CA 1
ATOM 4143 C C . ARG B 1 239 ? -9.406 -9.172 -13.414 1 92.06 239 ARG B C 1
ATOM 4145 O O . ARG B 1 239 ? -8.633 -9.016 -12.469 1 92.06 239 ARG B O 1
ATOM 4152 N N . ARG B 1 240 ? -10.586 -8.609 -13.539 1 94.62 240 ARG B N 1
ATOM 4153 C CA . ARG B 1 240 ? -11.148 -7.938 -12.367 1 94.62 240 ARG B CA 1
ATOM 4154 C C . ARG B 1 240 ? -11.625 -8.953 -11.328 1 94.62 240 ARG B C 1
ATOM 4156 O O . ARG B 1 240 ? -12.141 -10.008 -11.68 1 94.62 240 ARG B O 1
ATOM 4163 N N . PHE B 1 241 ? -11.461 -8.617 -10.062 1 91.75 241 PHE B N 1
ATOM 4164 C CA . PHE B 1 241 ? -11.641 -9.617 -9.016 1 91.75 241 PHE B CA 1
ATOM 4165 C C . PHE B 1 241 ? -13.07 -10.133 -9 1 91.75 241 PHE B C 1
ATOM 4167 O O . PHE B 1 241 ? -13.312 -11.305 -8.688 1 91.75 241 PHE B O 1
ATOM 4174 N N . TRP B 1 242 ? -14.055 -9.328 -9.406 1 91.56 242 TRP B N 1
ATOM 4175 C CA . TRP B 1 242 ? -15.445 -9.766 -9.367 1 91.56 242 TRP B CA 1
ATOM 4176 C C . TRP B 1 242 ? -15.773 -10.625 -10.586 1 91.56 242 TRP B C 1
ATOM 4178 O O . TRP B 1 242 ? -16.891 -11.141 -10.711 1 91.56 242 TRP B O 1
ATOM 4188 N N . GLU B 1 243 ? -14.844 -10.773 -11.547 1 92 243 GLU B N 1
ATOM 4189 C CA . GLU B 1 243 ? -15.039 -11.617 -12.719 1 92 243 GLU B CA 1
ATOM 4190 C C . GLU B 1 243 ? -14.664 -13.07 -12.414 1 92 243 GLU B C 1
ATOM 4192 O O . GLU B 1 243 ? -14.961 -13.969 -13.203 1 92 243 GLU B O 1
ATOM 4197 N N . LEU B 1 244 ? -14 -13.289 -11.328 1 91.25 244 LEU B N 1
ATOM 4198 C CA . LEU B 1 244 ? -13.664 -14.641 -10.906 1 91.25 244 LEU B CA 1
ATOM 4199 C C . LEU B 1 244 ? -14.836 -15.297 -10.188 1 91.25 244 LEU B C 1
ATOM 4201 O O . LEU B 1 244 ? -15.234 -14.844 -9.109 1 91.25 244 LEU B O 1
ATOM 4205 N N . ASP B 1 245 ? -15.281 -16.375 -10.625 1 87.5 245 ASP B N 1
ATOM 4206 C CA . ASP B 1 245 ? -16.531 -16.984 -10.203 1 87.5 245 ASP B CA 1
ATOM 4207 C C . ASP B 1 245 ? -16.453 -17.453 -8.75 1 87.5 245 ASP B C 1
ATOM 4209 O O . ASP B 1 245 ? -17.484 -17.547 -8.07 1 87.5 245 ASP B O 1
ATOM 4213 N N . PHE B 1 246 ? -15.312 -17.672 -8.305 1 90.31 246 PHE B N 1
ATOM 4214 C CA . PHE B 1 246 ? -15.195 -18.25 -6.965 1 90.31 246 PHE B CA 1
ATOM 4215 C C . PHE B 1 246 ? -15.016 -17.141 -5.922 1 90.31 246 PHE B C 1
ATOM 4217 O O . PHE B 1 246 ? -14.867 -17.438 -4.73 1 90.31 246 PHE B O 1
ATOM 4224 N N . VAL B 1 247 ? -15.055 -15.875 -6.332 1 87.62 247 VAL B N 1
ATOM 4225 C CA . VAL B 1 247 ? -14.93 -14.766 -5.395 1 87.62 247 VAL B CA 1
ATOM 4226 C C . VAL B 1 247 ? -16.297 -14.422 -4.816 1 87.62 247 VAL B C 1
ATOM 4228 O O . VAL B 1 247 ? -16.453 -14.289 -3.6 1 87.62 247 VAL B O 1
ATOM 4231 N N . TYR B 1 248 ? -17.172 -14.211 -5.863 1 80.81 248 TYR B N 1
ATOM 4232 C CA . TYR B 1 248 ? -18.547 -13.93 -5.449 1 80.81 248 TYR B CA 1
ATOM 4233 C C . TYR B 1 248 ? -19.484 -15.039 -5.898 1 80.81 248 TYR B C 1
ATOM 4235 O O . TYR B 1 248 ? -19.234 -15.703 -6.91 1 80.81 248 TYR B O 1
ATOM 4243 N N . GLY B 1 249 ? -20.188 -15.711 -5.043 1 73.5 249 GLY B N 1
ATOM 4244 C CA . GLY B 1 249 ? -21.125 -16.75 -5.445 1 73.5 249 GLY B CA 1
ATOM 4245 C C . GLY B 1 249 ? -21.188 -17.906 -4.465 1 73.5 249 GLY B C 1
ATOM 4246 O O . GLY B 1 249 ? -20.906 -17.734 -3.275 1 73.5 249 GLY B O 1
ATOM 4247 N N . ASP B 1 250 ? -21.484 -19.047 -5.211 1 80.31 250 ASP B N 1
ATOM 4248 C CA . ASP B 1 250 ? -21.766 -20.219 -4.383 1 80.31 250 ASP B CA 1
ATOM 4249 C C . ASP B 1 250 ? -20.594 -21.188 -4.383 1 80.31 250 ASP B C 1
ATOM 4251 O O . ASP B 1 250 ? -20.781 -22.406 -4.305 1 80.31 250 ASP B O 1
ATOM 4255 N N . ALA B 1 251 ? -19.484 -20.625 -4.496 1 88.94 251 ALA B N 1
ATOM 4256 C CA . ALA B 1 251 ? -18.312 -21.484 -4.645 1 88.94 251 ALA B CA 1
ATOM 4257 C C . ALA B 1 251 ? -17.781 -21.938 -3.285 1 88.94 251 ALA B C 1
ATOM 4259 O O . ALA B 1 251 ? -16.891 -22.781 -3.209 1 88.94 251 ALA B O 1
ATOM 4260 N N . VAL B 1 252 ? -18.281 -21.406 -2.205 1 91.62 252 VAL B N 1
ATOM 4261 C CA . VAL B 1 252 ? -17.766 -21.719 -0.875 1 91.62 252 VAL B CA 1
ATOM 4262 C C . VAL B 1 252 ? -18.766 -22.562 -0.11 1 91.62 252 VAL B C 1
ATOM 4264 O O . VAL B 1 252 ? -19.969 -22.297 -0.13 1 91.62 252 VAL B O 1
ATOM 4267 N N . SER B 1 253 ? -18.297 -23.625 0.539 1 93.19 253 SER B N 1
ATOM 4268 C CA . SER B 1 253 ? -19.125 -24.484 1.377 1 93.19 253 SER B CA 1
ATOM 4269 C C . SER B 1 253 ? -18.453 -24.766 2.715 1 93.19 253 SER B C 1
ATOM 4271 O O . SER B 1 253 ? -17.219 -24.844 2.795 1 93.19 253 SER B O 1
ATOM 4273 N N . VAL B 1 254 ? -19.312 -24.875 3.717 1 94.94 254 VAL B N 1
ATOM 4274 C CA . VAL B 1 254 ? -18.828 -25.359 5.004 1 94.94 254 VAL B CA 1
ATOM 4275 C C . VAL B 1 254 ? -18.844 -26.891 5.012 1 94.94 254 VAL B C 1
ATOM 4277 O O . VAL B 1 254 ? -19.922 -27.5 4.938 1 94.94 254 VAL B O 1
ATOM 4280 N N . VAL B 1 255 ? -17.672 -27.469 5.16 1 96.31 255 VAL B N 1
ATOM 4281 C CA . VAL B 1 255 ? -17.625 -28.922 4.98 1 96.31 255 VAL B CA 1
ATOM 4282 C C . VAL B 1 255 ? -17.422 -29.609 6.328 1 96.31 255 VAL B C 1
ATOM 4284 O O . VAL B 1 255 ? -17.625 -30.812 6.457 1 96.31 255 VAL B O 1
ATOM 4287 N N . SER B 1 256 ? -16.984 -28.906 7.289 1 96.5 256 SER B N 1
ATOM 4288 C CA . SER B 1 256 ? -16.859 -29.391 8.656 1 96.5 256 SER B CA 1
ATOM 4289 C C . SER B 1 256 ? -17.109 -28.281 9.672 1 96.5 256 SER B C 1
ATOM 4291 O O . SER B 1 256 ? -16.688 -27.141 9.469 1 96.5 256 SER B O 1
ATOM 4293 N N . GLU B 1 257 ? -17.703 -28.594 10.781 1 93.88 257 GLU B N 1
ATOM 4294 C CA . GLU B 1 257 ? -17.953 -27.609 11.836 1 93.88 257 GLU B CA 1
ATOM 4295 C C . GLU B 1 257 ? -16.953 -27.734 12.969 1 93.88 257 GLU B C 1
ATOM 4297 O O . GLU B 1 257 ? -16.625 -26.75 13.633 1 93.88 257 GLU B O 1
ATOM 4302 N N . SER B 1 258 ? -16.547 -29.047 13.164 1 94.75 258 SER B N 1
ATOM 4303 C CA . SER B 1 258 ? -15.578 -29.297 14.227 1 94.75 258 SER B CA 1
ATOM 4304 C C . SER B 1 258 ? -14.555 -30.344 13.805 1 94.75 258 SER B C 1
ATOM 4306 O O . SER B 1 258 ? -14.867 -31.531 13.719 1 94.75 258 SER B O 1
ATOM 4308 N N . PRO B 1 259 ? -13.328 -29.859 13.578 1 95.62 259 PRO B N 1
ATOM 4309 C CA . PRO B 1 259 ? -12.867 -28.484 13.422 1 95.62 259 PRO B CA 1
ATOM 4310 C C . PRO B 1 259 ? -13.461 -27.797 12.195 1 95.62 259 PRO B C 1
ATOM 4312 O O . PRO B 1 259 ? -13.82 -28.469 11.219 1 95.62 259 PRO B O 1
ATOM 4315 N N . PRO B 1 260 ? -13.602 -26.516 12.266 1 96.25 260 PRO B N 1
ATOM 4316 C CA . PRO B 1 260 ? -14.188 -25.812 11.117 1 96.25 260 PRO B CA 1
ATOM 4317 C C . PRO B 1 260 ? -13.344 -25.953 9.852 1 96.25 260 PRO B C 1
ATOM 4319 O O . PRO B 1 260 ? -12.117 -25.812 9.906 1 96.25 260 PRO B O 1
ATOM 4322 N N . ARG B 1 261 ? -13.984 -26.344 8.75 1 97.94 261 ARG B N 1
ATOM 4323 C CA . ARG B 1 261 ? -13.367 -26.422 7.43 1 97.94 261 ARG B CA 1
ATOM 4324 C C . ARG B 1 261 ? -14.273 -25.812 6.367 1 97.94 261 ARG B C 1
ATOM 4326 O O . ARG B 1 261 ? -15.484 -26.016 6.375 1 97.94 261 ARG B O 1
ATOM 4333 N N . TYR B 1 262 ? -13.648 -25.047 5.535 1 96.25 262 TYR B N 1
ATOM 4334 C CA . TYR B 1 262 ? -14.328 -24.375 4.441 1 96.25 262 TYR B CA 1
ATOM 4335 C C . TYR B 1 262 ? -13.727 -24.766 3.096 1 96.25 262 TYR B C 1
ATOM 4337 O O . TYR B 1 262 ? -12.5 -24.828 2.951 1 96.25 262 TYR B O 1
ATOM 4345 N N . GLN B 1 263 ? -14.578 -25.078 2.193 1 97 263 GLN B N 1
ATOM 4346 C CA . GLN B 1 263 ? -14.094 -25.516 0.89 1 97 263 GLN B CA 1
ATOM 4347 C C . GLN B 1 263 ? -14.492 -24.547 -0.209 1 97 263 GLN B C 1
ATOM 4349 O O . GLN B 1 263 ? -15.656 -24.141 -0.299 1 97 263 GLN B O 1
ATOM 4354 N N . VAL B 1 264 ? -13.516 -24.109 -0.95 1 96.5 264 VAL B N 1
ATOM 4355 C CA . VAL B 1 264 ? -13.734 -23.281 -2.139 1 96.5 264 VAL B CA 1
ATOM 4356 C C . VAL B 1 264 ? -13.547 -24.141 -3.393 1 96.5 264 VAL B C 1
ATOM 4358 O O . VAL B 1 264 ? -12.492 -24.766 -3.572 1 96.5 264 VAL B O 1
ATOM 4361 N N . THR B 1 265 ? -14.531 -24.141 -4.238 1 96.69 265 THR B N 1
ATOM 4362 C CA . THR B 1 265 ? -14.453 -24.891 -5.492 1 96.69 265 THR B CA 1
ATOM 4363 C C . THR B 1 265 ? -14.203 -23.938 -6.664 1 96.69 265 THR B C 1
ATOM 4365 O O . THR B 1 265 ? -15.023 -23.078 -6.953 1 96.69 265 THR B O 1
ATOM 4368 N N . ILE B 1 266 ? -13.086 -24.141 -7.32 1 95.75 266 ILE B N 1
ATOM 4369 C CA . ILE B 1 266 ? -12.711 -23.344 -8.484 1 95.75 266 ILE B CA 1
ATOM 4370 C C . ILE B 1 266 ? -12.836 -24.203 -9.75 1 95.75 266 ILE B C 1
ATOM 4372 O O . ILE B 1 266 ? -12.18 -25.234 -9.875 1 95.75 266 ILE B O 1
ATOM 4376 N N . THR B 1 267 ? -13.664 -23.719 -10.672 1 94.44 267 THR B N 1
ATOM 4377 C CA . THR B 1 267 ? -13.93 -24.5 -11.883 1 94.44 267 THR B CA 1
ATOM 4378 C C . THR B 1 267 ? -13.289 -23.828 -13.102 1 94.44 267 THR B C 1
ATOM 4380 O O . THR B 1 267 ? -13.266 -22.594 -13.203 1 94.44 267 THR B O 1
ATOM 4383 N N . ALA B 1 268 ? -12.727 -24.594 -13.961 1 92.5 268 ALA B N 1
ATOM 4384 C CA . ALA B 1 268 ? -12.203 -24.172 -15.258 1 92.5 268 ALA B CA 1
ATOM 4385 C C . ALA B 1 268 ? -12.375 -25.281 -16.297 1 92.5 268 ALA B C 1
ATOM 4387 O O . ALA B 1 268 ? -11.742 -26.328 -16.203 1 92.5 268 ALA B O 1
ATOM 4388 N N . GLY B 1 269 ? -13.172 -24.953 -17.25 1 89.44 269 GLY B N 1
ATOM 4389 C CA . GLY B 1 269 ? -13.516 -26.031 -18.156 1 89.44 269 GLY B CA 1
ATOM 4390 C C . GLY B 1 269 ? -14.195 -27.203 -17.484 1 89.44 269 GLY B C 1
ATOM 4391 O O . GLY B 1 269 ? -15.188 -27.031 -16.781 1 89.44 269 GLY B O 1
ATOM 4392 N N . ALA B 1 270 ? -13.656 -28.422 -17.719 1 93.56 270 ALA B N 1
ATOM 4393 C CA . ALA B 1 270 ? -14.219 -29.641 -17.125 1 93.56 270 ALA B CA 1
ATOM 4394 C C . ALA B 1 270 ? -13.516 -29.984 -15.82 1 93.56 270 ALA B C 1
ATOM 4396 O O . ALA B 1 270 ? -13.922 -30.922 -15.117 1 93.56 270 ALA B O 1
ATOM 4397 N N . GLU B 1 271 ? -12.531 -29.219 -15.445 1 95.88 271 GLU B N 1
ATOM 4398 C CA . GLU B 1 271 ? -11.742 -29.5 -14.25 1 95.88 271 GLU B CA 1
ATOM 4399 C C . GLU B 1 271 ? -12.188 -28.641 -13.078 1 95.88 271 GLU B C 1
ATOM 4401 O O . GLU B 1 271 ? -12.836 -27.609 -13.266 1 95.88 271 GLU B O 1
ATOM 4406 N N . ARG B 1 272 ? -11.961 -29.188 -11.93 1 96.44 272 ARG B N 1
ATOM 4407 C CA . ARG B 1 272 ? -12.234 -28.391 -10.734 1 96.44 272 ARG B CA 1
ATOM 4408 C C . ARG B 1 272 ? -11.109 -28.562 -9.711 1 96.44 272 ARG B C 1
ATOM 4410 O O . ARG B 1 272 ? -10.5 -29.625 -9.609 1 96.44 272 ARG B O 1
ATOM 4417 N N . LEU B 1 273 ? -10.805 -27.5 -9.055 1 97.5 273 LEU B N 1
ATOM 4418 C CA . LEU B 1 273 ? -9.875 -27.453 -7.93 1 97.5 273 LEU B CA 1
ATOM 4419 C C . LEU B 1 273 ? -10.609 -27.156 -6.625 1 97.5 273 LEU B C 1
ATOM 4421 O O . LEU B 1 273 ? -11.336 -26.172 -6.531 1 97.5 273 LEU B O 1
ATOM 4425 N N . GLU B 1 274 ? -10.492 -28.078 -5.684 1 97.69 274 GLU B N 1
ATOM 4426 C CA . GLU B 1 274 ? -11.086 -27.875 -4.363 1 97.69 274 GLU B CA 1
ATOM 4427 C C . GLU B 1 274 ? -10.016 -27.516 -3.332 1 97.69 274 GLU B C 1
ATOM 4429 O O . GLU B 1 274 ? -9.062 -28.266 -3.135 1 97.69 274 GLU B O 1
ATOM 4434 N N . VAL B 1 275 ? -10.203 -26.359 -2.75 1 97.62 275 VAL B N 1
ATOM 4435 C CA . VAL B 1 275 ? -9.273 -25.875 -1.737 1 97.62 275 VAL B CA 1
ATOM 4436 C C . VAL B 1 275 ? -9.977 -25.797 -0.382 1 97.62 275 VAL B C 1
ATOM 4438 O O . VAL B 1 275 ? -11.008 -25.141 -0.245 1 97.62 275 VAL B O 1
ATOM 4441 N N . THR B 1 276 ? -9.445 -26.469 0.597 1 97.81 276 THR B N 1
ATOM 4442 C CA . THR B 1 276 ? -10.023 -26.484 1.936 1 97.81 276 THR B CA 1
ATOM 4443 C C . THR B 1 276 ? -9.211 -25.594 2.881 1 97.81 276 THR B C 1
ATOM 4445 O O . THR B 1 276 ? -7.984 -25.688 2.932 1 97.81 276 THR B O 1
ATOM 4448 N N . LEU B 1 277 ? -9.93 -24.734 3.598 1 96.56 277 LEU B N 1
ATOM 4449 C CA . LEU B 1 277 ? -9.312 -23.797 4.531 1 96.56 277 LEU B CA 1
ATOM 4450 C C . LEU B 1 277 ? -9.789 -24.062 5.957 1 96.56 277 LEU B C 1
ATOM 4452 O O . LEU B 1 277 ? -10.891 -24.578 6.16 1 96.56 277 LEU B O 1
ATOM 4456 N N . ASP B 1 278 ? -8.984 -23.75 6.902 1 96.38 278 ASP B N 1
ATOM 4457 C CA . ASP B 1 278 ? -9.414 -23.766 8.297 1 96.38 278 ASP B CA 1
ATOM 4458 C C . ASP B 1 278 ? -9.938 -22.391 8.719 1 96.38 278 ASP B C 1
ATOM 4460 O O . ASP B 1 278 ? -10.133 -21.516 7.883 1 96.38 278 ASP B O 1
ATOM 4464 N N . GLU B 1 279 ? -10.195 -22.234 9.961 1 94.38 279 GLU B N 1
ATOM 4465 C CA . GLU B 1 279 ? -10.852 -21.031 10.469 1 94.38 279 GLU B CA 1
ATOM 4466 C C . GLU B 1 279 ? -9.922 -19.828 10.422 1 94.38 279 GLU B C 1
ATOM 4468 O O . GLU B 1 279 ? -10.367 -18.688 10.516 1 94.38 279 GLU B O 1
ATOM 4473 N N . GLN B 1 280 ? -8.625 -20.047 10.289 1 91.5 280 GLN B N 1
ATOM 4474 C CA . GLN B 1 280 ? -7.645 -18.969 10.203 1 91.5 280 GLN B CA 1
ATOM 4475 C C . GLN B 1 280 ? -7.242 -18.703 8.758 1 91.5 280 GLN B C 1
ATOM 4477 O O . GLN B 1 280 ? -6.207 -18.078 8.5 1 91.5 280 GLN B O 1
ATOM 4482 N N . CYS B 1 281 ? -8.016 -19.266 7.777 1 91.38 281 CYS B N 1
ATOM 4483 C CA . CYS B 1 281 ? -7.828 -19.047 6.344 1 91.38 281 CYS B CA 1
ATOM 4484 C C . CYS B 1 281 ? -6.555 -19.734 5.855 1 91.38 281 CYS B C 1
ATOM 4486 O O . CYS B 1 281 ? -5.945 -19.297 4.879 1 91.38 281 CYS B O 1
ATOM 4488 N N . VAL B 1 282 ? -6.148 -20.75 6.617 1 91.62 282 VAL B N 1
ATOM 4489 C CA . VAL B 1 282 ? -4.984 -21.516 6.195 1 91.62 282 VAL B CA 1
ATOM 4490 C C . VAL B 1 282 ? -5.43 -22.688 5.328 1 91.62 282 VAL B C 1
ATOM 4492 O O . VAL B 1 282 ? -6.363 -23.422 5.684 1 91.62 282 VAL B O 1
ATOM 4495 N N . VAL B 1 283 ? -4.805 -22.844 4.227 1 94.38 283 VAL B N 1
ATOM 4496 C CA . VAL B 1 283 ? -5.117 -23.953 3.336 1 94.38 283 VAL B CA 1
ATOM 4497 C C . VAL B 1 283 ? -4.637 -25.266 3.961 1 94.38 283 VAL B C 1
ATOM 4499 O O . VAL B 1 283 ? -3.453 -25.406 4.285 1 94.38 283 VAL B O 1
ATOM 4502 N N . VAL B 1 284 ? -5.523 -26.234 4.082 1 96.75 284 VAL B N 1
ATOM 4503 C CA . VAL B 1 284 ? -5.168 -27.484 4.766 1 96.75 284 VAL B CA 1
ATOM 4504 C C . VAL B 1 284 ? -5.223 -28.641 3.785 1 96.75 284 VAL B C 1
ATOM 4506 O O . VAL B 1 284 ? -4.664 -29.719 4.047 1 96.75 284 VAL B O 1
ATOM 4509 N N . ASP B 1 285 ? -5.934 -28.406 2.689 1 96.94 285 ASP B N 1
ATOM 4510 C CA . ASP B 1 285 ? -6.031 -29.469 1.691 1 96.94 285 ASP B CA 1
ATOM 4511 C C . ASP B 1 285 ? -6.336 -28.891 0.309 1 96.94 285 ASP B C 1
ATOM 4513 O O . ASP B 1 285 ? -7.016 -27.875 0.19 1 96.94 285 ASP B O 1
ATOM 4517 N N . ILE B 1 286 ? -5.785 -29.516 -0.695 1 97.06 286 ILE B N 1
ATOM 4518 C CA . ILE B 1 286 ? -6.047 -29.172 -2.088 1 97.06 286 ILE B CA 1
ATOM 4519 C C . ILE B 1 286 ? -6.266 -30.438 -2.904 1 97.06 286 ILE B C 1
ATOM 4521 O O . ILE B 1 286 ? -5.477 -31.391 -2.812 1 97.06 286 ILE B O 1
ATOM 4525 N N . ALA B 1 287 ? -7.363 -30.453 -3.684 1 97.31 287 ALA B N 1
ATOM 4526 C CA . ALA B 1 287 ? -7.66 -31.578 -4.559 1 97.31 287 ALA B CA 1
ATOM 4527 C C . ALA B 1 287 ? -8.039 -31.109 -5.961 1 97.31 287 ALA B C 1
ATOM 4529 O O . ALA B 1 287 ? -8.922 -30.25 -6.117 1 97.31 287 ALA B O 1
ATOM 4530 N N . ARG B 1 288 ? -7.32 -31.594 -6.91 1 95.88 288 ARG B N 1
ATOM 4531 C CA . ARG B 1 288 ? -7.629 -31.297 -8.305 1 95.88 288 ARG B CA 1
ATOM 4532 C C . ARG B 1 288 ? -8.328 -32.469 -8.977 1 95.88 288 ARG B C 1
ATOM 4534 O O . ARG B 1 288 ? -7.867 -33.625 -8.883 1 95.88 288 ARG B O 1
ATOM 4541 N N . HIS B 1 289 ? -9.461 -32.188 -9.586 1 94.81 289 HIS B N 1
ATOM 4542 C CA . HIS B 1 289 ? -10.266 -33.219 -10.234 1 94.81 289 HIS B CA 1
ATOM 4543 C C . HIS B 1 289 ? -10.297 -33.031 -11.75 1 94.81 289 HIS B C 1
ATOM 4545 O O . HIS B 1 289 ? -10.797 -32 -12.234 1 94.81 289 HIS B O 1
ATOM 4551 N N . VAL B 1 290 ? -9.711 -34 -12.484 1 89.88 290 VAL B N 1
ATOM 4552 C CA . VAL B 1 290 ? -9.695 -34 -13.945 1 89.88 290 VAL B CA 1
ATOM 4553 C C . VAL B 1 290 ? -10.734 -34.969 -14.477 1 89.88 290 VAL B C 1
ATOM 4555 O O . VAL B 1 290 ? -10.836 -36.094 -13.984 1 89.88 290 VAL B O 1
ATOM 4558 N N . PRO B 1 291 ? -11.648 -34.406 -15.289 1 81.88 291 PRO B N 1
ATOM 4559 C CA . PRO B 1 291 ? -12.625 -35.375 -15.82 1 81.88 291 PRO B CA 1
ATOM 4560 C C . PRO B 1 291 ? -11.969 -36.562 -16.5 1 81.88 291 PRO B C 1
ATOM 4562 O O . PRO B 1 291 ? -10.906 -36.438 -17.109 1 81.88 291 PRO B O 1
ATOM 4565 N N . HIS B 1 292 ? -12.258 -37.875 -16.203 1 67.31 292 HIS B N 1
ATOM 4566 C CA . HIS B 1 292 ? -11.867 -39.094 -16.906 1 67.31 292 HIS B CA 1
ATOM 4567 C C . HIS B 1 292 ? -12.508 -39.125 -18.297 1 67.31 292 HIS B C 1
ATOM 4569 O O . HIS B 1 292 ? -13.617 -38.625 -18.484 1 67.31 292 HIS B O 1
#

InterPro domains:
  IPR011991 ArsR-like helix-turn-helix domain [cd00090] (24-97)
  IPR036388 Winged helix-like DNA-binding domain superfamily [G3DSA:1.10.10.10] (4-92)
  IPR036390 Winged helix DNA-binding domain superfamily [SSF46785] (13-78)
  IPR055771 Domain of unknown function DUF7347 [PF24038] (19-90)
  IPR055775 Domain of unknown function DUF7351 [PF24042] (110-283)

Sequence (584 aa):
MDRRGMSESTLEVDTEAAADAFGVLSDDSRVDILLALWDAEQSSFEDLRRAAGIDDSGRFNYHLDQLVDRFVRKTDDGYRLTSLGANVVDLLLDARFGLSPSPIDEPTNADCPACGERLHVYYEDGDMRLACPSCETVVHYGFFPPRGRATRTAEETIDAYSRQVWRDVTLAHRGVCPHCSGRMETRIEVDPDWAIDVAAQGRCRDCGAPYSFPIGLHLLAEPAVVSFLADHGTFIDERRFWELDFVYGDAVSVVSESPPRYQVTITAGAERLEVTLDEQCVVVDIARHVPHMDRRGMSESTLEVDTEAAADAFGVLSDDSRVDILLALWDAEQSSFEDLRRAAGIDDSGRFNYHLDQLVDRFVRKTDDGYRLTSLGANVVDLLLDARFGLSPSPIDEPTNADCPACGERLHVYYEDGDMRLACPSCETVVHYGFFPPRGRATRTAEETIDAYSRQVWRDVTLAHRGVCPHCSGRMETRIEVDPDWAIDVAAQGRCRDCGAPYSFPIGLHLLAEPAVVSFLADHGTFIDERRFWELDFVYGDAVSVVSESPPRYQVTITAGAERLEVTLDEQCVVVDIARHVPH

Nearest PDB structures (foldseek):
  7oyk-assembly2_CCC  TM=7.389E-01  e=3.715E-02  Bacillus subtilis subsp. subtilis str. 168
  7oyk-assembly1_BBB  TM=7.480E-01  e=6.090E-02  Bacillus subtilis subsp. subtilis str. 168
  2x4h-assembly1_D  TM=8.248E-01  e=1.729E-01  Saccharolobus solfataricus P2
  8t0d-assembly1_A  TM=2.563E-01  e=1.182E+00  Mus musculus
  8s4y-assembly1_B  TM=3.484E-01  e=3.356E+00  Mus musculus

Organism: NCBI:txid2841257